Protein AF-A0A812XTQ1-F1 (afdb_monomer_lite)

Organism: Symbiodinium pilosum (NCBI:txid2952)

Structure (mmCIF, N/CA/C/O backbone):
data_AF-A0A812XTQ1-F1
#
_entry.id   AF-A0A812XTQ1-F1
#
loop_
_atom_site.group_PDB
_atom_site.id
_atom_site.type_symbol
_atom_site.label_atom_id
_atom_site.label_alt_id
_atom_site.label_comp_id
_atom_site.label_asym_id
_atom_site.label_entity_id
_atom_site.label_seq_id
_atom_site.pdbx_PDB_ins_code
_atom_site.Cartn_x
_atom_site.Cartn_y
_atom_site.Cartn_z
_atom_site.occupancy
_atom_site.B_iso_or_equiv
_atom_site.auth_seq_id
_atom_site.auth_comp_id
_atom_site.auth_asym_id
_atom_site.auth_atom_id
_atom_site.pdbx_PDB_model_num
ATOM 1 N N . MET A 1 1 ? -24.168 -18.636 -17.359 1.00 52.38 1 MET A N 1
ATOM 2 C CA . MET A 1 1 ? -24.050 -17.787 -18.567 1.00 52.38 1 MET A CA 1
ATOM 3 C C . MET A 1 1 ? -24.374 -16.329 -18.262 1.00 52.38 1 MET A C 1
ATOM 5 O O . MET A 1 1 ? -23.633 -15.482 -18.730 1.00 52.38 1 MET A O 1
ATOM 9 N N . GLU A 1 2 ? -25.395 -16.033 -17.448 1.00 65.44 2 GLU A N 1
ATOM 10 C CA . GLU A 1 2 ? -25.799 -14.664 -17.054 1.00 65.44 2 GLU A CA 1
ATOM 11 C C . GLU A 1 2 ? -24.621 -13.793 -16.578 1.00 65.44 2 GLU A C 1
ATOM 13 O O . GLU A 1 2 ? -24.299 -12.800 -17.217 1.00 65.44 2 GLU A O 1
ATOM 18 N N . PHE A 1 3 ? -23.842 -14.271 -15.604 1.00 67.94 3 PHE A N 1
ATOM 19 C CA . PHE A 1 3 ? -22.623 -13.609 -15.112 1.00 67.94 3 PHE A CA 1
ATOM 20 C C . PHE A 1 3 ? -21.600 -13.207 -16.194 1.00 67.94 3 PHE A C 1
ATOM 22 O O . PHE A 1 3 ? -20.999 -12.137 -16.136 1.00 67.94 3 PHE A O 1
ATOM 29 N N . VAL A 1 4 ? -21.387 -14.055 -17.206 1.00 69.56 4 VAL A N 1
ATOM 30 C CA . VAL A 1 4 ? -20.417 -13.770 -18.276 1.00 69.56 4 VAL A CA 1
ATOM 31 C C . VAL A 1 4 ? -20.922 -12.619 -19.139 1.00 69.56 4 VAL A C 1
ATOM 33 O O . VAL A 1 4 ? -20.162 -11.710 -19.464 1.00 69.56 4 VAL A O 1
ATOM 36 N N . HIS A 1 5 ? -22.206 -12.641 -19.492 1.00 72.44 5 HIS A N 1
ATOM 37 C CA . HIS A 1 5 ? -22.800 -11.645 -20.375 1.00 72.44 5 HIS A CA 1
ATOM 38 C C . HIS A 1 5 ? -23.083 -10.311 -19.677 1.00 72.44 5 HIS A C 1
ATOM 40 O O . HIS A 1 5 ? -22.917 -9.275 -20.319 1.00 72.44 5 HIS A O 1
ATOM 46 N N . GLU A 1 6 ? -23.468 -10.330 -18.401 1.00 75.50 6 GLU A N 1
ATOM 47 C CA . GLU A 1 6 ? -23.877 -9.129 -17.665 1.00 75.50 6 GLU A CA 1
ATOM 48 C C . GLU A 1 6 ? -22.716 -8.412 -16.967 1.00 75.50 6 GLU A C 1
ATOM 50 O O . GLU A 1 6 ? -22.685 -7.185 -16.977 1.00 75.50 6 GLU A O 1
ATOM 55 N N . ASP A 1 7 ? -21.726 -9.140 -16.436 1.00 72.81 7 ASP A N 1
ATOM 56 C CA . ASP A 1 7 ? -20.635 -8.524 -15.665 1.00 72.81 7 ASP A CA 1
ATOM 57 C C . ASP A 1 7 ? -19.314 -8.452 -16.444 1.00 72.81 7 ASP A C 1
ATOM 59 O O . ASP A 1 7 ? -18.672 -7.400 -16.500 1.00 72.81 7 ASP A O 1
ATOM 63 N N . LEU A 1 8 ? -18.867 -9.567 -17.031 1.00 75.12 8 LEU A N 1
ATOM 64 C CA . LEU A 1 8 ? -17.526 -9.658 -17.625 1.00 75.12 8 LEU A CA 1
ATOM 65 C C . LEU A 1 8 ? -17.446 -8.978 -19.001 1.00 75.12 8 LEU A C 1
ATOM 67 O O . LEU A 1 8 ? -16.520 -8.210 -19.270 1.00 75.12 8 LEU A O 1
ATOM 71 N N . MET A 1 9 ? -18.408 -9.256 -19.884 1.00 81.88 9 MET A N 1
ATOM 72 C CA . MET A 1 9 ? -18.382 -8.781 -21.272 1.00 81.88 9 MET A CA 1
ATOM 73 C C . MET A 1 9 ? -18.417 -7.251 -21.424 1.00 81.88 9 MET A C 1
ATOM 75 O O . MET A 1 9 ? -17.664 -6.747 -22.261 1.00 81.88 9 MET A O 1
ATOM 79 N N . PRO A 1 10 ? -19.221 -6.487 -20.657 1.00 82.06 10 PRO A N 1
ATOM 80 C CA . PRO A 1 10 ? -19.196 -5.026 -20.737 1.00 82.06 10 PRO A CA 1
ATOM 81 C C . PRO A 1 10 ? -17.816 -4.455 -20.396 1.00 82.06 10 PRO A C 1
ATOM 83 O O . PRO A 1 10 ? -17.256 -3.688 -21.174 1.00 82.06 10 PRO A O 1
ATOM 86 N N . ARG A 1 11 ? -17.196 -4.926 -19.307 1.00 75.75 11 ARG A N 1
ATOM 87 C CA . ARG A 1 11 ? -15.864 -4.457 -18.891 1.00 75.75 11 ARG A CA 1
ATOM 88 C C . ARG A 1 11 ? -14.764 -4.814 -19.875 1.00 75.75 11 ARG A C 1
ATOM 90 O O . ARG A 1 11 ? -13.836 -4.031 -20.085 1.00 75.75 11 ARG A O 1
ATOM 97 N N . LEU A 1 12 ? -14.867 -5.996 -20.479 1.00 76.81 12 LEU A N 1
ATOM 98 C CA . LEU A 1 12 ? -13.937 -6.418 -21.515 1.00 76.81 12 LEU A CA 1
ATOM 99 C C . LEU A 1 12 ? -14.039 -5.494 -22.739 1.00 76.81 12 LEU A C 1
ATOM 101 O O . LEU A 1 12 ? -13.012 -5.085 -23.270 1.00 76.81 12 LEU A O 1
ATOM 105 N N . ARG A 1 13 ? -15.253 -5.103 -23.150 1.00 83.31 13 ARG A N 1
ATOM 106 C CA . ARG A 1 13 ? -15.465 -4.150 -24.256 1.00 83.31 13 ARG A CA 1
ATOM 107 C C . ARG A 1 13 ? -14.919 -2.761 -23.942 1.00 83.31 13 ARG A C 1
ATOM 109 O O . ARG A 1 13 ? -14.325 -2.154 -24.828 1.00 83.31 13 ARG A O 1
ATOM 116 N N . ASP A 1 14 ? -15.084 -2.290 -22.709 1.00 80.25 14 ASP A N 1
ATOM 117 C CA . ASP A 1 14 ? -14.590 -0.974 -22.280 1.00 80.25 14 ASP A CA 1
ATOM 118 C C . ASP A 1 14 ? -13.059 -0.915 -22.216 1.00 80.25 14 ASP A C 1
ATOM 120 O O . ASP A 1 14 ? -12.455 0.123 -22.482 1.00 80.25 14 ASP A O 1
ATOM 124 N N . SER A 1 15 ? -12.422 -2.040 -21.885 1.00 74.19 15 SER A N 1
ATOM 125 C CA . SER A 1 15 ? -10.964 -2.134 -21.752 1.00 74.19 15 SER A CA 1
ATOM 126 C C . SER A 1 15 ? -10.241 -2.351 -23.083 1.00 74.19 15 SER A C 1
ATOM 128 O O . SER A 1 15 ? -9.033 -2.120 -23.171 1.00 74.19 15 SER A O 1
ATOM 130 N N . LEU A 1 16 ? -10.945 -2.836 -24.110 1.00 75.50 16 LEU A N 1
ATOM 131 C CA . LEU A 1 16 ? -10.359 -3.165 -25.406 1.00 75.50 16 LEU A CA 1
ATOM 132 C C . LEU A 1 16 ? -10.410 -1.985 -26.399 1.00 75.50 16 LEU A C 1
ATOM 134 O O . LEU A 1 16 ? -11.279 -1.117 -26.309 1.00 75.50 16 LEU A O 1
ATOM 138 N N . PRO A 1 17 ? -9.501 -1.947 -27.397 1.00 73.56 17 PRO A N 1
ATOM 139 C CA . PRO A 1 17 ? -9.523 -0.935 -28.454 1.00 73.56 17 PRO A CA 1
ATOM 140 C C . PRO A 1 17 ? -10.862 -0.865 -29.205 1.00 73.56 17 PRO A C 1
ATOM 142 O O . PRO A 1 17 ? -11.606 -1.840 -29.274 1.00 73.56 17 PRO A O 1
ATOM 145 N N . SER A 1 18 ? -11.141 0.269 -29.858 1.00 71.75 18 SER A N 1
ATOM 146 C CA . SER A 1 18 ? -12.428 0.554 -30.525 1.00 71.75 18 SER A CA 1
ATOM 147 C C . SER A 1 18 ? -12.890 -0.500 -31.541 1.00 71.75 18 SER A C 1
ATOM 149 O O . SER A 1 18 ? -14.093 -0.671 -31.736 1.00 71.75 18 SER A O 1
ATOM 151 N N . LEU A 1 19 ? -11.957 -1.236 -32.146 1.00 66.25 19 LEU A N 1
ATOM 152 C CA . LEU A 1 19 ? -12.230 -2.338 -33.074 1.00 66.25 19 LEU A CA 1
ATOM 153 C C . LEU A 1 19 ? -12.883 -3.562 -32.397 1.00 66.25 19 LEU A C 1
ATOM 155 O O . LEU A 1 19 ? -13.528 -4.349 -33.077 1.00 66.25 19 LEU A O 1
ATOM 159 N N . PHE A 1 20 ? -12.790 -3.688 -31.070 1.00 73.12 20 PHE A N 1
ATOM 160 C CA . PHE A 1 20 ? -13.344 -4.790 -30.269 1.00 73.12 20 PHE A CA 1
ATOM 161 C C . PHE A 1 20 ? -14.631 -4.415 -29.521 1.00 73.12 20 PHE A C 1
ATOM 163 O O . PHE A 1 20 ? -15.109 -5.175 -28.679 1.00 73.12 20 PHE A O 1
ATOM 170 N N . ARG A 1 21 ? -15.242 -3.263 -29.830 1.00 73.00 21 ARG A N 1
ATOM 171 C CA . ARG A 1 21 ? -16.487 -2.809 -29.175 1.00 73.00 21 ARG A CA 1
ATOM 172 C C . ARG A 1 21 ? -17.648 -3.797 -29.307 1.00 73.00 21 ARG A C 1
ATOM 174 O O . ARG A 1 21 ? -18.535 -3.812 -28.460 1.00 73.00 21 ARG A O 1
ATOM 181 N N . HIS A 1 22 ? -17.625 -4.634 -30.342 1.00 78.12 22 HIS A N 1
ATOM 182 C CA . HIS A 1 22 ? -18.647 -5.645 -30.606 1.00 78.12 22 HIS A CA 1
ATOM 183 C C . HIS A 1 22 ? -18.239 -7.050 -30.163 1.00 78.12 22 HIS A C 1
ATOM 185 O O . HIS A 1 22 ? -18.893 -7.999 -30.577 1.00 78.12 22 HIS A O 1
ATOM 191 N N . VAL A 1 23 ? -17.193 -7.212 -29.338 1.00 82.44 23 VAL A N 1
ATOM 192 C CA . VAL A 1 23 ? -16.751 -8.551 -28.933 1.00 82.44 23 VAL A CA 1
ATOM 193 C C . VAL A 1 23 ? -17.886 -9.310 -28.238 1.00 82.44 23 VAL A C 1
ATOM 195 O O . VAL A 1 23 ? -18.615 -8.753 -27.403 1.00 82.44 23 VAL A O 1
ATOM 198 N N . GLN A 1 24 ? -18.070 -10.574 -28.604 1.00 85.06 24 GLN A N 1
ATOM 199 C CA . GLN A 1 24 ? -19.081 -11.474 -28.053 1.00 85.06 24 GLN A CA 1
ATOM 200 C C . GLN A 1 24 ? -18.426 -12.767 -27.584 1.00 85.06 24 GLN A C 1
ATOM 202 O O . GLN A 1 24 ? -17.511 -13.275 -28.222 1.00 85.06 24 GLN A O 1
ATOM 207 N N . CYS A 1 25 ? -18.902 -13.303 -26.463 1.00 85.25 25 CYS A N 1
ATOM 208 C CA . CYS A 1 25 ? -18.522 -14.638 -26.023 1.00 85.25 25 CYS A CA 1
ATOM 209 C C . CYS A 1 25 ? -19.405 -15.657 -26.753 1.00 85.25 25 CYS A C 1
ATOM 211 O O . CYS A 1 25 ? -20.623 -15.648 -26.578 1.00 85.25 25 CYS A O 1
ATOM 213 N N . CYS A 1 26 ? -18.798 -16.505 -27.584 1.00 87.12 26 CYS A N 1
ATOM 214 C CA . CYS A 1 26 ? -19.504 -17.528 -28.363 1.00 87.12 26 CYS A CA 1
ATOM 215 C C . CYS A 1 26 ? -19.585 -18.862 -27.616 1.00 87.12 26 CYS A C 1
ATOM 217 O O . CYS A 1 26 ? -20.558 -19.601 -27.750 1.00 87.12 26 CYS A O 1
ATOM 219 N N . ARG A 1 27 ? -18.555 -19.172 -26.826 1.00 87.44 27 ARG A N 1
ATOM 220 C CA . ARG A 1 27 ? -18.457 -20.393 -26.032 1.00 87.44 27 ARG A CA 1
ATOM 221 C C . ARG A 1 27 ? -17.803 -20.064 -24.708 1.00 87.44 27 ARG A C 1
ATOM 223 O O . ARG A 1 27 ? -16.847 -19.293 -24.667 1.00 87.44 27 ARG A O 1
ATOM 230 N N . PHE A 1 28 ? -18.330 -20.657 -23.646 1.00 88.62 28 PHE A N 1
ATOM 231 C CA . PHE A 1 28 ? -17.803 -20.501 -22.304 1.00 88.62 28 PHE A CA 1
ATOM 232 C C . PHE A 1 28 ? -17.9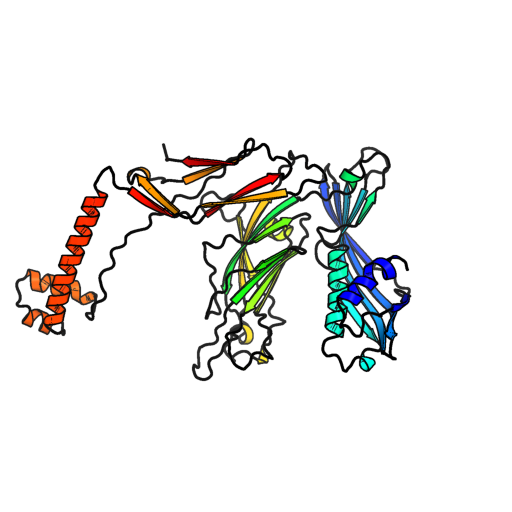09 -21.829 -21.558 1.00 88.62 28 PHE A C 1
ATOM 234 O O . PHE A 1 28 ? -19.002 -22.272 -21.207 1.00 88.62 28 PHE A O 1
ATOM 241 N N . THR A 1 29 ? -16.771 -22.463 -21.302 1.00 89.56 29 THR A N 1
ATOM 242 C CA . THR A 1 29 ? -16.648 -23.548 -20.329 1.00 89.56 29 THR A CA 1
ATOM 243 C C . THR A 1 29 ? -15.363 -23.379 -19.538 1.00 89.56 29 THR A C 1
ATOM 245 O O . THR A 1 29 ? -14.319 -23.041 -20.092 1.00 89.56 29 THR A O 1
ATOM 248 N N . LEU A 1 30 ? -15.445 -23.631 -18.234 1.00 89.12 30 LEU A N 1
ATOM 249 C CA . LEU A 1 30 ? -14.295 -23.633 -17.335 1.00 89.12 30 LEU A CA 1
ATOM 250 C C . LEU A 1 30 ? -13.566 -24.992 -17.347 1.00 89.12 30 LEU A C 1
ATOM 252 O O . LEU A 1 30 ? -12.547 -25.150 -16.686 1.00 89.12 30 LEU A O 1
ATOM 256 N N . GLY A 1 31 ? -14.032 -25.960 -18.135 1.00 89.69 31 GLY A N 1
ATOM 257 C CA . GLY A 1 31 ? -13.485 -27.314 -18.154 1.00 89.69 31 GLY A CA 1
ATOM 258 C C . GLY A 1 31 ? -14.079 -28.202 -17.059 1.00 89.69 31 GLY A C 1
ATOM 259 O O . GLY A 1 31 ? -15.040 -27.831 -16.389 1.00 89.69 31 GLY A O 1
ATOM 260 N N . GLU A 1 32 ? -13.526 -29.406 -16.917 1.00 89.88 32 GLU A N 1
ATOM 261 C CA . GLU A 1 32 ? -14.077 -30.466 -16.053 1.00 89.88 32 GLU A CA 1
ATOM 262 C C . GLU A 1 32 ? -13.432 -30.526 -14.660 1.00 89.88 32 GLU A C 1
ATOM 264 O O . GLU A 1 32 ? -13.924 -31.223 -13.774 1.00 89.88 32 GLU A O 1
ATOM 269 N N . LYS A 1 33 ? -12.315 -29.819 -14.455 1.00 92.69 33 LYS A N 1
ATOM 270 C CA . LYS A 1 33 ? -11.604 -29.815 -13.173 1.00 92.69 33 LYS A CA 1
ATOM 271 C C . LYS A 1 33 ? -12.274 -28.863 -12.188 1.00 92.69 33 LYS A C 1
ATOM 273 O O . LYS A 1 33 ? -12.645 -27.752 -12.549 1.00 92.69 33 LYS A O 1
ATOM 278 N N . SER A 1 34 ? -12.360 -29.279 -10.929 1.00 92.62 34 SER A N 1
ATOM 279 C CA . SER A 1 34 ? -12.818 -28.434 -9.821 1.00 92.62 34 SER A CA 1
ATOM 280 C C . SER A 1 34 ? -11.639 -27.723 -9.143 1.00 92.62 34 SER A C 1
ATOM 282 O O . SER A 1 34 ? -10.532 -28.265 -9.149 1.00 92.62 34 SER A O 1
ATOM 284 N N . PRO A 1 35 ? -11.847 -26.546 -8.521 1.00 93.31 35 PRO A N 1
ATOM 285 C CA . PRO A 1 35 ? -10.822 -25.904 -7.701 1.00 93.31 35 PRO A CA 1
ATOM 286 C C . PRO A 1 35 ? -10.406 -26.767 -6.508 1.00 93.31 35 PRO A C 1
ATOM 288 O O . PRO A 1 35 ? -11.247 -27.316 -5.796 1.00 93.31 35 PRO A O 1
ATOM 291 N N . GLU A 1 36 ? -9.105 -26.828 -6.260 1.00 95.44 36 GLU A N 1
ATOM 292 C CA . GLU A 1 36 ? -8.523 -27.373 -5.043 1.00 95.44 36 GLU A CA 1
ATOM 293 C C . GLU A 1 36 ? -8.635 -26.331 -3.926 1.00 95.44 36 GLU A C 1
ATOM 295 O O . GLU A 1 36 ? -8.179 -25.190 -4.054 1.00 95.44 36 GLU A O 1
ATOM 300 N N . LEU A 1 37 ? -9.270 -26.726 -2.822 1.00 94.62 37 LEU A N 1
ATOM 301 C CA . LEU A 1 37 ? -9.471 -25.886 -1.647 1.00 94.62 37 LEU A CA 1
ATOM 302 C C . LEU A 1 37 ? -8.622 -26.414 -0.493 1.00 94.62 37 LEU A C 1
ATOM 304 O O . LEU A 1 37 ? -8.727 -27.578 -0.113 1.00 94.62 37 LEU A O 1
ATOM 308 N N . GLY A 1 38 ? -7.821 -25.541 0.107 1.00 90.31 38 GLY A N 1
ATOM 309 C CA . GLY A 1 38 ? -7.048 -25.844 1.302 1.00 90.31 38 GLY A CA 1
ATOM 310 C C . GLY A 1 38 ? -5.594 -25.365 1.233 1.00 90.31 38 GLY A C 1
ATOM 311 O O . GLY A 1 38 ? -5.046 -25.162 0.151 1.00 90.31 38 GLY A O 1
ATOM 312 N N . PRO A 1 39 ? -4.938 -25.176 2.391 1.00 91.62 39 PRO A N 1
ATOM 313 C CA . PRO A 1 39 ? -5.456 -25.417 3.738 1.00 91.62 39 PRO A CA 1
ATOM 314 C C . PRO A 1 39 ? -6.506 -24.384 4.175 1.00 91.62 39 PRO A C 1
ATOM 316 O O . PRO A 1 39 ? -6.530 -23.255 3.684 1.00 91.62 39 PRO A O 1
ATOM 319 N N . VAL A 1 40 ? -7.361 -24.795 5.114 1.00 93.25 40 VAL A N 1
ATOM 320 C CA . VAL A 1 40 ? -8.341 -23.938 5.794 1.00 93.25 40 VAL A CA 1
ATOM 321 C C . VAL A 1 40 ? -7.731 -23.448 7.106 1.00 93.25 40 VAL A C 1
ATOM 323 O O . VAL A 1 40 ? -7.197 -24.246 7.876 1.00 93.25 40 VAL A O 1
ATOM 326 N N . GLN A 1 41 ? -7.787 -22.144 7.361 1.00 90.69 41 GLN A N 1
ATOM 327 C CA . GLN A 1 41 ? -7.216 -21.507 8.547 1.00 90.69 41 GLN A CA 1
ATOM 328 C C . GLN A 1 41 ? -8.245 -20.577 9.183 1.00 90.69 41 GLN A C 1
ATOM 330 O O . GLN A 1 41 ? -8.760 -19.685 8.519 1.00 90.69 41 GLN A O 1
ATOM 335 N N . VAL A 1 42 ? -8.525 -20.753 10.472 1.00 88.69 42 VAL A N 1
ATOM 336 C CA . VAL A 1 42 ? -9.350 -19.803 11.231 1.00 88.69 42 VAL A CA 1
ATOM 337 C C . VAL A 1 42 ? -8.456 -18.643 11.658 1.00 88.69 42 VAL A C 1
ATOM 339 O O . VAL A 1 42 ? -7.471 -18.854 12.365 1.00 88.69 42 VAL A O 1
ATOM 342 N N . LEU A 1 43 ? -8.768 -17.432 11.198 1.00 81.00 43 LEU A N 1
ATOM 343 C CA . LEU A 1 43 ? -8.011 -16.228 11.540 1.00 81.00 43 LEU A CA 1
ATOM 344 C C . LEU A 1 43 ? -8.513 -15.578 12.819 1.00 81.00 43 LEU A C 1
ATOM 346 O O . LEU A 1 43 ? -7.717 -15.151 13.654 1.00 81.00 43 LEU A O 1
ATOM 350 N N . GLU A 1 44 ? -9.832 -15.467 12.937 1.00 78.56 44 GLU A N 1
ATOM 351 C CA . GLU A 1 44 ? -10.486 -14.771 14.030 1.00 78.56 44 GLU A CA 1
ATOM 352 C C . GLU A 1 44 ? -11.749 -15.520 14.436 1.00 78.56 44 GLU A C 1
ATOM 354 O O . GLU A 1 44 ? -12.503 -16.014 13.599 1.00 78.56 44 GLU A O 1
ATOM 359 N N . HIS A 1 45 ? -11.947 -15.617 15.745 1.00 81.19 45 HIS A N 1
ATOM 360 C CA . HIS A 1 45 ? -13.133 -16.188 16.358 1.00 81.19 45 HIS A CA 1
ATOM 361 C C . HIS A 1 45 ? -13.512 -15.283 17.526 1.00 81.19 45 HIS A C 1
ATOM 363 O O . HIS A 1 45 ? -12.859 -15.295 18.575 1.00 81.19 45 HIS A O 1
ATOM 369 N N . SER A 1 46 ? -14.531 -14.457 17.318 1.00 79.19 46 SER A N 1
ATOM 370 C CA . SER A 1 46 ? -15.038 -13.510 18.306 1.00 79.19 46 SER A CA 1
ATOM 371 C C . SER A 1 46 ? -16.546 -13.684 18.480 1.00 79.19 46 SER A C 1
ATOM 373 O O . SER A 1 46 ? -17.176 -14.521 17.835 1.00 79.19 46 SER A O 1
ATOM 375 N N . LYS A 1 47 ? -17.142 -12.894 19.378 1.00 74.31 47 LYS A N 1
ATOM 376 C CA . LYS A 1 47 ? -18.605 -12.845 19.516 1.00 74.31 47 LYS A CA 1
ATOM 377 C C . LYS A 1 47 ? -19.280 -12.251 18.275 1.00 74.31 47 LYS A C 1
ATOM 379 O O . LYS A 1 47 ? -20.433 -12.570 18.014 1.00 74.31 47 LYS A O 1
ATOM 384 N N . ASP A 1 48 ? -18.548 -11.433 17.523 1.00 72.25 48 ASP A N 1
ATOM 385 C CA . ASP A 1 48 ? -19.065 -10.675 16.384 1.00 72.25 48 ASP A CA 1
ATOM 386 C C . ASP A 1 48 ? -18.955 -11.453 15.065 1.00 72.25 48 ASP A C 1
ATOM 388 O O . ASP A 1 48 ? -19.591 -11.086 14.077 1.00 72.25 48 ASP A O 1
ATOM 392 N N . GLY A 1 49 ? -18.144 -12.517 15.015 1.00 85.00 49 GLY A N 1
ATOM 393 C CA . GLY A 1 49 ? -17.947 -13.290 13.795 1.00 85.00 49 GLY A CA 1
ATOM 394 C C . GLY A 1 49 ? -16.848 -14.340 13.839 1.00 85.00 49 GLY A C 1
ATOM 395 O O . GLY A 1 49 ? -16.006 -14.369 14.740 1.00 85.00 49 GLY A O 1
ATOM 396 N N . VAL A 1 50 ? -16.832 -15.168 12.794 1.00 90.12 50 VAL A N 1
ATOM 397 C CA . VAL A 1 50 ? -15.725 -16.085 12.493 1.00 90.12 50 VAL A CA 1
ATOM 398 C C . VAL A 1 50 ? -15.165 -15.766 11.113 1.00 90.12 50 VAL A C 1
ATOM 400 O O . VAL A 1 50 ? -15.910 -15.800 10.136 1.00 90.12 50 VAL A O 1
ATOM 403 N N . ASP A 1 51 ? -13.861 -15.504 11.032 1.00 90.00 51 ASP A N 1
ATOM 404 C CA . ASP A 1 51 ? -13.145 -15.318 9.767 1.00 90.00 51 ASP A CA 1
ATOM 405 C C . ASP A 1 51 ? -12.284 -16.543 9.462 1.00 90.00 51 ASP A C 1
ATOM 407 O O . ASP A 1 51 ? -11.421 -16.948 10.250 1.00 90.00 51 ASP A O 1
ATOM 411 N N . VAL A 1 52 ? -12.492 -17.113 8.280 1.00 92.88 52 VAL A N 1
ATOM 412 C CA . VAL A 1 52 ? -11.775 -18.281 7.775 1.00 92.88 52 VAL A CA 1
ATOM 413 C C . VAL A 1 52 ? -11.063 -17.913 6.482 1.00 92.88 52 VAL A C 1
ATOM 415 O O . VAL A 1 52 ? -11.642 -17.300 5.595 1.00 92.88 52 VAL A O 1
ATOM 418 N N . VAL A 1 53 ? -9.809 -18.324 6.339 1.00 92.81 53 VAL A N 1
ATOM 419 C CA . VAL A 1 53 ? -9.067 -18.250 5.081 1.00 92.81 53 VAL A CA 1
ATOM 420 C C . VAL A 1 53 ? -8.940 -19.631 4.476 1.00 92.81 53 VAL A C 1
ATOM 422 O O . VAL A 1 53 ? -8.545 -20.586 5.140 1.00 92.81 53 VAL A O 1
ATOM 425 N N . ILE A 1 54 ? -9.241 -19.712 3.188 1.00 94.50 54 ILE A N 1
ATOM 426 C CA . ILE A 1 54 ? -9.154 -20.911 2.371 1.00 94.50 54 ILE A CA 1
ATOM 427 C C . ILE A 1 54 ? -8.242 -20.577 1.195 1.00 94.50 54 ILE A C 1
ATOM 429 O O . ILE A 1 54 ? -8.527 -19.673 0.407 1.00 94.50 54 ILE A O 1
ATOM 433 N N . SER A 1 55 ? -7.125 -21.288 1.072 1.00 93.88 55 SER A N 1
ATOM 434 C CA . SER A 1 55 ? -6.329 -21.217 -0.155 1.00 93.88 55 SER A CA 1
ATOM 435 C C . SER A 1 55 ? -7.099 -21.892 -1.289 1.00 93.88 55 SER A C 1
ATOM 437 O O . SER A 1 55 ? -7.598 -23.001 -1.120 1.00 93.88 55 SER A O 1
ATOM 439 N N . VAL A 1 56 ? -7.201 -21.217 -2.429 1.00 94.25 56 VAL A N 1
ATOM 440 C CA . VAL A 1 56 ? -7.880 -21.704 -3.631 1.00 94.25 56 VAL A CA 1
ATOM 441 C C . VAL A 1 56 ? -6.841 -21.845 -4.726 1.00 94.25 56 VAL A C 1
ATOM 443 O O . VAL A 1 56 ? -6.107 -20.893 -4.993 1.00 94.25 56 VAL A O 1
ATOM 446 N N . GLN A 1 57 ? -6.790 -23.010 -5.361 1.00 95.00 57 GLN A N 1
ATOM 447 C CA . GLN A 1 57 ? -5.999 -23.247 -6.561 1.00 95.00 57 GLN A CA 1
ATOM 448 C C . GLN A 1 57 ? -6.884 -23.862 -7.633 1.00 95.00 57 GLN A C 1
ATOM 450 O O . GLN A 1 57 ? -7.620 -24.812 -7.398 1.00 95.00 57 GLN A O 1
ATOM 455 N N . TYR A 1 58 ? -6.822 -23.307 -8.828 1.00 94.81 58 TYR A N 1
ATOM 456 C CA . TYR A 1 58 ? -7.587 -23.761 -9.966 1.00 94.81 58 TYR A CA 1
ATOM 457 C C . TYR A 1 58 ? -6.669 -23.809 -11.171 1.00 94.81 58 TYR A C 1
ATOM 459 O O . TYR A 1 58 ? -6.077 -22.799 -11.536 1.00 94.81 58 TYR A O 1
ATOM 467 N N . LEU A 1 59 ? -6.548 -24.982 -11.778 1.00 95.06 59 LEU A N 1
ATOM 468 C CA . LEU A 1 59 ? -5.783 -25.184 -12.998 1.00 95.06 59 LEU A CA 1
ATOM 469 C C . LEU A 1 59 ? -6.602 -26.079 -13.916 1.00 95.06 59 LEU A C 1
ATOM 471 O O . LEU A 1 59 ? -6.696 -27.289 -13.695 1.00 95.06 59 LEU A O 1
ATOM 475 N N . SER A 1 60 ? -7.186 -25.482 -14.947 1.00 94.75 60 SER A N 1
ATOM 476 C CA . SER A 1 60 ? -8.062 -26.195 -15.870 1.00 94.75 60 SER A CA 1
ATOM 477 C C . SER A 1 60 ? -7.779 -25.815 -17.315 1.00 94.75 60 SER A C 1
ATOM 479 O O . SER A 1 60 ? -7.445 -24.666 -17.620 1.00 94.75 60 SER A O 1
ATOM 481 N N . ASP A 1 61 ? -7.917 -26.802 -18.199 1.00 93.88 61 ASP A N 1
ATOM 482 C CA . ASP A 1 61 ? -8.051 -26.561 -19.629 1.00 93.88 61 ASP A CA 1
ATOM 483 C C . ASP A 1 61 ? -9.492 -26.085 -19.865 1.00 93.88 61 ASP A C 1
ATOM 485 O O . ASP A 1 61 ? -10.458 -26.795 -19.577 1.00 93.88 61 ASP A O 1
ATOM 489 N N . VAL A 1 62 ? -9.624 -24.843 -20.316 1.00 92.19 62 VAL A N 1
ATOM 490 C CA . VAL A 1 62 ? -10.896 -24.143 -20.511 1.00 92.19 62 VAL A CA 1
ATOM 491 C C . VAL A 1 62 ? -11.153 -23.963 -22.005 1.00 92.19 62 VAL A C 1
ATOM 493 O O . VAL A 1 62 ? -10.234 -24.048 -22.817 1.00 92.19 62 VAL A O 1
ATOM 496 N N . ASP A 1 63 ? -12.401 -23.700 -22.379 1.00 89.75 63 ASP A N 1
ATOM 497 C CA . ASP A 1 63 ? -12.750 -23.332 -23.753 1.00 89.75 63 ASP A CA 1
ATOM 498 C C . ASP A 1 63 ? -13.677 -22.118 -23.699 1.00 89.75 63 ASP A C 1
ATOM 500 O O . ASP A 1 63 ? -14.899 -22.212 -23.530 1.00 89.75 63 ASP A O 1
ATOM 504 N N . ILE A 1 64 ? -13.030 -20.954 -23.739 1.00 89.81 64 ILE A N 1
ATOM 505 C CA . ILE A 1 64 ? -13.683 -19.652 -23.783 1.00 89.81 64 ILE A CA 1
ATOM 506 C C . ILE A 1 64 ? -13.315 -19.014 -25.115 1.00 89.81 64 ILE A C 1
ATOM 508 O O . ILE A 1 64 ? -12.149 -18.698 -25.338 1.00 89.81 64 ILE A O 1
ATOM 512 N N . SER A 1 65 ? -14.290 -18.810 -25.995 1.00 89.19 65 SER A N 1
ATOM 513 C CA . SER A 1 65 ? -14.061 -18.254 -27.330 1.00 89.19 65 SER A CA 1
ATOM 514 C C . SER A 1 65 ? -14.779 -16.921 -27.502 1.00 89.19 65 SER A C 1
ATOM 516 O O . SER A 1 65 ? -15.975 -16.813 -27.210 1.00 89.19 65 SER A O 1
ATOM 518 N N . PHE A 1 66 ? -14.063 -15.943 -28.040 1.00 87.69 66 PHE A N 1
ATOM 519 C CA . PHE A 1 66 ? -14.542 -14.605 -28.334 1.00 87.69 66 PHE A CA 1
ATOM 520 C C . PHE A 1 66 ? -14.501 -14.332 -29.837 1.00 87.69 66 PHE A C 1
ATOM 522 O O . PHE A 1 66 ? -13.495 -14.598 -30.499 1.00 87.69 66 PHE A O 1
ATOM 529 N N . ASP A 1 67 ? -15.577 -13.749 -30.352 1.00 86.81 67 ASP A N 1
ATOM 530 C CA . ASP A 1 67 ? -15.664 -13.231 -31.715 1.00 86.81 67 ASP A CA 1
ATOM 531 C C . ASP A 1 67 ? -15.769 -11.705 -31.662 1.00 86.81 67 ASP A C 1
ATOM 533 O O . ASP A 1 67 ? -16.657 -11.155 -31.007 1.00 86.81 67 ASP A O 1
ATOM 537 N N . ALA A 1 68 ? -14.824 -11.020 -32.305 1.00 80.38 68 ALA A N 1
ATOM 538 C CA . ALA A 1 68 ? -14.778 -9.564 -32.406 1.00 80.38 68 ALA A CA 1
ATOM 539 C C . ALA A 1 68 ? -15.386 -9.032 -33.717 1.00 80.38 68 ALA A C 1
ATOM 541 O O . ALA A 1 68 ? -15.435 -7.817 -33.916 1.00 80.38 68 ALA A O 1
ATOM 542 N N . GLY A 1 69 ? -15.849 -9.916 -34.605 1.00 76.62 69 GLY A N 1
ATOM 543 C CA . GLY A 1 69 ? -16.262 -9.584 -35.963 1.00 76.62 69 GLY A CA 1
ATOM 544 C C . GLY A 1 69 ? -15.081 -9.452 -36.932 1.00 76.62 69 GLY A C 1
ATOM 545 O O . GLY A 1 69 ? -13.912 -9.536 -36.557 1.00 76.62 69 GLY A O 1
ATOM 546 N N . SER A 1 70 ? -15.380 -9.262 -38.222 1.00 75.06 70 SER A N 1
ATOM 547 C CA . SER A 1 70 ? -14.378 -9.052 -39.290 1.00 75.06 70 SER A CA 1
ATOM 548 C C . SER A 1 70 ? -13.326 -10.169 -39.427 1.00 75.06 70 SER A C 1
ATOM 550 O O . SER A 1 70 ? -12.205 -9.917 -39.864 1.00 75.06 70 SER A O 1
ATOM 552 N N . GLY A 1 71 ? -13.680 -11.407 -39.058 1.00 75.44 71 GLY A N 1
ATOM 553 C CA . GLY A 1 71 ? -12.782 -12.568 -39.106 1.00 75.44 71 GLY A CA 1
ATOM 554 C C . GLY A 1 71 ? -11.782 -12.645 -37.947 1.00 75.44 71 GLY A C 1
ATOM 555 O O . GLY A 1 71 ? -10.855 -13.451 -37.996 1.00 75.44 71 GLY A O 1
ATOM 556 N N . ILE A 1 72 ? -11.955 -11.815 -36.916 1.00 80.69 72 ILE A N 1
ATOM 557 C CA . ILE A 1 72 ? -11.090 -11.770 -35.742 1.00 80.69 72 ILE A CA 1
ATOM 558 C C . ILE A 1 72 ? -11.729 -12.574 -34.609 1.00 80.69 72 ILE A C 1
ATOM 560 O O . ILE A 1 72 ? -12.706 -12.148 -33.996 1.00 80.69 72 ILE A O 1
ATOM 564 N N . SER A 1 73 ? -11.125 -13.716 -34.290 1.00 85.69 73 SER A N 1
ATOM 565 C CA . SER A 1 73 ? -11.533 -14.568 -33.174 1.00 85.69 73 SER A CA 1
ATOM 566 C C . SER A 1 73 ? -10.332 -14.954 -32.324 1.00 85.69 73 SER A C 1
ATOM 568 O O . SER A 1 73 ? -9.281 -15.326 -32.850 1.00 85.69 73 SER A O 1
ATOM 570 N N . PHE A 1 74 ? -10.506 -14.934 -31.011 1.00 87.94 74 PHE A N 1
ATOM 571 C CA . PHE A 1 74 ? -9.502 -15.390 -30.057 1.00 87.94 74 PHE A CA 1
ATOM 572 C C . PHE A 1 74 ? -10.178 -16.157 -28.924 1.00 87.94 74 PHE A C 1
ATOM 574 O O . PHE A 1 74 ? -11.396 -16.133 -28.777 1.00 87.94 74 PHE A O 1
ATOM 581 N N . GLY A 1 75 ? -9.401 -16.863 -28.118 1.00 89.44 75 GLY A N 1
ATOM 582 C CA . GLY A 1 75 ? -9.941 -17.630 -27.009 1.00 89.44 75 GLY A CA 1
ATOM 583 C C . GLY A 1 75 ? -8.943 -17.850 -25.891 1.00 89.44 75 GLY A C 1
ATOM 584 O O . GLY A 1 75 ? -7.804 -17.390 -25.954 1.00 89.44 75 GLY A O 1
ATOM 585 N N . VAL A 1 76 ? -9.397 -18.561 -24.871 1.00 90.31 76 VAL A N 1
ATOM 586 C CA . VAL A 1 76 ? -8.613 -19.006 -23.724 1.00 90.31 76 VAL A CA 1
ATOM 587 C C . VAL A 1 76 ? -8.639 -20.526 -23.705 1.00 90.31 76 VAL A C 1
ATOM 589 O O . VAL A 1 76 ? -9.717 -21.116 -23.736 1.00 90.31 76 VAL A O 1
ATOM 592 N N . ARG A 1 77 ? -7.452 -21.135 -23.642 1.00 92.25 77 ARG A N 1
ATOM 593 C CA . ARG A 1 77 ? -7.245 -22.590 -23.579 1.00 92.25 77 ARG A CA 1
ATOM 594 C C . ARG A 1 77 ? -6.985 -23.090 -22.174 1.00 92.25 77 ARG A C 1
ATOM 596 O O . ARG A 1 77 ? -7.322 -24.220 -21.849 1.00 92.25 77 ARG A O 1
ATOM 603 N N . ARG A 1 78 ? -6.337 -22.275 -21.347 1.00 92.75 78 ARG A N 1
ATOM 604 C CA . ARG A 1 78 ? -5.988 -22.644 -19.976 1.00 92.75 78 ARG A CA 1
ATOM 605 C C . ARG A 1 78 ? -6.189 -21.455 -19.065 1.00 92.75 78 ARG A C 1
ATOM 607 O O . ARG A 1 78 ? -5.791 -20.340 -19.403 1.00 92.75 78 ARG A O 1
ATOM 614 N N . LEU A 1 79 ? -6.785 -21.724 -17.914 1.00 91.56 79 LEU A N 1
ATOM 615 C CA . LEU A 1 79 ? -6.933 -20.764 -16.836 1.00 91.56 79 LEU A CA 1
ATOM 616 C C . LEU A 1 79 ? -6.274 -21.338 -15.587 1.00 91.56 79 LEU A C 1
ATOM 618 O O . LEU A 1 79 ? -6.634 -22.424 -15.124 1.00 91.56 79 LEU A O 1
ATOM 622 N N . THR A 1 80 ? -5.338 -20.575 -15.043 1.00 93.31 80 THR A N 1
ATOM 623 C CA . THR A 1 80 ? -4.763 -20.794 -13.724 1.00 93.31 80 THR A CA 1
ATOM 624 C C . THR A 1 80 ? -5.232 -19.667 -12.818 1.00 93.31 80 THR A C 1
ATOM 626 O O . THR A 1 80 ? -5.060 -18.492 -13.135 1.00 93.31 80 THR A O 1
ATOM 629 N N . PHE A 1 81 ? -5.816 -20.008 -11.682 1.00 92.00 81 PHE A N 1
ATOM 630 C CA . PHE A 1 81 ? -6.249 -19.054 -10.672 1.00 92.00 81 PHE A CA 1
ATOM 631 C C . PHE A 1 81 ? -5.752 -19.529 -9.312 1.00 92.00 81 PHE A C 1
ATOM 633 O O . PHE A 1 81 ? -5.939 -20.686 -8.942 1.00 92.00 81 PHE A O 1
ATOM 640 N N . SER A 1 82 ? -5.101 -18.646 -8.564 1.00 93.62 82 SER A N 1
ATOM 641 C CA . SER A 1 82 ? -4.604 -18.956 -7.228 1.00 93.62 82 SER A CA 1
ATOM 642 C C . SER A 1 82 ? -4.760 -17.759 -6.310 1.00 93.62 82 SER A C 1
ATOM 644 O O . SER A 1 82 ? -4.463 -16.627 -6.685 1.00 93.62 82 SER A O 1
ATOM 646 N N . GLY A 1 83 ? -5.217 -17.991 -5.087 1.00 91.75 83 GLY A N 1
ATOM 647 C CA . GLY A 1 83 ? -5.355 -16.921 -4.112 1.00 91.75 83 GLY A CA 1
ATOM 648 C C . GLY A 1 83 ? -5.864 -17.402 -2.766 1.00 91.75 83 GLY A C 1
ATOM 649 O O . GLY A 1 83 ? -6.167 -18.577 -2.566 1.00 91.75 83 GLY A O 1
ATOM 650 N N . LYS A 1 84 ? -5.957 -16.469 -1.822 1.00 91.50 84 LYS A N 1
ATOM 651 C CA . LYS A 1 84 ? -6.506 -16.716 -0.487 1.00 91.50 84 LYS A CA 1
ATOM 652 C C . LYS A 1 84 ? -7.894 -16.108 -0.388 1.00 91.50 84 LYS A C 1
ATOM 654 O O . LYS A 1 84 ? -8.033 -14.891 -0.273 1.00 91.50 84 LYS A O 1
ATOM 659 N N . MET A 1 85 ? -8.899 -16.969 -0.425 1.00 93.38 85 MET A N 1
ATOM 660 C CA . MET A 1 85 ? -10.288 -16.587 -0.236 1.00 93.38 85 MET A CA 1
ATOM 661 C C . MET A 1 85 ? -10.580 -16.479 1.258 1.00 93.38 85 MET A C 1
ATOM 663 O O . MET A 1 85 ? -10.279 -17.390 2.024 1.00 93.38 85 MET A O 1
ATOM 667 N N . CYS A 1 86 ? -11.156 -15.363 1.673 1.00 92.94 86 CYS A N 1
ATOM 668 C CA . CYS A 1 86 ? -11.647 -15.135 3.021 1.00 92.94 86 CYS A CA 1
ATOM 669 C C . CYS A 1 86 ? -13.157 -15.391 3.044 1.00 92.94 86 CYS A C 1
ATOM 671 O O . CYS A 1 86 ? -13.890 -14.914 2.176 1.00 92.94 86 CYS A O 1
ATOM 673 N N . VAL A 1 87 ? -13.602 -16.145 4.042 1.00 93.31 87 VAL A N 1
ATOM 674 C CA . VAL A 1 87 ? -15.000 -16.448 4.328 1.00 93.31 87 VAL A CA 1
ATOM 675 C C . VAL A 1 87 ? -15.303 -15.932 5.728 1.00 93.31 87 VAL A C 1
ATOM 677 O O . VAL A 1 87 ? -14.742 -16.436 6.700 1.00 93.31 87 VAL A O 1
ATOM 680 N N . ALA A 1 88 ? -16.168 -14.927 5.829 1.00 91.31 88 ALA A N 1
ATOM 681 C CA . ALA A 1 88 ? -16.593 -14.352 7.098 1.00 91.31 88 ALA A CA 1
ATOM 682 C C . ALA A 1 88 ? -18.038 -14.747 7.412 1.00 91.31 88 ALA A C 1
ATOM 684 O O . ALA A 1 88 ? -18.936 -14.550 6.594 1.00 91.31 88 ALA A O 1
ATOM 685 N N . LEU A 1 89 ? -18.258 -15.285 8.608 1.00 91.50 89 LEU A N 1
ATOM 686 C CA . LEU A 1 89 ? -19.566 -15.683 9.124 1.00 91.50 89 LEU A CA 1
ATOM 687 C C . LEU A 1 89 ? -20.044 -14.629 10.120 1.00 91.50 89 LEU A C 1
ATOM 689 O O . LEU A 1 89 ? -19.524 -14.571 11.238 1.00 91.50 89 LEU A O 1
ATOM 693 N N . ARG A 1 90 ? -20.982 -13.772 9.701 1.00 87.25 90 ARG A N 1
ATOM 694 C CA . ARG A 1 90 ? -21.471 -12.622 10.481 1.00 87.25 90 ARG A CA 1
ATOM 695 C C . ARG A 1 90 ? -22.918 -12.266 10.102 1.00 87.25 90 ARG A C 1
ATOM 697 O O . ARG A 1 90 ? -23.271 -12.446 8.943 1.00 87.25 90 ARG A O 1
ATOM 704 N N . PRO A 1 91 ? -23.744 -11.750 11.031 1.00 87.94 91 PRO A N 1
ATOM 705 C CA . PRO A 1 91 ? -23.566 -11.843 12.484 1.00 87.94 91 PRO A CA 1
ATOM 706 C C . PRO A 1 91 ? -23.689 -13.301 12.965 1.00 87.94 91 PRO A C 1
ATOM 708 O O . PRO A 1 91 ? -24.238 -14.148 12.261 1.00 87.94 91 PRO A O 1
ATOM 711 N N . LEU A 1 92 ? -23.180 -13.613 14.159 1.00 88.75 92 LEU A N 1
ATOM 712 C CA . LEU A 1 92 ? -23.396 -14.924 14.783 1.00 88.75 92 LEU A CA 1
ATOM 713 C C . LEU A 1 92 ? -24.715 -14.939 15.566 1.00 88.75 92 LEU A C 1
ATOM 715 O O . LEU A 1 92 ? -24.989 -14.050 16.369 1.00 88.75 92 LEU A O 1
ATOM 719 N N . LEU A 1 93 ? -25.515 -15.979 15.352 1.00 89.06 93 LEU A N 1
ATOM 720 C CA . LEU A 1 93 ? -26.820 -16.203 15.963 1.00 89.06 93 LEU A CA 1
ATOM 721 C C . LEU A 1 93 ? -26.732 -17.311 17.023 1.00 89.06 93 LEU A C 1
ATOM 723 O O . LEU A 1 93 ? -25.990 -18.281 16.883 1.00 89.06 93 LEU A O 1
ATOM 727 N N . GLN A 1 94 ? -27.549 -17.211 18.074 1.00 89.12 94 GLN A N 1
ATOM 728 C CA . GLN A 1 94 ? -27.657 -18.232 19.136 1.00 89.12 94 GLN A CA 1
ATOM 729 C C . GLN A 1 94 ? -28.620 -19.384 18.773 1.00 89.12 94 GLN A C 1
ATOM 731 O O . GLN A 1 94 ? -29.056 -20.143 19.636 1.00 89.12 94 GLN A O 1
ATOM 736 N N . ARG A 1 95 ? -28.990 -19.500 17.495 1.00 90.56 95 ARG A N 1
ATOM 737 C CA . ARG A 1 95 ? -29.903 -20.511 16.942 1.00 90.56 95 ARG A CA 1
ATOM 738 C C . ARG A 1 95 ? -29.374 -20.994 15.593 1.00 90.56 95 ARG A C 1
ATOM 740 O O . ARG A 1 95 ? -28.464 -20.388 15.049 1.00 90.56 95 ARG A O 1
ATOM 747 N N . PHE A 1 96 ? -29.944 -22.063 15.039 1.00 89.00 96 PHE A N 1
ATOM 748 C CA . PHE A 1 96 ? -29.622 -22.492 13.674 1.00 89.00 96 PHE A CA 1
ATOM 749 C C . PHE A 1 96 ? -30.435 -21.687 12.633 1.00 89.00 96 PHE A C 1
ATOM 751 O O . PHE A 1 96 ? -31.634 -21.491 12.867 1.00 89.00 96 PHE A O 1
ATOM 758 N N . PRO A 1 97 ? -29.836 -21.255 11.499 1.00 90.69 97 PRO A N 1
ATOM 759 C CA . PRO A 1 97 ? -28.400 -21.307 11.190 1.00 90.69 97 PRO A CA 1
ATOM 760 C C . PRO A 1 97 ? -27.587 -20.366 12.092 1.00 90.69 97 PRO A C 1
ATOM 762 O O . PRO A 1 97 ? -28.032 -19.272 12.410 1.00 90.69 97 PRO A O 1
ATOM 765 N N . ILE A 1 98 ? -26.390 -20.806 12.504 1.00 89.81 98 ILE A N 1
ATOM 766 C CA . ILE A 1 98 ? -25.538 -20.086 13.479 1.00 89.81 98 ILE A CA 1
ATOM 767 C C . ILE A 1 98 ? -24.968 -18.786 12.891 1.00 89.81 98 ILE A C 1
ATOM 769 O O . ILE A 1 98 ? -24.554 -17.904 13.631 1.00 89.81 98 ILE A O 1
ATOM 773 N N . ALA A 1 99 ? -24.943 -18.644 11.569 1.00 91.81 99 ALA A N 1
ATOM 774 C CA . ALA A 1 99 ? -24.516 -17.424 10.898 1.00 91.81 99 ALA A CA 1
ATOM 775 C C . ALA A 1 99 ? -25.717 -16.761 10.220 1.00 91.81 99 ALA A C 1
ATOM 777 O O . ALA A 1 99 ? -26.489 -17.439 9.544 1.00 91.81 99 ALA A O 1
ATOM 778 N N . GLY A 1 100 ? -25.842 -15.445 10.390 1.00 90.56 100 GLY A N 1
ATOM 779 C CA . GLY A 1 100 ? -26.828 -14.612 9.709 1.00 90.56 100 GLY A CA 1
ATOM 780 C C . GLY A 1 100 ? -26.526 -14.452 8.222 1.00 90.56 100 GLY A C 1
ATOM 781 O O . GLY A 1 100 ? -27.429 -14.572 7.399 1.00 90.56 100 GLY A O 1
ATOM 782 N N . ALA A 1 101 ? -25.253 -14.265 7.871 1.00 91.56 101 ALA A N 1
ATOM 783 C CA . ALA A 1 101 ? -24.767 -14.233 6.501 1.00 91.56 101 ALA A CA 1
ATOM 784 C C . ALA A 1 101 ? -23.355 -14.829 6.367 1.00 91.56 101 ALA A C 1
ATOM 786 O O . ALA A 1 101 ? -22.600 -14.981 7.335 1.00 91.56 101 ALA A O 1
ATOM 787 N N . VAL A 1 102 ? -23.009 -15.172 5.126 1.00 93.12 102 VAL A N 1
ATOM 788 C CA . VAL A 1 102 ? -21.670 -15.594 4.706 1.00 93.12 102 VAL A CA 1
ATOM 789 C C . VAL A 1 102 ? -21.134 -14.572 3.724 1.00 93.12 102 VAL A C 1
ATOM 791 O O . VAL A 1 102 ? -21.683 -14.436 2.634 1.00 93.12 102 VAL A O 1
ATOM 794 N N . HIS A 1 103 ? -20.039 -13.902 4.073 1.00 91.44 103 HIS A N 1
ATOM 795 C CA . HIS A 1 103 ? -19.305 -13.039 3.154 1.00 91.44 103 HIS A CA 1
ATOM 796 C C . HIS A 1 103 ? -18.114 -13.787 2.573 1.00 91.44 103 HIS A C 1
ATOM 798 O O . HIS A 1 103 ? -17.342 -14.402 3.303 1.00 91.44 103 HIS A O 1
ATOM 804 N N . ILE A 1 104 ? -17.928 -13.675 1.267 1.00 92.81 104 ILE A N 1
ATOM 805 C CA . ILE A 1 104 ? -16.837 -14.264 0.505 1.00 92.81 104 ILE A CA 1
ATOM 806 C C . ILE A 1 104 ? -16.108 -13.129 -0.206 1.00 92.81 104 ILE A C 1
ATOM 808 O O . ILE A 1 104 ? -16.715 -12.350 -0.946 1.00 92.81 104 ILE A O 1
ATOM 812 N N . PHE A 1 105 ? -14.806 -13.013 0.032 1.00 91.94 105 PHE A N 1
ATOM 813 C CA . PHE A 1 105 ? -13.965 -11.979 -0.567 1.00 91.94 105 PHE A CA 1
ATOM 814 C C . PHE A 1 105 ? -12.500 -12.409 -0.616 1.00 91.94 105 PHE A C 1
ATOM 816 O O . PHE A 1 105 ? -12.086 -13.373 0.019 1.00 91.94 105 PHE A O 1
ATOM 823 N N . PHE A 1 106 ? -11.694 -11.664 -1.355 1.00 91.19 106 PHE A N 1
ATOM 824 C CA . PHE A 1 106 ? -10.247 -11.792 -1.406 1.00 91.19 106 PHE A CA 1
ATOM 825 C C . PHE A 1 106 ? -9.622 -10.564 -0.746 1.00 91.19 106 PHE A C 1
ATOM 827 O O . PHE A 1 106 ? -9.983 -9.426 -1.041 1.00 91.19 106 PHE A O 1
ATOM 834 N N . ALA A 1 107 ? -8.687 -10.784 0.179 1.00 86.38 107 ALA A N 1
ATOM 835 C CA . ALA A 1 107 ? -8.011 -9.682 0.863 1.00 86.38 107 ALA A CA 1
ATOM 836 C C . ALA A 1 107 ? -6.918 -9.021 -0.001 1.00 86.38 107 ALA A C 1
ATOM 838 O O . ALA A 1 107 ? -6.568 -7.864 0.218 1.00 86.38 107 ALA A O 1
ATOM 839 N N . ALA A 1 108 ? -6.411 -9.754 -0.990 1.00 85.00 108 ALA A N 1
ATOM 840 C CA . ALA A 1 108 ? -5.489 -9.297 -2.021 1.00 85.00 108 ALA A CA 1
ATOM 841 C C . ALA A 1 108 ? -5.933 -9.884 -3.364 1.00 85.00 108 ALA A C 1
ATOM 843 O O . ALA A 1 108 ? -6.547 -10.955 -3.386 1.00 85.00 108 ALA A O 1
ATOM 844 N N . ALA A 1 109 ? -5.635 -9.196 -4.467 1.00 85.50 109 ALA A N 1
ATOM 845 C CA . ALA A 1 109 ? -6.006 -9.670 -5.795 1.00 85.50 109 ALA A CA 1
ATOM 846 C C . ALA A 1 109 ? -5.438 -11.082 -6.047 1.00 85.50 109 ALA A C 1
ATOM 848 O O . ALA A 1 109 ? -4.248 -11.309 -5.815 1.00 85.50 109 ALA A O 1
ATOM 849 N N . PRO A 1 110 ? -6.267 -12.049 -6.478 1.00 89.44 110 PRO A N 1
ATOM 850 C CA . PRO A 1 110 ? -5.787 -13.386 -6.792 1.00 89.44 110 PRO A CA 1
ATOM 851 C C . PRO A 1 110 ? -4.881 -13.358 -8.027 1.00 89.44 110 PRO A C 1
ATOM 853 O O . PRO A 1 110 ? -5.075 -12.568 -8.952 1.00 89.44 110 PRO A O 1
ATOM 856 N N . THR A 1 111 ? -3.912 -14.266 -8.067 1.00 89.69 111 THR A N 1
ATOM 857 C CA . THR A 1 111 ? -3.051 -14.461 -9.230 1.00 89.69 111 THR A CA 1
ATOM 858 C C . THR A 1 111 ? -3.835 -15.184 -10.312 1.00 89.69 111 THR A C 1
ATOM 860 O O . THR A 1 111 ? -4.331 -16.292 -10.088 1.00 89.69 111 THR A O 1
ATOM 863 N N . VAL A 1 112 ? -3.907 -14.576 -11.494 1.00 89.75 112 VAL A N 1
ATOM 864 C CA . VAL A 1 112 ? -4.568 -15.157 -12.664 1.00 89.75 112 VAL A CA 1
ATOM 865 C C . VAL A 1 112 ? -3.583 -15.277 -13.810 1.00 89.75 112 VAL A C 1
ATOM 867 O O . VAL A 1 112 ? -2.988 -14.289 -14.251 1.00 89.75 112 VAL A O 1
ATOM 870 N N . ASP A 1 113 ? -3.430 -16.503 -14.298 1.00 90.50 113 ASP A N 1
ATOM 871 C CA . ASP A 1 113 ? -2.662 -16.811 -15.489 1.00 90.50 113 ASP A CA 1
ATOM 872 C C . ASP A 1 113 ? -3.526 -17.441 -16.579 1.00 90.50 113 ASP A C 1
ATOM 874 O O . ASP A 1 113 ? -4.386 -18.277 -16.311 1.00 90.50 113 ASP A O 1
ATOM 878 N N . ILE A 1 114 ? -3.348 -16.958 -17.807 1.00 89.19 114 ILE A N 1
ATOM 879 C CA . ILE A 1 114 ? -4.253 -17.206 -18.926 1.00 89.19 114 ILE A CA 1
ATOM 880 C C . ILE A 1 114 ? -3.421 -17.581 -20.145 1.00 89.19 114 ILE A C 1
ATOM 882 O O . ILE A 1 114 ? -2.623 -16.779 -20.628 1.00 89.19 114 ILE A O 1
ATOM 886 N N . GLU A 1 115 ? -3.642 -18.787 -20.661 1.00 90.19 115 GLU A N 1
ATOM 887 C CA . GLU A 1 115 ? -3.076 -19.234 -21.932 1.00 90.19 115 GLU A CA 1
ATOM 888 C C . GLU A 1 115 ? -4.106 -18.980 -23.031 1.00 90.19 115 GLU A C 1
ATOM 890 O O . GLU A 1 115 ? -5.179 -19.593 -23.054 1.00 90.19 115 GLU A O 1
ATOM 895 N N . PHE A 1 116 ? -3.793 -18.064 -23.941 1.00 89.00 116 PHE A N 1
ATOM 896 C CA . PHE A 1 116 ? -4.696 -17.690 -25.020 1.00 89.00 116 PHE A CA 1
ATOM 897 C C . PHE A 1 116 ? -4.496 -18.544 -26.280 1.00 89.00 116 PHE A C 1
ATOM 899 O O . PHE A 1 116 ? -3.414 -19.054 -26.560 1.00 89.00 116 PHE A O 1
ATOM 906 N N . THR A 1 117 ? -5.542 -18.635 -27.097 1.00 88.81 117 THR A N 1
ATOM 907 C CA . THR A 1 117 ? -5.538 -19.233 -28.440 1.00 88.81 117 THR A CA 1
ATOM 908 C C . THR A 1 117 ? -6.039 -18.233 -29.469 1.00 88.81 117 THR A C 1
ATOM 910 O O . THR A 1 117 ? -6.838 -17.355 -29.161 1.00 88.81 117 THR A O 1
ATOM 913 N N . GLY A 1 118 ? -5.590 -18.355 -30.718 1.00 82.69 118 GLY A N 1
ATOM 914 C CA . GLY A 1 118 ? -6.060 -17.484 -31.801 1.00 82.69 118 GLY A CA 1
ATOM 915 C C . GLY A 1 118 ? -5.534 -16.043 -31.749 1.00 82.69 118 GLY A C 1
ATOM 916 O O . GLY A 1 118 ? -5.835 -15.277 -32.660 1.00 82.69 118 GLY A O 1
ATOM 917 N N . LEU A 1 119 ? -4.677 -15.679 -30.779 1.00 77.06 119 LEU A N 1
ATOM 918 C CA . LEU A 1 119 ? -4.031 -14.354 -30.726 1.00 77.06 119 LEU A CA 1
ATOM 919 C C . LEU A 1 119 ? -3.125 -14.067 -31.931 1.00 77.06 119 LEU A C 1
ATOM 921 O O . LEU A 1 119 ? -2.842 -12.907 -32.203 1.00 77.06 119 LEU A O 1
ATOM 925 N N . ALA A 1 120 ? -2.700 -15.082 -32.691 1.00 74.81 120 ALA A N 1
ATOM 926 C CA . ALA A 1 120 ? -1.958 -14.872 -33.937 1.00 74.81 120 ALA A CA 1
ATOM 927 C C . ALA A 1 120 ? -2.748 -14.014 -34.944 1.00 74.81 120 ALA A C 1
ATOM 929 O O . ALA A 1 120 ? -2.163 -13.183 -35.635 1.00 74.81 120 ALA A O 1
ATOM 930 N N . SER A 1 121 ? -4.083 -14.143 -34.968 1.00 70.56 121 SER A N 1
ATOM 931 C CA . SER A 1 121 ? -4.960 -13.275 -35.773 1.00 70.56 121 SER A CA 1
ATOM 932 C C . SER A 1 121 ? -4.917 -11.805 -35.323 1.00 70.56 121 SER A C 1
ATOM 934 O O . SER A 1 121 ? -5.175 -10.898 -36.111 1.00 70.56 121 SER A O 1
ATOM 936 N N . LEU A 1 122 ? -4.508 -11.570 -34.073 1.00 71.50 122 LEU A N 1
ATOM 937 C CA . LEU A 1 122 ? -4.356 -10.271 -33.424 1.00 71.50 122 LEU A CA 1
ATOM 938 C C . LEU A 1 122 ? -2.911 -9.761 -33.408 1.00 71.50 122 LEU A C 1
ATOM 940 O O . LEU A 1 122 ? -2.650 -8.730 -32.794 1.00 71.50 122 LEU A O 1
ATOM 944 N N . GLY A 1 123 ? -1.977 -10.430 -34.094 1.00 67.25 123 GLY A N 1
ATOM 945 C CA . GLY A 1 123 ? -0.542 -10.108 -34.058 1.00 67.25 123 GLY A CA 1
ATOM 946 C C . GLY A 1 123 ? -0.174 -8.683 -34.497 1.00 67.25 123 GLY A C 1
ATOM 947 O O . GLY A 1 123 ? 0.919 -8.214 -34.199 1.00 67.25 123 GLY A O 1
ATOM 948 N N . HIS A 1 124 ? -1.092 -7.966 -35.148 1.00 70.31 124 HIS A N 1
ATOM 949 C CA . HIS A 1 124 ? -0.940 -6.554 -35.515 1.00 70.31 124 HIS A CA 1
ATOM 950 C C . HIS A 1 124 ? -1.171 -5.581 -34.339 1.00 70.31 124 HIS A C 1
ATOM 952 O O . HIS A 1 124 ? -0.918 -4.386 -34.485 1.00 70.31 124 HIS A O 1
ATOM 958 N N . PHE A 1 125 ? -1.649 -6.063 -33.184 1.00 72.06 125 PHE A N 1
ATOM 959 C CA . PHE A 1 125 ? -1.942 -5.260 -31.995 1.00 72.06 125 PHE A CA 1
ATOM 960 C C . PHE A 1 125 ? -0.926 -5.547 -30.880 1.00 72.06 125 PHE A C 1
ATOM 962 O O . PHE A 1 125 ? -1.131 -6.461 -30.071 1.00 72.06 125 PHE A O 1
ATOM 969 N N . PRO A 1 126 ? 0.178 -4.782 -30.803 1.00 74.25 126 PRO A N 1
ATOM 970 C CA . PRO A 1 126 ? 1.154 -4.965 -29.738 1.00 74.25 126 PRO A CA 1
ATOM 971 C C . PRO A 1 126 ? 0.491 -4.728 -28.372 1.00 74.25 126 PRO A C 1
ATOM 973 O O . PRO A 1 126 ? -0.199 -3.731 -28.170 1.00 74.25 126 PRO A O 1
ATOM 976 N N . GLY A 1 127 ? 0.686 -5.652 -27.427 1.00 76.88 127 GLY A N 1
ATOM 977 C CA . GLY A 1 127 ? 0.159 -5.517 -26.061 1.00 76.88 127 GLY A CA 1
ATOM 978 C C . GLY A 1 127 ? -1.329 -5.853 -25.882 1.00 76.88 127 GLY A C 1
ATOM 979 O O . GLY A 1 127 ? -1.910 -5.540 -24.842 1.00 76.88 127 GLY A O 1
ATOM 980 N N . ILE A 1 128 ? -1.983 -6.493 -26.856 1.00 78.69 128 ILE A N 1
ATOM 981 C CA . ILE A 1 128 ? -3.383 -6.912 -26.678 1.00 78.69 128 ILE A CA 1
ATOM 982 C C . ILE A 1 128 ? -3.547 -7.975 -25.585 1.00 78.69 128 ILE A C 1
ATOM 984 O O . ILE A 1 128 ? -4.475 -7.898 -24.785 1.00 78.69 128 ILE A O 1
ATOM 988 N N . GLU A 1 129 ? -2.605 -8.916 -25.488 1.00 81.81 129 GLU A N 1
ATOM 989 C CA . GLU A 1 129 ? -2.604 -9.954 -24.454 1.00 81.81 129 GLU A CA 1
ATOM 990 C C . GLU A 1 129 ? -2.533 -9.344 -23.049 1.00 81.81 129 GLU A C 1
ATOM 992 O O . GLU A 1 129 ? -3.336 -9.673 -22.173 1.00 81.81 129 GLU A O 1
ATOM 997 N N . THR A 1 130 ? -1.612 -8.396 -22.845 1.00 83.12 130 THR A N 1
ATOM 998 C CA . THR A 1 130 ? -1.458 -7.693 -21.566 1.00 83.12 130 THR A CA 1
ATOM 999 C C . THR A 1 130 ? -2.700 -6.875 -21.224 1.00 83.12 130 THR A C 1
ATOM 1001 O O . THR A 1 130 ? -3.107 -6.839 -20.064 1.00 83.12 130 THR A O 1
ATOM 1004 N N . THR A 1 131 ? -3.348 -6.279 -22.228 1.00 82.12 131 THR A N 1
ATOM 1005 C CA . THR A 1 131 ? -4.597 -5.524 -22.058 1.00 82.12 131 THR A CA 1
ATOM 1006 C C . THR A 1 131 ? -5.751 -6.428 -21.625 1.00 82.12 131 THR A C 1
ATOM 1008 O O . THR A 1 131 ? -6.448 -6.092 -20.669 1.00 82.12 131 THR A O 1
ATOM 1011 N N . ILE A 1 132 ? -5.928 -7.589 -22.267 1.00 79.81 132 ILE A N 1
ATOM 1012 C CA . ILE A 1 132 ? -6.978 -8.555 -21.901 1.00 79.81 132 ILE A CA 1
ATOM 1013 C C . ILE A 1 132 ? -6.743 -9.089 -20.489 1.00 79.81 132 ILE A C 1
ATOM 1015 O O . ILE A 1 132 ? -7.662 -9.116 -19.672 1.00 79.81 132 ILE A O 1
ATOM 1019 N N . ARG A 1 133 ? -5.505 -9.487 -20.181 1.00 85.19 133 ARG A N 1
ATOM 1020 C CA . ARG A 1 133 ? -5.145 -9.985 -18.853 1.00 85.19 133 ARG A CA 1
ATOM 1021 C C . ARG A 1 133 ? -5.430 -8.942 -17.774 1.00 85.19 133 ARG A C 1
ATOM 1023 O O . ARG A 1 133 ? -6.048 -9.275 -16.768 1.00 85.19 133 ARG A O 1
ATOM 1030 N N . ARG A 1 134 ? -5.046 -7.683 -18.009 1.00 83.88 134 ARG A N 1
ATOM 1031 C CA . ARG A 1 134 ? -5.347 -6.568 -17.103 1.00 83.88 134 ARG A CA 1
ATOM 1032 C C . ARG A 1 134 ? -6.852 -6.389 -16.918 1.00 83.88 134 ARG A C 1
ATOM 1034 O O . ARG A 1 134 ? -7.298 -6.340 -15.783 1.00 83.88 134 ARG A O 1
ATOM 1041 N N . ALA A 1 135 ? -7.633 -6.385 -17.998 1.00 82.31 135 ALA A N 1
ATOM 1042 C CA . ALA A 1 135 ? -9.088 -6.235 -17.923 1.00 82.31 135 ALA A CA 1
ATOM 1043 C C . ALA A 1 135 ? -9.751 -7.310 -17.040 1.00 82.31 135 ALA A C 1
ATOM 1045 O O . ALA A 1 135 ? -10.645 -7.007 -16.251 1.00 82.31 135 ALA A O 1
ATOM 1046 N N . ILE A 1 136 ? -9.291 -8.563 -17.139 1.00 81.81 136 ILE A N 1
ATOM 1047 C CA . ILE A 1 136 ? -9.790 -9.673 -16.313 1.00 81.81 136 ILE A CA 1
ATOM 1048 C C . ILE A 1 136 ? -9.390 -9.488 -14.844 1.00 81.81 136 ILE A C 1
ATOM 1050 O O . ILE A 1 136 ? -10.230 -9.648 -13.958 1.00 81.81 136 ILE A O 1
ATOM 1054 N N . THR A 1 137 ? -8.135 -9.120 -14.575 1.00 83.06 137 THR A N 1
ATOM 1055 C CA . THR A 1 137 ? -7.657 -8.840 -13.213 1.00 83.06 137 THR A CA 1
ATOM 1056 C C . THR A 1 137 ? -8.402 -7.662 -12.579 1.00 83.06 137 THR A C 1
ATOM 1058 O O . THR A 1 137 ? -8.820 -7.756 -11.425 1.00 83.06 137 THR A O 1
ATOM 1061 N N . ASP A 1 138 ? -8.628 -6.582 -13.326 1.00 82.81 138 ASP A N 1
ATOM 1062 C CA . ASP A 1 138 ? -9.349 -5.391 -12.862 1.00 82.81 138 ASP A CA 1
ATOM 1063 C C . ASP A 1 138 ? -10.813 -5.726 -12.553 1.00 82.81 138 ASP A C 1
ATOM 1065 O O . ASP A 1 138 ? -11.358 -5.311 -11.527 1.00 82.81 138 ASP A O 1
ATOM 1069 N N . TRP A 1 139 ? -11.450 -6.535 -13.405 1.00 83.69 139 TRP A N 1
ATOM 1070 C CA . TRP A 1 139 ? -12.801 -7.026 -13.161 1.00 83.69 139 TRP A CA 1
ATOM 1071 C C . TRP A 1 139 ? -12.872 -7.888 -11.894 1.00 83.69 139 TRP A C 1
ATOM 1073 O O . TRP A 1 139 ? -13.692 -7.587 -11.025 1.00 83.69 139 TRP A O 1
ATOM 1083 N N . LEU A 1 140 ? -11.990 -8.882 -11.724 1.00 81.50 140 LEU A N 1
ATOM 1084 C CA . LEU A 1 140 ? -11.935 -9.697 -10.500 1.00 81.50 140 LEU A CA 1
ATOM 1085 C C . LEU A 1 140 ? -11.734 -8.824 -9.263 1.00 81.50 140 LEU A C 1
ATOM 1087 O O . LEU A 1 140 ? -12.454 -8.966 -8.274 1.00 81.50 140 LEU A O 1
ATOM 1091 N N . THR A 1 141 ? -10.803 -7.875 -9.342 1.00 83.19 141 THR A N 1
ATOM 1092 C CA . THR A 1 141 ? -10.526 -6.935 -8.254 1.00 83.19 141 THR A CA 1
ATOM 1093 C C . THR A 1 141 ? -11.784 -6.158 -7.879 1.00 83.19 141 THR A C 1
ATOM 1095 O O . THR A 1 141 ? -12.190 -6.136 -6.722 1.00 83.19 141 THR A O 1
ATOM 1098 N N . SER A 1 142 ? -12.494 -5.625 -8.869 1.00 81.62 142 SER A N 1
ATOM 1099 C CA . SER A 1 142 ? -13.726 -4.873 -8.634 1.00 81.62 142 SER A CA 1
ATOM 1100 C C . SER A 1 142 ? -14.922 -5.710 -8.158 1.00 81.62 142 SER A C 1
ATOM 1102 O O . SER A 1 142 ? -15.901 -5.150 -7.664 1.00 81.62 142 SER A O 1
ATOM 1104 N N . TYR A 1 143 ? -14.890 -7.031 -8.353 1.00 82.56 143 TYR A N 1
ATOM 1105 C CA . TYR A 1 143 ? -16.030 -7.907 -8.091 1.00 82.56 143 TYR A CA 1
ATOM 1106 C C . TYR A 1 143 ? -15.954 -8.585 -6.720 1.00 82.56 143 TYR A C 1
ATOM 1108 O O . TYR A 1 143 ? -16.988 -8.775 -6.076 1.00 82.56 143 TYR A O 1
ATOM 1116 N N . MET A 1 144 ? -14.749 -8.963 -6.281 1.00 85.56 144 MET A N 1
ATOM 1117 C CA . MET A 1 144 ? -14.556 -9.840 -5.118 1.00 85.56 144 MET A CA 1
ATOM 1118 C C . MET A 1 144 ? -13.309 -9.539 -4.279 1.00 85.56 144 MET A C 1
ATOM 1120 O O . MET A 1 144 ? -13.028 -10.304 -3.358 1.00 85.56 144 MET A O 1
ATOM 1124 N N . VAL A 1 145 ? -12.557 -8.473 -4.569 1.00 88.19 145 VAL A N 1
ATOM 1125 C CA . VAL A 1 145 ? -11.450 -8.017 -3.713 1.00 88.19 145 VAL A CA 1
ATOM 1126 C C . VAL A 1 145 ? -11.932 -6.863 -2.840 1.00 88.19 145 VAL A C 1
ATOM 1128 O O . VAL A 1 145 ? -12.697 -6.010 -3.287 1.00 88.19 145 VAL A O 1
ATOM 1131 N N . LEU A 1 146 ? -11.493 -6.840 -1.580 1.00 86.81 146 LEU A N 1
ATOM 1132 C CA . LEU A 1 146 ? -11.897 -5.810 -0.621 1.00 86.81 146 LEU A CA 1
ATOM 1133 C C . LEU A 1 146 ? -11.689 -4.381 -1.164 1.00 86.81 146 LEU A C 1
ATOM 1135 O O . LEU A 1 146 ? -10.670 -4.128 -1.808 1.00 86.81 146 LEU A O 1
ATOM 1139 N N . PRO A 1 147 ? -12.618 -3.449 -0.870 1.00 75.06 147 PRO A N 1
ATOM 1140 C CA . PRO A 1 147 ? -13.758 -3.580 0.054 1.00 75.06 147 PRO A CA 1
ATOM 1141 C C . PRO A 1 147 ? -15.000 -4.256 -0.557 1.00 75.06 147 PRO A C 1
ATOM 1143 O O . PRO A 1 147 ? -16.073 -4.249 0.037 1.00 75.06 147 PRO A O 1
ATOM 1146 N N . ARG A 1 148 ? -14.907 -4.823 -1.765 1.00 83.81 148 ARG A N 1
ATOM 1147 C CA . ARG A 1 148 ? -16.020 -5.554 -2.377 1.00 83.81 148 ARG A CA 1
ATOM 1148 C C . ARG A 1 148 ? -16.048 -6.988 -1.854 1.00 83.81 148 ARG A C 1
ATOM 1150 O O . ARG A 1 148 ? -15.036 -7.686 -1.835 1.00 83.81 148 ARG A O 1
ATOM 1157 N N . SER A 1 149 ? -17.234 -7.443 -1.461 1.00 85.69 149 SER A N 1
ATOM 1158 C CA . SER A 1 149 ? -17.480 -8.824 -1.045 1.00 85.69 149 SER A CA 1
ATOM 1159 C C . SER A 1 149 ? -18.800 -9.339 -1.592 1.00 85.69 149 SER A C 1
ATOM 1161 O O . SER A 1 149 ? -19.682 -8.563 -1.967 1.00 85.69 149 SER A O 1
ATOM 1163 N N . LYS A 1 150 ? -18.930 -10.663 -1.648 1.00 87.94 150 LYS A N 1
ATOM 1164 C CA . LYS A 1 150 ? -20.184 -11.344 -1.961 1.00 87.94 150 LYS A CA 1
ATOM 1165 C C . LYS A 1 150 ? -20.769 -11.906 -0.693 1.00 87.94 150 LYS A C 1
ATOM 1167 O O . LYS A 1 150 ? -20.133 -12.730 -0.049 1.00 87.94 150 LYS A O 1
ATOM 1172 N N . ALA A 1 151 ? -21.961 -11.456 -0.348 1.00 88.12 151 ALA A N 1
ATOM 1173 C CA . ALA A 1 151 ? -22.643 -11.879 0.854 1.00 88.12 151 ALA A CA 1
ATOM 1174 C C . ALA A 1 151 ? -23.904 -12.665 0.494 1.00 88.12 151 ALA A C 1
ATOM 1176 O O . ALA A 1 151 ? -24.653 -12.278 -0.403 1.00 88.12 151 ALA A O 1
ATOM 1177 N N . VAL A 1 152 ? -24.108 -13.781 1.185 1.00 90.75 152 VAL A N 1
ATOM 1178 C CA . VAL A 1 152 ? -25.322 -14.594 1.105 1.00 90.75 152 VAL A CA 1
ATOM 1179 C C . VAL A 1 152 ? -25.955 -14.597 2.485 1.00 90.75 152 VAL A C 1
ATOM 1181 O O . VAL A 1 152 ? -25.337 -15.061 3.443 1.00 90.75 152 VAL A O 1
ATOM 1184 N N . ILE A 1 153 ? -27.174 -14.073 2.582 1.00 91.38 153 ILE A N 1
ATOM 1185 C CA . ILE A 1 153 ? -27.966 -14.106 3.812 1.00 91.38 153 ILE A CA 1
ATOM 1186 C C . ILE A 1 153 ? -28.471 -15.538 4.008 1.00 91.38 153 ILE A C 1
ATOM 1188 O O . ILE A 1 153 ? -28.999 -16.151 3.081 1.00 91.38 153 ILE A O 1
ATOM 1192 N N . LEU A 1 154 ? -28.260 -16.081 5.204 1.00 90.94 154 LEU A N 1
ATOM 1193 C CA . LEU A 1 154 ? -28.653 -17.438 5.582 1.00 90.94 154 LEU A CA 1
ATOM 1194 C C . LEU A 1 154 ? -29.890 -17.476 6.487 1.00 90.94 154 LEU A C 1
ATOM 1196 O O . LEU A 1 154 ? -30.564 -18.503 6.527 1.00 90.94 154 LEU A O 1
ATOM 1200 N N . ALA A 1 155 ? -30.161 -16.409 7.243 1.00 88.12 155 ALA A N 1
ATOM 1201 C CA . ALA A 1 155 ? -31.292 -16.325 8.166 1.00 88.12 155 ALA A CA 1
ATOM 1202 C C . ALA A 1 155 ? -32.236 -15.170 7.807 1.00 88.12 155 ALA A C 1
ATOM 1204 O O . ALA A 1 155 ? -31.794 -14.052 7.566 1.00 88.12 155 ALA A O 1
ATOM 1205 N N . ASP A 1 156 ? -33.540 -15.455 7.829 1.00 83.94 156 ASP A N 1
ATOM 1206 C CA . ASP A 1 156 ? -34.597 -14.545 7.361 1.00 83.94 156 ASP A CA 1
ATOM 1207 C C . ASP A 1 156 ? -34.932 -13.392 8.328 1.00 83.94 156 ASP A C 1
ATOM 1209 O O . ASP A 1 156 ? -35.611 -12.444 7.946 1.00 83.94 156 ASP A O 1
ATOM 1213 N N . ASP A 1 157 ? -34.506 -13.475 9.592 1.00 81.25 157 ASP A N 1
ATOM 1214 C CA . ASP A 1 157 ? -34.800 -12.498 10.656 1.00 81.25 157 ASP A CA 1
ATOM 1215 C C . ASP A 1 157 ? -33.648 -11.519 10.925 1.00 81.25 157 ASP A C 1
ATOM 1217 O O . ASP A 1 157 ? -33.701 -10.759 11.894 1.00 81.25 157 ASP A O 1
ATOM 1221 N N . VAL A 1 158 ? -32.604 -11.543 10.096 1.00 83.06 158 VAL A N 1
ATOM 1222 C CA . VAL A 1 158 ? -31.503 -10.581 10.167 1.00 83.06 158 VAL A CA 1
ATOM 1223 C C . VAL A 1 158 ? -31.814 -9.429 9.226 1.00 83.06 158 VAL A C 1
ATOM 1225 O O . VAL A 1 158 ? -32.235 -9.656 8.093 1.00 83.06 158 VAL A O 1
ATOM 1228 N N . ASP A 1 159 ? -31.587 -8.196 9.681 1.00 83.12 159 ASP A N 1
ATOM 1229 C CA . ASP A 1 159 ? -31.668 -7.031 8.805 1.00 83.12 159 ASP A CA 1
ATOM 1230 C C . ASP A 1 159 ? -30.702 -7.220 7.620 1.00 83.12 159 ASP A C 1
ATOM 1232 O O . ASP A 1 159 ? -29.488 -7.317 7.839 1.00 83.12 159 ASP A O 1
ATOM 1236 N N . PRO A 1 160 ? -31.200 -7.279 6.368 1.00 81.88 160 PRO A N 1
ATOM 1237 C CA . PRO A 1 160 ? -30.351 -7.434 5.198 1.00 81.88 160 PRO A CA 1
ATOM 1238 C C . PRO A 1 160 ? -29.280 -6.354 5.112 1.00 81.88 160 PRO A C 1
ATOM 1240 O O . PRO A 1 160 ? -28.173 -6.631 4.665 1.00 81.88 160 PRO A O 1
ATOM 1243 N N . MET A 1 161 ? -29.575 -5.132 5.555 1.00 77.19 161 MET A N 1
ATOM 1244 C CA . MET A 1 161 ? -28.609 -4.045 5.476 1.00 77.19 161 MET A CA 1
ATOM 1245 C C . MET A 1 161 ? -27.423 -4.288 6.417 1.00 77.19 161 MET A C 1
ATOM 1247 O O . MET A 1 161 ? -26.266 -4.206 6.004 1.00 77.19 161 MET A O 1
ATOM 1251 N N . GLU A 1 162 ? -27.701 -4.672 7.664 1.00 75.38 162 GLU A N 1
ATOM 1252 C CA . GLU A 1 162 ? -26.670 -5.038 8.636 1.00 75.38 162 GLU A CA 1
ATOM 1253 C C . GLU A 1 162 ? -25.904 -6.302 8.214 1.00 75.38 162 GLU A C 1
ATOM 1255 O O . GLU A 1 162 ? -24.679 -6.349 8.326 1.00 75.38 162 GLU A O 1
ATOM 1260 N N . ALA A 1 163 ? -26.609 -7.307 7.686 1.00 77.50 163 ALA A N 1
ATOM 1261 C CA . ALA A 1 163 ? -26.025 -8.568 7.237 1.00 77.50 163 ALA A CA 1
ATOM 1262 C C . ALA A 1 163 ? -25.097 -8.415 6.025 1.00 77.50 163 ALA A C 1
ATOM 1264 O O . ALA A 1 163 ? -24.215 -9.243 5.824 1.00 77.50 163 ALA A O 1
ATOM 1265 N 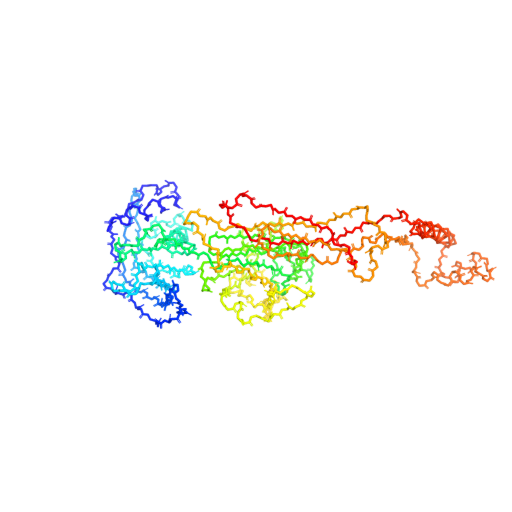N . LEU A 1 164 ? -25.301 -7.394 5.190 1.00 76.81 164 LEU A N 1
ATOM 1266 C CA . LEU A 1 164 ? -24.487 -7.142 3.999 1.00 76.81 164 LEU A CA 1
ATOM 1267 C C . LEU A 1 164 ? -23.337 -6.157 4.266 1.00 76.81 164 LEU A C 1
ATOM 1269 O O . LEU A 1 164 ? -22.376 -6.120 3.491 1.00 76.81 164 LEU A O 1
ATOM 1273 N N . ALA A 1 165 ? -23.397 -5.389 5.357 1.00 72.69 165 ALA A N 1
ATOM 1274 C CA . ALA A 1 165 ? -22.413 -4.365 5.682 1.00 72.69 165 ALA A CA 1
ATOM 1275 C C . ALA A 1 165 ? -21.040 -4.961 6.043 1.00 72.69 165 ALA A C 1
ATOM 1277 O O . ALA A 1 165 ? -20.897 -5.782 6.952 1.00 72.69 165 ALA A O 1
ATOM 1278 N N . GLN A 1 166 ? -19.984 -4.490 5.373 1.00 72.25 166 GLN A N 1
ATOM 1279 C CA . GLN A 1 166 ? -18.609 -4.777 5.778 1.00 72.25 166 GLN A CA 1
ATOM 1280 C C . GLN A 1 166 ? -18.098 -3.687 6.712 1.00 72.25 166 GLN A C 1
ATOM 1282 O O . GLN A 1 166 ? -17.746 -2.593 6.276 1.00 72.25 166 GLN A O 1
ATOM 1287 N N . LYS A 1 167 ? -18.025 -4.002 8.007 1.00 75.19 167 LYS A N 1
ATOM 1288 C CA . LYS A 1 167 ? -17.515 -3.060 9.005 1.00 75.19 167 LYS A CA 1
ATOM 1289 C C . LYS A 1 167 ? -15.994 -2.898 8.851 1.00 75.19 167 LYS A C 1
ATOM 1291 O O . LYS A 1 167 ? -15.274 -3.901 8.850 1.00 75.19 167 LYS A O 1
ATOM 1296 N N . PRO A 1 168 ? -15.484 -1.665 8.727 1.00 80.44 168 PRO A N 1
ATOM 1297 C CA . PRO A 1 168 ? -14.051 -1.417 8.696 1.00 80.44 168 PRO A CA 1
ATOM 1298 C C . PRO A 1 168 ? -13.442 -1.707 10.079 1.00 80.44 168 PRO A C 1
ATOM 1300 O O . PRO A 1 168 ? -14.029 -1.402 11.112 1.00 80.44 168 PRO A O 1
ATOM 1303 N N . LEU A 1 169 ? -12.245 -2.295 10.112 1.00 81.75 169 LEU A N 1
ATOM 1304 C CA . LEU A 1 169 ? -11.516 -2.613 11.349 1.00 81.75 169 LEU A CA 1
ATOM 1305 C C . LEU A 1 169 ? -10.758 -1.405 11.909 1.00 81.75 169 LEU A C 1
ATOM 1307 O O . LEU A 1 169 ? -10.537 -1.295 13.115 1.00 81.75 169 LEU A O 1
ATOM 1311 N N . GLY A 1 170 ? -10.295 -0.528 11.025 1.00 83.12 170 GLY A N 1
ATOM 1312 C CA . GLY A 1 170 ? -9.473 0.617 11.385 1.00 83.12 170 GLY A CA 1
ATOM 1313 C C . GLY A 1 170 ? -8.912 1.317 10.161 1.00 83.12 170 GLY A C 1
ATOM 1314 O O . GLY A 1 170 ? -9.185 0.938 9.022 1.00 83.12 170 GLY A O 1
ATOM 1315 N N . VAL A 1 171 ? -8.080 2.319 10.405 1.00 86.12 171 VAL A N 1
ATOM 1316 C CA . VAL A 1 171 ? -7.275 2.972 9.373 1.00 86.12 171 VAL A CA 1
ATOM 1317 C C . VAL A 1 171 ? -5.815 2.707 9.669 1.00 86.12 171 VAL A C 1
ATOM 1319 O O . VAL A 1 171 ? -5.365 2.775 10.815 1.00 86.12 171 VAL A O 1
ATOM 1322 N N . VAL A 1 172 ? -5.062 2.442 8.613 1.00 89.25 172 VAL A N 1
ATOM 1323 C CA . VAL A 1 172 ? -3.612 2.368 8.668 1.00 89.25 172 VAL A CA 1
ATOM 1324 C C . VAL A 1 172 ? -3.023 3.593 7.979 1.00 89.25 172 VAL A C 1
ATOM 1326 O O . VAL A 1 172 ? -3.369 3.905 6.841 1.00 89.25 172 VAL A O 1
ATOM 1329 N N . ARG A 1 173 ? -2.137 4.301 8.679 1.00 90.94 173 ARG A N 1
ATOM 1330 C CA . ARG A 1 173 ? -1.271 5.322 8.089 1.00 90.94 173 ARG A CA 1
ATOM 1331 C C . ARG A 1 173 ? 0.050 4.675 7.714 1.00 90.94 173 ARG A C 1
ATOM 1333 O O . ARG A 1 173 ? 0.652 3.997 8.541 1.00 90.94 173 ARG A O 1
ATOM 1340 N N . VAL A 1 174 ? 0.497 4.910 6.492 1.00 93.31 174 VAL A N 1
ATOM 1341 C CA . VAL A 1 174 ? 1.702 4.339 5.897 1.00 93.31 174 VAL A CA 1
ATOM 1342 C C . VAL A 1 174 ? 2.581 5.486 5.440 1.00 93.31 174 VAL A C 1
ATOM 1344 O O . VAL A 1 174 ? 2.134 6.352 4.694 1.00 93.31 174 VAL A O 1
ATOM 1347 N N . LYS A 1 175 ? 3.836 5.508 5.870 1.00 93.88 175 LYS A N 1
ATOM 1348 C CA . LYS A 1 175 ? 4.794 6.526 5.454 1.00 93.88 175 LYS A CA 1
ATOM 1349 C C . LYS A 1 175 ? 6.099 5.873 5.027 1.00 93.88 175 LYS A C 1
ATOM 1351 O O . LYS A 1 175 ? 6.696 5.119 5.790 1.00 93.88 175 LYS A O 1
ATOM 1356 N N . VAL A 1 176 ? 6.553 6.194 3.821 1.00 96.56 176 VAL A N 1
ATOM 1357 C CA . VAL A 1 176 ? 7.901 5.852 3.361 1.00 96.56 176 VAL A CA 1
ATOM 1358 C C . VAL A 1 176 ? 8.864 6.915 3.885 1.00 96.56 176 VAL A C 1
ATOM 1360 O O . VAL A 1 176 ? 8.594 8.108 3.770 1.00 96.56 176 VAL A O 1
ATOM 1363 N N . LEU A 1 177 ? 9.953 6.485 4.519 1.00 95.81 177 LEU A N 1
ATOM 1364 C CA . LEU A 1 177 ? 10.925 7.385 5.146 1.00 95.81 177 LEU A CA 1
ATOM 1365 C C . LEU A 1 177 ? 12.140 7.592 4.250 1.00 95.81 177 LEU A C 1
ATOM 1367 O O . LEU A 1 177 ? 12.523 8.720 3.955 1.00 95.81 177 LEU A O 1
ATOM 1371 N N . GLN A 1 178 ? 12.743 6.493 3.816 1.00 97.19 178 GLN A N 1
ATOM 1372 C CA . GLN A 1 178 ? 13.916 6.493 2.954 1.00 97.19 178 GLN A CA 1
ATOM 1373 C C . GLN A 1 178 ? 14.007 5.173 2.199 1.00 97.19 178 GLN A C 1
ATOM 1375 O O . GLN A 1 178 ? 13.386 4.182 2.582 1.00 97.19 178 GLN A O 1
ATOM 1380 N N . ALA A 1 179 ? 14.794 5.154 1.136 1.00 97.31 179 ALA A N 1
ATOM 1381 C CA . ALA A 1 179 ? 15.201 3.930 0.470 1.00 97.31 179 ALA A CA 1
ATOM 1382 C C . ALA A 1 179 ? 16.706 3.971 0.241 1.00 97.31 179 ALA A C 1
ATOM 1384 O O . ALA A 1 179 ? 17.294 5.047 0.170 1.00 97.31 179 ALA A O 1
ATOM 1385 N N . CYS A 1 180 ? 17.321 2.800 0.124 1.00 95.62 180 CYS A N 1
ATOM 1386 C CA . CYS A 1 180 ? 18.753 2.681 -0.102 1.00 95.62 180 CYS A CA 1
ATOM 1387 C C . CYS A 1 180 ? 19.034 1.732 -1.260 1.00 95.62 180 CYS A C 1
ATOM 1389 O O . CYS A 1 180 ? 18.303 0.757 -1.470 1.00 95.62 180 CYS A O 1
ATOM 1391 N N . ASN A 1 181 ? 20.149 1.982 -1.947 1.00 93.38 181 ASN A N 1
ATOM 1392 C CA . ASN A 1 181 ? 20.678 1.132 -3.011 1.00 93.38 181 ASN A CA 1
ATOM 1393 C C . ASN A 1 181 ? 19.674 0.900 -4.153 1.00 93.38 181 ASN A C 1
ATOM 1395 O O . ASN A 1 181 ? 19.572 -0.214 -4.669 1.00 93.38 181 ASN A O 1
ATOM 1399 N N . LEU A 1 182 ? 18.889 1.917 -4.517 1.00 92.69 182 LEU A N 1
ATOM 1400 C CA . LEU A 1 182 ? 18.010 1.843 -5.684 1.00 92.69 182 LEU A CA 1
ATOM 1401 C C . LEU A 1 182 ? 18.836 1.820 -6.976 1.00 92.69 182 LEU A C 1
ATOM 1403 O O . LEU A 1 182 ? 19.934 2.373 -7.022 1.00 92.69 182 LEU A O 1
ATOM 1407 N N . ALA A 1 183 ? 18.287 1.217 -8.029 1.00 89.12 183 ALA A N 1
ATOM 1408 C CA . ALA A 1 183 ? 18.907 1.252 -9.349 1.00 89.12 183 ALA A CA 1
ATOM 1409 C C . ALA A 1 183 ? 19.005 2.699 -9.867 1.00 89.12 183 ALA A C 1
ATOM 1411 O O . ALA A 1 183 ? 18.043 3.468 -9.755 1.00 89.12 183 ALA A O 1
ATOM 1412 N N . GLY A 1 184 ? 20.160 3.067 -10.420 1.00 85.06 184 GLY A N 1
ATOM 1413 C CA . GLY A 1 184 ? 20.425 4.358 -11.049 1.00 85.06 184 GLY A CA 1
ATOM 1414 C C . GLY A 1 184 ? 20.052 4.325 -12.526 1.00 85.06 184 GLY A C 1
ATOM 1415 O O . GLY A 1 184 ? 20.744 3.713 -13.336 1.00 85.06 184 GLY A O 1
ATOM 1416 N N . VAL A 1 185 ? 18.944 4.974 -12.875 1.00 72.06 185 VAL A N 1
ATOM 1417 C CA . VAL A 1 185 ? 18.337 4.897 -14.217 1.00 72.06 185 VAL A CA 1
ATOM 1418 C C . VAL A 1 185 ? 18.689 6.092 -15.099 1.00 72.06 185 VAL A C 1
ATOM 1420 O O . VAL A 1 185 ? 18.482 6.057 -16.310 1.00 72.06 185 VAL A O 1
ATOM 1423 N N . ASN A 1 186 ? 19.266 7.134 -14.501 1.00 66.56 186 ASN A N 1
ATOM 1424 C CA . ASN A 1 186 ? 19.845 8.278 -15.183 1.00 66.56 186 ASN A CA 1
ATOM 1425 C C . ASN A 1 186 ? 21.371 8.146 -15.145 1.00 66.56 186 ASN A C 1
ATOM 1427 O O . ASN A 1 186 ? 21.993 8.256 -14.087 1.00 66.56 186 ASN A O 1
ATOM 1431 N N . CYS A 1 187 ? 21.981 7.925 -16.309 1.00 58.34 187 CYS A N 1
ATOM 1432 C CA . CYS A 1 187 ? 23.426 7.985 -16.488 1.00 58.34 187 CYS A CA 1
ATOM 1433 C C . CYS A 1 187 ? 23.778 9.153 -17.418 1.00 58.34 187 CYS A C 1
ATOM 1435 O O . CYS A 1 187 ? 23.203 9.326 -18.495 1.00 58.34 187 CYS A O 1
ATOM 1437 N N . HIS A 1 188 ? 24.726 9.989 -17.000 1.00 55.47 188 HIS A N 1
ATOM 1438 C CA . HIS A 1 188 ? 25.281 11.017 -17.874 1.00 55.47 188 HIS A CA 1
ATOM 1439 C C . HIS A 1 188 ? 26.505 10.439 -18.581 1.00 55.47 188 HIS A C 1
ATOM 1441 O O . HIS A 1 188 ? 27.478 10.087 -17.923 1.00 55.47 188 HIS A O 1
ATOM 1447 N N . ALA A 1 189 ? 26.482 10.402 -19.918 1.00 50.59 189 ALA A N 1
ATOM 1448 C CA . ALA A 1 189 ? 27.510 9.795 -20.778 1.00 50.59 189 ALA A CA 1
ATOM 1449 C C . ALA A 1 189 ? 28.956 10.325 -20.595 1.00 50.59 189 ALA A C 1
ATOM 1451 O O . ALA A 1 189 ? 29.868 9.832 -21.246 1.00 50.59 189 ALA A O 1
ATOM 1452 N N . PHE A 1 190 ? 29.173 11.318 -19.725 1.00 49.88 190 PHE A N 1
ATOM 1453 C CA . PHE A 1 190 ? 30.463 11.970 -19.479 1.00 49.88 190 PHE A CA 1
ATOM 1454 C C . PHE A 1 190 ? 30.860 12.041 -17.990 1.00 49.88 190 PHE A C 1
ATOM 1456 O O . PHE A 1 190 ? 31.791 12.766 -17.648 1.00 49.88 190 PHE A O 1
ATOM 1463 N N . LYS A 1 191 ? 30.165 11.330 -17.089 1.00 54.94 191 LYS A N 1
ATOM 1464 C CA . LYS A 1 191 ? 30.557 11.199 -15.674 1.00 54.94 191 LYS A CA 1
ATOM 1465 C C . LYS A 1 191 ? 30.636 9.722 -15.304 1.00 54.94 191 LYS A C 1
ATOM 1467 O O . LYS A 1 191 ? 29.606 9.063 -15.227 1.00 54.94 191 LYS A O 1
ATOM 1472 N N . GLU A 1 192 ? 31.849 9.242 -15.050 1.00 52.19 192 GLU A N 1
ATOM 1473 C CA . GLU A 1 192 ? 32.150 7.826 -14.777 1.00 52.19 192 GLU A CA 1
ATOM 1474 C C . GLU A 1 192 ? 31.539 7.303 -13.456 1.00 52.19 192 GLU A C 1
ATOM 1476 O O . GLU A 1 192 ? 31.417 6.097 -13.293 1.00 52.19 192 GLU A O 1
ATOM 1481 N N . ASP A 1 193 ? 31.025 8.183 -12.580 1.00 54.75 193 ASP A N 1
ATOM 1482 C CA . ASP A 1 193 ? 30.516 7.822 -11.242 1.00 54.75 193 ASP A CA 1
ATOM 1483 C C . ASP A 1 193 ? 29.100 8.353 -10.920 1.00 54.75 193 ASP A C 1
ATOM 1485 O O . ASP A 1 193 ? 28.743 8.548 -9.758 1.00 54.75 193 ASP A O 1
ATOM 1489 N N . CYS A 1 194 ? 28.265 8.660 -11.919 1.00 59.44 194 CYS A N 1
ATOM 1490 C CA . CYS A 1 194 ? 26.919 9.206 -11.675 1.00 59.44 194 CYS A CA 1
ATOM 1491 C C . CYS A 1 194 ? 25.826 8.338 -12.306 1.00 59.44 194 CYS A C 1
ATOM 1493 O O . CYS A 1 194 ? 25.385 8.601 -13.425 1.00 59.44 194 CYS A O 1
ATOM 1495 N N . PHE A 1 195 ? 25.372 7.331 -11.556 1.00 74.44 195 PHE A N 1
ATOM 1496 C CA . PHE A 1 195 ? 24.109 6.628 -11.788 1.00 74.44 195 PHE A CA 1
ATOM 1497 C C . PHE A 1 195 ? 23.092 7.115 -10.743 1.00 74.44 195 PHE A C 1
ATOM 1499 O O . PHE A 1 195 ? 23.088 6.683 -9.592 1.00 74.44 195 PHE A O 1
ATOM 1506 N N . THR A 1 196 ? 22.268 8.093 -11.114 1.00 80.44 196 THR A N 1
ATOM 1507 C CA . THR A 1 196 ? 21.246 8.673 -10.228 1.00 80.44 196 THR A CA 1
ATOM 1508 C C . THR A 1 196 ? 19.847 8.292 -10.695 1.00 80.44 196 THR A C 1
ATOM 1510 O O . THR A 1 196 ? 19.658 7.749 -11.781 1.00 80.44 196 THR A O 1
ATOM 1513 N N . SER A 1 197 ? 18.847 8.550 -9.858 1.00 85.88 197 SER A N 1
ATOM 1514 C CA . SER A 1 197 ? 17.434 8.356 -10.180 1.00 85.88 197 SER A CA 1
ATOM 1515 C C . SER A 1 197 ? 16.623 9.509 -9.598 1.00 85.88 197 SER A C 1
ATOM 1517 O O . SER A 1 197 ? 17.107 10.247 -8.738 1.00 85.88 197 SER A O 1
ATOM 1519 N N . HIS A 1 198 ? 15.378 9.648 -10.046 1.00 90.31 198 HIS A N 1
ATOM 1520 C CA . HIS A 1 198 ? 14.394 10.536 -9.423 1.00 90.31 198 HIS A CA 1
ATOM 1521 C C . HIS A 1 198 ? 13.297 9.697 -8.744 1.00 90.31 198 HIS A C 1
ATOM 1523 O O . HIS A 1 198 ? 12.194 9.581 -9.284 1.00 90.31 198 HIS A O 1
ATOM 1529 N N . PRO A 1 199 ? 13.603 8.984 -7.644 1.00 93.25 199 PRO A N 1
ATOM 1530 C CA . PRO A 1 199 ? 12.674 8.043 -7.034 1.00 93.25 199 PRO A CA 1
ATOM 1531 C C . PRO A 1 199 ? 11.441 8.703 -6.401 1.00 93.25 199 PRO A C 1
ATOM 1533 O O . PRO A 1 199 ? 11.521 9.718 -5.709 1.00 93.25 199 PRO A O 1
ATOM 1536 N N . TYR A 1 200 ? 10.306 8.034 -6.565 1.00 94.69 200 TYR A N 1
ATOM 1537 C CA . TYR A 1 200 ? 9.058 8.235 -5.837 1.00 94.69 200 TYR A CA 1
ATOM 1538 C C . TYR A 1 200 ? 8.425 6.872 -5.532 1.00 94.69 200 TYR A C 1
ATOM 1540 O O . TYR A 1 200 ? 8.754 5.858 -6.156 1.00 94.69 200 TYR A O 1
ATOM 1548 N N . CYS A 1 201 ? 7.497 6.833 -4.582 1.00 96.25 201 CYS A N 1
ATOM 1549 C CA . CYS A 1 201 ? 6.777 5.623 -4.214 1.00 96.25 201 CYS A CA 1
ATOM 1550 C C . CYS A 1 201 ? 5.288 5.729 -4.541 1.00 96.25 201 CYS A C 1
ATOM 1552 O O . CYS A 1 201 ? 4.683 6.790 -4.407 1.00 96.25 201 CYS A O 1
ATOM 1554 N N . ILE A 1 202 ? 4.692 4.603 -4.924 1.00 95.69 202 ILE A N 1
ATOM 1555 C CA . ILE A 1 202 ? 3.245 4.396 -4.978 1.00 95.69 202 ILE A CA 1
ATOM 1556 C C . ILE A 1 202 ? 2.910 3.391 -3.879 1.00 95.69 202 ILE A C 1
ATOM 1558 O O . ILE A 1 202 ? 3.319 2.231 -3.948 1.00 95.69 202 ILE A O 1
ATOM 1562 N N . MET A 1 203 ? 2.202 3.851 -2.852 1.00 95.50 203 MET A N 1
ATOM 1563 C CA . MET A 1 203 ? 1.664 3.014 -1.781 1.00 95.50 203 MET A CA 1
ATOM 1564 C C . MET A 1 203 ? 0.225 2.652 -2.131 1.00 95.50 203 MET A C 1
ATOM 1566 O O . MET A 1 203 ? -0.532 3.531 -2.539 1.00 95.50 203 MET A O 1
ATOM 1570 N N . SER A 1 204 ? -0.178 1.401 -1.944 1.00 92.06 204 SER A N 1
ATOM 1571 C CA . SER A 1 204 ? -1.545 0.964 -2.231 1.00 92.06 204 SER A CA 1
ATOM 1572 C C . SER A 1 204 ? -2.062 -0.074 -1.244 1.00 92.06 204 SER A C 1
ATOM 1574 O O . SER A 1 204 ? -1.305 -0.890 -0.716 1.00 92.06 204 SER A O 1
ATOM 1576 N N . LEU A 1 205 ? -3.376 -0.039 -1.025 1.00 89.06 205 LEU A N 1
ATOM 1577 C CA . LEU A 1 205 ? -4.140 -1.027 -0.271 1.00 89.06 205 LEU A CA 1
ATOM 1578 C C . LEU A 1 205 ? -5.508 -1.184 -0.948 1.00 89.06 205 LEU A C 1
ATOM 1580 O O . LEU A 1 205 ? -6.308 -0.250 -0.936 1.00 89.06 205 LEU A O 1
ATOM 1584 N N . GLY A 1 206 ? -5.782 -2.356 -1.522 1.00 81.06 206 GLY A N 1
ATOM 1585 C CA . GLY A 1 206 ? -6.993 -2.559 -2.323 1.00 81.06 206 GLY A CA 1
ATOM 1586 C C . GLY A 1 206 ? -6.975 -1.709 -3.598 1.00 81.06 206 GLY A C 1
ATOM 1587 O O . GLY A 1 206 ? -6.014 -1.766 -4.363 1.00 81.06 206 GLY A O 1
ATOM 1588 N N . ASP A 1 207 ? -8.029 -0.927 -3.815 1.00 72.75 207 ASP A N 1
ATOM 1589 C CA . ASP A 1 207 ? -8.208 0.000 -4.940 1.00 72.75 207 ASP A CA 1
ATOM 1590 C C . ASP A 1 207 ? -7.662 1.416 -4.676 1.00 72.75 207 ASP A C 1
ATOM 1592 O O . ASP A 1 207 ? -7.533 2.225 -5.596 1.00 72.75 207 ASP A O 1
ATOM 1596 N N . CYS A 1 208 ? -7.291 1.717 -3.432 1.00 83.06 208 CYS A N 1
ATOM 1597 C CA . CYS A 1 208 ? -6.714 2.997 -3.052 1.00 83.06 208 CYS A CA 1
ATOM 1598 C C . CYS A 1 208 ? -5.199 3.003 -3.279 1.00 83.06 208 CYS A C 1
ATOM 1600 O O . CYS A 1 208 ? -4.482 2.107 -2.825 1.00 83.06 208 CYS A O 1
ATOM 1602 N N . SER A 1 209 ? -4.689 4.066 -3.907 1.00 90.00 209 SER A N 1
ATOM 1603 C CA . SER A 1 209 ? -3.250 4.301 -4.050 1.00 90.00 209 SER A CA 1
ATOM 1604 C C . SER A 1 209 ? -2.892 5.766 -3.826 1.00 90.00 209 SER A C 1
ATOM 1606 O O . SER A 1 209 ? -3.665 6.658 -4.170 1.00 90.00 209 SER A O 1
ATOM 1608 N N . VAL A 1 210 ? -1.719 6.009 -3.248 1.00 92.81 210 VAL A N 1
ATOM 1609 C CA . VAL A 1 210 ? -1.186 7.344 -2.969 1.00 92.81 210 VAL A CA 1
ATOM 1610 C C . VAL A 1 210 ? 0.272 7.389 -3.403 1.00 92.81 210 VAL A C 1
ATOM 1612 O O . VAL A 1 210 ? 1.047 6.471 -3.122 1.00 92.81 210 VAL A O 1
ATOM 1615 N N . ARG A 1 211 ? 0.645 8.468 -4.089 1.00 94.12 211 ARG A N 1
ATOM 1616 C CA . ARG A 1 211 ? 2.004 8.712 -4.573 1.00 94.12 211 ARG A CA 1
ATOM 1617 C C . ARG A 1 211 ? 2.737 9.673 -3.635 1.00 94.12 211 ARG A C 1
ATOM 1619 O O . ARG A 1 211 ? 2.154 10.676 -3.234 1.00 94.12 211 ARG A O 1
ATOM 1626 N N . THR A 1 212 ? 4.002 9.390 -3.329 1.00 95.62 212 THR A N 1
ATOM 1627 C CA . THR A 1 212 ? 4.872 10.312 -2.582 1.00 95.62 212 THR A CA 1
ATOM 1628 C C . THR A 1 212 ? 5.404 11.446 -3.455 1.00 95.62 212 THR A C 1
ATOM 1630 O O . THR A 1 212 ? 5.329 11.401 -4.688 1.00 95.62 212 THR A O 1
ATOM 1633 N N . SER A 1 213 ? 6.054 12.425 -2.823 1.00 93.88 213 SER A N 1
ATOM 1634 C CA . SER A 1 213 ? 6.928 13.357 -3.542 1.00 93.88 213 SER A CA 1
ATOM 1635 C C . SER A 1 213 ? 8.089 12.631 -4.253 1.00 93.88 213 SER A C 1
ATOM 1637 O O . SER A 1 213 ? 8.487 11.521 -3.872 1.00 93.88 213 SER A O 1
ATOM 1639 N N . THR A 1 214 ? 8.609 13.249 -5.317 1.00 93.69 214 THR A N 1
ATOM 1640 C CA . THR A 1 214 ? 9.804 12.782 -6.035 1.00 93.69 214 THR A CA 1
ATOM 1641 C C . THR A 1 214 ? 11.047 13.381 -5.381 1.00 93.69 214 THR A C 1
ATOM 1643 O O . THR A 1 214 ? 11.135 14.599 -5.217 1.00 93.69 214 THR A O 1
ATOM 1646 N N . VAL A 1 215 ? 12.020 12.539 -5.032 1.00 93.75 215 VAL A N 1
ATOM 1647 C CA . VAL A 1 215 ? 13.348 12.979 -4.579 1.00 93.75 215 VAL A CA 1
ATOM 1648 C C . VAL A 1 215 ? 14.297 12.901 -5.769 1.00 93.75 215 VAL A C 1
ATOM 1650 O O . VAL A 1 215 ? 14.352 11.877 -6.438 1.00 93.75 215 VAL A O 1
ATOM 1653 N N . TYR A 1 216 ? 15.024 13.975 -6.068 1.00 90.19 216 TYR A N 1
ATOM 1654 C CA . TYR A 1 216 ? 15.818 14.070 -7.295 1.00 90.19 216 TYR A CA 1
ATOM 1655 C C . TYR A 1 216 ? 17.277 13.637 -7.098 1.00 90.19 216 TYR A C 1
ATOM 1657 O O . TYR A 1 216 ? 17.837 13.788 -6.015 1.00 90.19 216 TYR A O 1
ATOM 1665 N N . ASP A 1 217 ? 17.887 13.128 -8.174 1.00 87.12 217 ASP A N 1
ATOM 1666 C CA . ASP A 1 217 ? 19.321 12.873 -8.320 1.00 87.12 217 ASP A CA 1
ATOM 1667 C C . ASP A 1 217 ? 19.941 11.983 -7.241 1.00 87.12 217 ASP A C 1
ATOM 1669 O O . ASP A 1 217 ? 21.073 12.186 -6.807 1.00 87.12 217 ASP A O 1
ATOM 1673 N N . THR A 1 218 ? 19.216 10.943 -6.827 1.00 89.69 218 THR A N 1
ATOM 1674 C CA . THR A 1 218 ? 19.688 10.028 -5.786 1.00 89.69 218 THR A CA 1
ATOM 1675 C C . THR A 1 218 ? 19.184 8.600 -5.968 1.00 89.69 218 THR A C 1
ATOM 1677 O O . THR A 1 218 ? 18.070 8.351 -6.426 1.00 89.69 218 THR A O 1
ATOM 1680 N N . THR A 1 219 ? 20.017 7.642 -5.571 1.00 90.81 219 THR A N 1
ATOM 1681 C CA . THR A 1 219 ? 19.667 6.222 -5.393 1.00 90.81 219 THR A CA 1
ATOM 1682 C C . THR A 1 219 ? 19.389 5.870 -3.929 1.00 90.81 219 THR A C 1
ATOM 1684 O O . THR A 1 219 ? 19.021 4.737 -3.617 1.00 90.81 219 THR A O 1
ATOM 1687 N N . ASN A 1 220 ? 19.541 6.846 -3.031 1.00 95.12 220 ASN A N 1
ATOM 1688 C CA . ASN A 1 220 ? 19.289 6.727 -1.600 1.00 95.12 220 ASN A CA 1
ATOM 1689 C C . ASN A 1 220 ? 18.367 7.873 -1.142 1.00 95.12 220 ASN A C 1
ATOM 1691 O O . ASN A 1 220 ? 18.823 8.797 -0.461 1.00 95.12 220 ASN A O 1
ATOM 1695 N N . PRO A 1 221 ? 17.107 7.915 -1.609 1.00 95.62 221 PRO A N 1
ATOM 1696 C CA . PRO A 1 221 ? 16.201 9.005 -1.282 1.00 95.62 221 PRO A CA 1
ATOM 1697 C C . PRO A 1 221 ? 15.828 9.006 0.195 1.00 95.62 221 PRO A C 1
ATOM 1699 O O . PRO A 1 221 ? 15.564 7.958 0.780 1.00 95.62 221 PRO A O 1
ATOM 1702 N N . VAL A 1 222 ? 15.727 10.206 0.760 1.00 97.19 222 VAL A N 1
ATOM 1703 C CA . VAL A 1 222 ? 15.117 10.462 2.066 1.00 97.19 222 VAL A CA 1
ATOM 1704 C C . VAL A 1 222 ? 13.936 11.389 1.822 1.00 97.19 222 VAL A C 1
ATOM 1706 O O . VAL A 1 222 ? 14.120 12.522 1.376 1.00 97.19 222 VAL A O 1
ATOM 1709 N N . TRP A 1 223 ? 12.723 10.901 2.070 1.00 95.25 223 TRP A N 1
ATOM 1710 C CA . TRP A 1 223 ? 11.511 11.689 1.865 1.00 95.25 223 TRP A CA 1
ATOM 1711 C C . TRP A 1 223 ? 11.331 12.723 2.986 1.00 95.25 223 TRP A C 1
ATOM 1713 O O . TRP A 1 223 ? 11.715 12.463 4.134 1.00 95.25 223 TRP A O 1
ATOM 1723 N N . PRO A 1 224 ? 10.748 13.902 2.691 1.00 88.56 224 PRO A N 1
ATOM 1724 C CA . PRO A 1 224 ? 10.575 14.959 3.679 1.00 88.56 224 PRO A CA 1
ATOM 1725 C C . PRO A 1 224 ? 9.810 14.494 4.922 1.00 88.56 224 PRO A C 1
ATOM 1727 O O . PRO A 1 224 ? 8.759 13.851 4.855 1.00 88.56 224 PRO A O 1
ATOM 1730 N N . SER A 1 225 ? 10.294 14.886 6.100 1.00 81.69 225 SER A N 1
ATOM 1731 C CA . SER A 1 225 ? 9.614 14.584 7.365 1.00 81.69 225 SER A CA 1
ATOM 1732 C C . SER A 1 225 ? 8.234 15.247 7.467 1.00 81.69 225 SER A C 1
ATOM 1734 O O . SER A 1 225 ? 7.374 14.712 8.166 1.00 81.69 225 SER A O 1
ATOM 1736 N N . THR A 1 226 ? 8.013 16.335 6.725 1.00 75.81 226 THR A N 1
ATOM 1737 C CA . THR A 1 226 ? 6.740 17.057 6.594 1.00 75.81 226 THR A CA 1
ATOM 1738 C C . THR A 1 226 ? 5.680 16.281 5.811 1.00 75.81 226 THR A C 1
ATOM 1740 O O . THR A 1 226 ? 4.495 16.554 5.975 1.00 75.81 226 THR A O 1
ATOM 1743 N N . GLU A 1 227 ? 6.068 15.292 4.999 1.00 83.00 227 GLU A N 1
ATOM 1744 C CA . GLU A 1 227 ? 5.121 14.480 4.235 1.00 83.00 227 GLU A CA 1
ATOM 1745 C C . GLU A 1 227 ? 4.285 13.610 5.187 1.00 83.00 227 GLU A C 1
ATOM 1747 O O . GLU A 1 22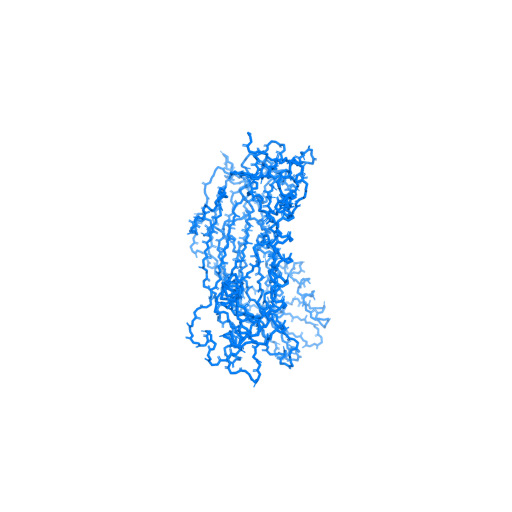7 ? 4.809 12.895 6.050 1.00 83.00 227 GLU A O 1
ATOM 1752 N N . THR A 1 228 ? 2.963 13.694 5.080 1.00 76.44 228 THR A N 1
ATOM 1753 C CA . THR A 1 228 ? 2.035 13.157 6.085 1.00 76.44 228 THR A CA 1
ATOM 1754 C C . THR A 1 228 ? 1.927 11.632 6.020 1.00 76.44 228 THR A C 1
ATOM 1756 O O . THR A 1 228 ? 1.772 10.990 7.062 1.00 76.44 228 THR A O 1
ATOM 1759 N N . GLY A 1 229 ? 2.144 11.037 4.846 1.00 85.88 229 GLY A N 1
ATOM 1760 C CA . GLY A 1 229 ? 1.939 9.614 4.568 1.00 85.88 229 GLY A CA 1
ATOM 1761 C C . GLY A 1 229 ? 0.530 9.326 4.042 1.00 85.88 229 GLY A C 1
ATOM 1762 O O . GLY A 1 229 ? -0.338 10.192 4.025 1.00 85.88 229 GLY A O 1
ATOM 1763 N N . ALA A 1 230 ? 0.299 8.096 3.599 1.00 90.25 230 ALA A N 1
ATOM 1764 C CA . ALA A 1 230 ? -0.970 7.647 3.046 1.00 90.25 230 ALA A CA 1
ATOM 1765 C C . ALA A 1 230 ? -1.865 7.013 4.113 1.00 90.25 230 ALA A C 1
ATOM 1767 O O . ALA A 1 230 ? -1.379 6.284 4.974 1.00 90.25 230 ALA A O 1
ATOM 1768 N N . PHE A 1 231 ? -3.172 7.252 4.032 1.00 88.44 231 PHE A N 1
ATOM 1769 C CA . PHE A 1 231 ? -4.167 6.687 4.941 1.00 88.44 231 PHE A CA 1
ATOM 1770 C C . PHE A 1 231 ? -5.070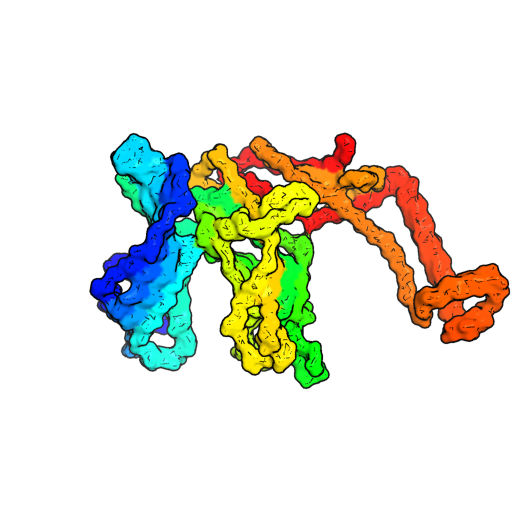 5.724 4.182 1.00 88.44 231 PHE A C 1
ATOM 1772 O O . PHE A 1 231 ? -5.644 6.089 3.159 1.00 88.44 231 PHE A O 1
ATOM 1779 N N . PHE A 1 232 ? -5.216 4.509 4.702 1.00 87.88 232 PHE A N 1
ATOM 1780 C CA . PHE A 1 232 ? -6.025 3.472 4.076 1.00 87.88 232 PHE A CA 1
ATOM 1781 C C . PHE A 1 232 ? -6.995 2.848 5.073 1.00 87.88 232 PHE A C 1
ATOM 1783 O O . PHE A 1 232 ? -6.604 2.480 6.183 1.00 87.88 232 PHE A O 1
ATOM 1790 N N . VAL A 1 233 ? -8.255 2.696 4.665 1.00 85.94 233 VAL A N 1
ATOM 1791 C CA . VAL A 1 233 ? -9.269 1.984 5.449 1.00 85.94 233 VAL A CA 1
ATOM 1792 C C . VAL A 1 233 ? -9.035 0.482 5.317 1.00 85.94 233 VAL A C 1
ATOM 1794 O O . VAL A 1 233 ? -8.988 -0.067 4.216 1.00 85.94 233 VAL A O 1
ATOM 1797 N N . VAL A 1 234 ? -8.899 -0.190 6.454 1.00 87.88 234 VAL A N 1
ATOM 1798 C CA . VAL A 1 234 ? -8.664 -1.630 6.533 1.00 87.88 234 VAL A CA 1
ATOM 1799 C C . VAL A 1 234 ? -9.953 -2.317 6.952 1.00 87.88 234 VAL A C 1
ATOM 1801 O O . VAL A 1 234 ? -10.463 -2.079 8.039 1.00 87.88 234 VAL A O 1
ATOM 1804 N N . HIS A 1 235 ? -10.447 -3.213 6.110 1.00 84.88 235 HIS A N 1
ATOM 1805 C CA . HIS A 1 235 ? -11.615 -4.062 6.354 1.00 84.88 235 HIS A CA 1
ATOM 1806 C C . HIS A 1 235 ? -11.213 -5.462 6.825 1.00 84.88 235 HIS A C 1
ATOM 1808 O O . HIS A 1 235 ? -12.008 -6.164 7.439 1.00 84.88 235 HIS A O 1
ATOM 1814 N N . HIS A 1 236 ? -9.974 -5.886 6.557 1.00 86.44 236 HIS A N 1
ATOM 1815 C CA . HIS A 1 236 ? -9.496 -7.198 6.975 1.00 86.44 236 HIS A CA 1
ATOM 1816 C C . HIS A 1 236 ? -7.980 -7.222 7.197 1.00 86.44 236 HIS A C 1
ATOM 1818 O O . HIS A 1 236 ? -7.210 -6.641 6.435 1.00 86.44 236 HIS A O 1
ATOM 1824 N N . ARG A 1 237 ? -7.517 -7.949 8.222 1.00 85.69 237 ARG A N 1
ATOM 1825 C CA . ARG A 1 237 ? -6.089 -7.998 8.597 1.00 85.69 237 ARG A CA 1
ATOM 1826 C C . ARG A 1 237 ? -5.197 -8.696 7.567 1.00 85.69 237 ARG A C 1
ATOM 1828 O O . ARG A 1 237 ? -3.997 -8.438 7.551 1.00 85.69 237 ARG A O 1
ATOM 1835 N N . GLU A 1 238 ? -5.750 -9.554 6.714 1.00 88.06 238 GLU A N 1
ATOM 1836 C CA . GLU A 1 238 ? -4.990 -10.149 5.602 1.00 88.06 238 GLU A CA 1
ATOM 1837 C C . GLU A 1 238 ? -4.901 -9.243 4.371 1.00 88.06 238 GLU A C 1
ATOM 1839 O O . GLU A 1 238 ? -4.285 -9.660 3.392 1.00 88.06 238 GLU A O 1
ATOM 1844 N N . GLN A 1 239 ? -5.477 -8.029 4.392 1.00 90.12 239 GLN A N 1
ATOM 1845 C CA . GLN A 1 239 ? -5.247 -7.092 3.296 1.00 90.12 239 GLN A CA 1
ATOM 1846 C C . GLN A 1 239 ? -3.755 -6.827 3.142 1.00 90.12 239 GLN A C 1
ATOM 1848 O O . GLN A 1 239 ? -3.010 -6.721 4.124 1.00 90.12 239 GLN A O 1
ATOM 1853 N N . GLU A 1 240 ? -3.329 -6.762 1.891 1.00 90.62 240 GLU A N 1
ATOM 1854 C CA . GLU A 1 240 ? -1.934 -6.605 1.529 1.00 90.62 240 GLU A CA 1
ATOM 1855 C C . GLU A 1 240 ? -1.677 -5.167 1.106 1.00 90.62 240 GLU A C 1
ATOM 1857 O O . GLU A 1 240 ? -2.244 -4.670 0.134 1.00 90.62 240 GLU A O 1
ATOM 1862 N N . MET A 1 241 ? -0.828 -4.499 1.878 1.00 93.25 241 MET A N 1
ATOM 1863 C CA . MET A 1 241 ? -0.273 -3.213 1.508 1.00 93.25 241 MET A CA 1
ATOM 1864 C C . MET A 1 241 ? 0.896 -3.459 0.564 1.00 93.25 241 MET A C 1
ATOM 1866 O O . MET A 1 241 ? 1.762 -4.280 0.870 1.00 93.25 241 MET A O 1
ATOM 1870 N N . SER A 1 242 ? 0.964 -2.721 -0.538 1.00 93.94 242 SER A N 1
ATOM 1871 C CA . SER A 1 242 ? 2.134 -2.728 -1.414 1.00 93.94 242 SER A CA 1
ATOM 1872 C C . SER A 1 242 ? 2.750 -1.348 -1.549 1.00 93.94 242 SER A C 1
ATOM 1874 O O . SER A 1 242 ? 2.045 -0.343 -1.602 1.00 93.94 242 SER A O 1
ATOM 1876 N N . VAL A 1 243 ? 4.075 -1.312 -1.638 1.00 96.56 243 VAL A N 1
ATOM 1877 C CA . VAL A 1 243 ? 4.855 -0.116 -1.943 1.00 96.56 243 VAL A CA 1
ATOM 1878 C C . VAL A 1 243 ? 5.707 -0.417 -3.162 1.00 96.56 243 VAL A C 1
ATOM 1880 O O . VAL A 1 243 ? 6.541 -1.320 -3.143 1.00 96.56 243 VAL A O 1
ATOM 1883 N N . GLN A 1 244 ? 5.479 0.329 -4.236 1.00 95.62 244 GLN A N 1
ATOM 1884 C CA . GLN A 1 244 ? 6.268 0.252 -5.459 1.00 95.62 244 GLN A CA 1
ATOM 1885 C C . GLN A 1 244 ? 7.130 1.499 -5.576 1.00 95.62 244 GLN A C 1
ATOM 1887 O O . GLN A 1 244 ? 6.629 2.611 -5.423 1.00 95.62 244 GLN A O 1
ATOM 1892 N N . VAL A 1 245 ? 8.412 1.320 -5.862 1.00 95.44 245 VAL A N 1
ATOM 1893 C CA . VAL A 1 245 ? 9.362 2.406 -6.082 1.00 95.44 245 VAL A CA 1
ATOM 1894 C C . VAL A 1 245 ? 9.570 2.562 -7.579 1.00 95.44 245 VAL A C 1
ATOM 1896 O O . VAL A 1 245 ? 9.851 1.590 -8.282 1.00 95.44 245 VAL A O 1
ATOM 1899 N N . HIS A 1 246 ? 9.443 3.789 -8.061 1.00 92.56 246 HIS A N 1
ATOM 1900 C CA . HIS A 1 246 ? 9.608 4.141 -9.463 1.00 92.56 246 HIS A CA 1
ATOM 1901 C C . HIS A 1 246 ? 10.538 5.348 -9.587 1.00 92.56 246 HIS A C 1
ATOM 1903 O O . HIS A 1 246 ? 10.575 6.194 -8.703 1.00 92.56 246 HIS A O 1
ATOM 1909 N N . GLY A 1 247 ? 11.288 5.435 -10.676 1.00 88.75 247 GLY A N 1
ATOM 1910 C CA . GLY A 1 247 ? 12.087 6.576 -11.081 1.00 88.75 247 GLY A CA 1
ATOM 1911 C C . GLY A 1 247 ? 11.305 7.417 -12.077 1.00 88.75 247 GLY A C 1
ATOM 1912 O O . GLY A 1 247 ? 10.801 6.912 -13.081 1.00 88.75 247 GLY A O 1
ATOM 1913 N N . GLU A 1 248 ? 11.189 8.706 -11.791 1.00 83.50 248 GLU A N 1
ATOM 1914 C CA . GLU A 1 248 ? 10.687 9.680 -12.745 1.00 83.50 248 GLU A CA 1
ATOM 1915 C C . GLU A 1 248 ? 11.741 9.904 -13.833 1.00 83.50 248 GLU A C 1
ATOM 1917 O O . GLU A 1 248 ? 12.932 10.048 -13.550 1.00 83.50 248 GLU A O 1
ATOM 1922 N N . ALA A 1 249 ? 11.318 9.865 -15.095 1.00 67.81 249 ALA A N 1
ATOM 1923 C CA . ALA A 1 249 ? 12.234 10.074 -16.202 1.00 67.81 249 ALA A CA 1
ATOM 1924 C C . ALA A 1 249 ? 12.632 11.554 -16.248 1.00 67.81 249 ALA A C 1
ATOM 1926 O O . ALA A 1 249 ? 11.769 12.425 -16.369 1.00 67.81 249 ALA A O 1
ATOM 1927 N N . SER A 1 250 ? 13.935 11.840 -16.214 1.00 53.69 250 SER A N 1
ATOM 1928 C CA . SER A 1 250 ? 14.422 13.124 -16.720 1.00 53.69 250 SER A CA 1
ATOM 1929 C C . SER A 1 250 ? 14.148 13.172 -18.230 1.00 53.69 250 SER A C 1
ATOM 1931 O O . SER A 1 250 ? 14.034 12.125 -18.867 1.00 53.69 250 SER A O 1
ATOM 1933 N N . ALA A 1 251 ? 14.001 14.354 -18.824 1.00 49.91 251 ALA A N 1
ATOM 1934 C CA . ALA A 1 251 ? 13.657 14.547 -20.240 1.00 49.91 251 ALA A CA 1
ATOM 1935 C C . ALA A 1 251 ? 14.796 14.152 -21.217 1.00 49.91 251 ALA A C 1
ATOM 1937 O O . ALA A 1 251 ? 15.161 14.907 -22.116 1.00 49.91 251 ALA A O 1
ATOM 1938 N N . SER A 1 252 ? 15.406 12.983 -21.025 1.00 47.94 252 SER A N 1
ATOM 1939 C CA . SER A 1 252 ? 16.506 12.439 -21.809 1.00 47.94 252 SER A CA 1
ATOM 1940 C C . SER A 1 252 ? 15.994 11.538 -22.942 1.00 47.94 252 SER A C 1
ATOM 1942 O O . SER A 1 252 ? 15.014 10.806 -22.821 1.00 47.94 252 SER A O 1
ATOM 1944 N N . LEU A 1 253 ? 16.693 11.597 -24.078 1.00 44.00 253 LEU A N 1
ATOM 1945 C CA . LEU A 1 253 ? 16.317 11.043 -25.391 1.00 44.00 253 LEU A CA 1
ATOM 1946 C C . LEU A 1 253 ? 16.157 9.502 -25.461 1.00 44.00 253 LEU A C 1
ATOM 1948 O O . LEU A 1 253 ? 15.834 8.976 -26.521 1.00 44.00 253 LEU A O 1
ATOM 1952 N N . PHE A 1 254 ? 16.353 8.768 -24.360 1.00 47.62 254 PHE A N 1
ATOM 1953 C CA . PHE A 1 254 ? 16.287 7.297 -24.294 1.00 47.62 254 PHE A CA 1
ATOM 1954 C C . PHE A 1 254 ? 14.957 6.756 -23.717 1.00 47.62 254 PHE A C 1
ATOM 1956 O O . PHE A 1 254 ? 14.851 5.582 -23.360 1.00 47.62 254 PHE A O 1
ATOM 1963 N N . GLN A 1 255 ? 13.924 7.606 -23.662 1.00 51.03 255 GLN A N 1
ATOM 1964 C CA . GLN A 1 255 ? 12.632 7.388 -22.990 1.00 51.03 255 GLN A CA 1
ATOM 1965 C C . GLN A 1 255 ? 11.850 6.120 -23.369 1.00 51.03 255 GLN A C 1
ATOM 1967 O O . GLN A 1 255 ? 11.037 5.655 -22.575 1.00 51.03 255 GLN A O 1
ATOM 1972 N N . HIS A 1 256 ? 12.049 5.534 -24.549 1.00 44.88 256 HIS A N 1
ATOM 1973 C CA . HIS A 1 256 ? 11.140 4.485 -25.026 1.00 44.88 256 HIS A CA 1
ATOM 1974 C C . HIS A 1 256 ? 11.361 3.098 -24.399 1.00 44.88 256 HIS A C 1
ATOM 1976 O O . HIS A 1 256 ? 10.488 2.243 -24.525 1.00 44.88 256 HIS A O 1
ATOM 1982 N N . ASN A 1 257 ? 12.478 2.873 -23.692 1.00 41.66 257 ASN A N 1
ATOM 1983 C CA . ASN A 1 257 ? 12.877 1.526 -23.262 1.00 41.66 257 ASN A CA 1
ATOM 1984 C C . ASN A 1 257 ? 13.069 1.344 -21.750 1.00 41.66 257 ASN A C 1
ATOM 1986 O O . ASN A 1 257 ? 13.370 0.227 -21.325 1.00 41.66 257 ASN A O 1
ATOM 1990 N N . PHE A 1 258 ? 12.887 2.380 -20.928 1.00 49.53 258 PHE A N 1
ATOM 1991 C CA . PHE A 1 258 ? 13.056 2.253 -19.482 1.00 49.53 258 PHE A CA 1
ATOM 1992 C C . PHE A 1 258 ? 11.699 2.306 -18.775 1.00 49.53 258 PHE A C 1
ATOM 1994 O O . PHE A 1 258 ? 11.091 3.361 -18.620 1.00 49.53 258 PHE A O 1
ATOM 2001 N N . THR A 1 259 ? 11.205 1.149 -18.331 1.00 57.31 259 THR A N 1
ATOM 2002 C CA . THR A 1 259 ? 10.165 1.121 -17.302 1.00 57.31 259 THR A CA 1
ATOM 2003 C C . THR A 1 259 ? 10.808 1.656 -16.033 1.00 57.31 259 THR A C 1
ATOM 2005 O O . THR A 1 259 ? 11.702 0.998 -15.510 1.00 57.31 259 THR A O 1
ATOM 2008 N N . GLY A 1 260 ? 10.380 2.820 -15.538 1.00 78.19 260 GLY A N 1
ATOM 2009 C CA . GLY A 1 260 ? 10.929 3.455 -14.332 1.00 78.19 260 GLY A CA 1
ATOM 2010 C C . GLY A 1 260 ? 10.852 2.610 -13.053 1.00 78.19 260 GLY A C 1
ATOM 2011 O O . GLY A 1 260 ? 11.189 3.107 -11.998 1.00 78.19 260 GLY A O 1
ATOM 2012 N N . PHE A 1 261 ? 10.424 1.354 -13.095 1.00 88.94 261 PHE A N 1
ATOM 2013 C CA . PHE A 1 261 ? 10.332 0.476 -11.937 1.00 88.94 261 PHE A CA 1
ATOM 2014 C C . PHE A 1 261 ? 11.705 0.227 -11.286 1.00 88.94 261 PHE A C 1
ATOM 2016 O O . PHE A 1 261 ? 12.628 -0.264 -11.935 1.00 88.94 261 PHE A O 1
ATOM 2023 N N . LEU A 1 262 ? 11.818 0.533 -9.991 1.00 91.25 262 LEU A N 1
ATOM 2024 C CA . LEU A 1 262 ? 13.034 0.371 -9.180 1.00 91.25 262 LEU A CA 1
ATOM 2025 C C . LEU A 1 262 ? 12.912 -0.752 -8.140 1.00 91.25 262 LEU A C 1
ATOM 2027 O O . LEU A 1 262 ? 13.916 -1.172 -7.570 1.00 91.25 262 LEU A O 1
ATOM 2031 N N . GLY A 1 263 ? 11.699 -1.244 -7.890 1.00 93.56 263 GLY A N 1
ATOM 2032 C CA . GLY A 1 263 ? 11.436 -2.373 -7.003 1.00 93.56 263 GLY A CA 1
ATOM 2033 C C . GLY A 1 263 ? 10.062 -2.295 -6.345 1.00 93.56 263 GLY A C 1
ATOM 2034 O O . GLY A 1 263 ? 9.402 -1.256 -6.372 1.00 93.56 263 GLY A O 1
ATOM 2035 N N . CYS A 1 264 ? 9.622 -3.385 -5.727 1.00 95.69 264 CYS A N 1
ATOM 2036 C CA . CYS A 1 264 ? 8.384 -3.404 -4.951 1.00 95.69 264 CYS A CA 1
ATOM 2037 C C . CYS A 1 264 ? 8.522 -4.201 -3.656 1.00 95.69 264 CYS A C 1
ATOM 2039 O O . CYS A 1 264 ? 9.395 -5.049 -3.509 1.00 95.69 264 CYS A O 1
ATOM 2041 N N . VAL A 1 265 ? 7.637 -3.938 -2.705 1.00 95.88 265 VAL A N 1
ATOM 2042 C CA . VAL A 1 265 ? 7.432 -4.799 -1.546 1.00 95.88 265 VAL A CA 1
ATOM 2043 C C . VAL A 1 265 ? 5.951 -4.875 -1.226 1.00 95.88 265 VAL A C 1
ATOM 2045 O O . VAL A 1 265 ? 5.222 -3.899 -1.396 1.00 95.88 265 VAL A O 1
ATOM 2048 N N . SER A 1 266 ? 5.514 -6.032 -0.745 1.00 93.12 266 SER A N 1
ATOM 2049 C CA . SER A 1 266 ? 4.174 -6.229 -0.224 1.00 93.12 266 SER A CA 1
ATOM 2050 C C . SER A 1 266 ? 4.223 -6.836 1.176 1.00 93.12 266 SER A C 1
ATOM 2052 O O . SER A 1 266 ? 5.097 -7.640 1.512 1.00 93.12 266 SER A O 1
ATOM 2054 N N . CYS A 1 267 ? 3.305 -6.411 2.036 1.00 92.00 267 CYS A N 1
ATOM 2055 C CA . CYS A 1 267 ? 3.187 -6.928 3.387 1.00 92.00 267 CYS A CA 1
ATOM 2056 C C . CYS A 1 267 ? 1.734 -6.887 3.861 1.00 92.00 267 CYS A C 1
ATOM 2058 O O . CYS A 1 267 ? 0.973 -5.957 3.596 1.00 92.00 267 CYS A O 1
ATOM 2060 N N . ARG A 1 268 ? 1.330 -7.927 4.594 1.00 92.06 268 ARG A N 1
ATOM 2061 C CA . ARG A 1 268 ? -0.024 -7.993 5.154 1.00 92.06 268 ARG A CA 1
ATOM 2062 C C . ARG A 1 268 ? -0.142 -7.068 6.348 1.00 92.06 268 ARG A C 1
ATOM 2064 O O . ARG A 1 268 ? 0.723 -7.103 7.227 1.00 92.06 268 ARG A O 1
ATOM 2071 N N . ILE A 1 269 ? -1.254 -6.346 6.446 1.00 91.88 269 ILE A N 1
ATOM 2072 C CA . ILE A 1 269 ? -1.511 -5.427 7.559 1.00 91.88 269 ILE A CA 1
ATOM 2073 C C . ILE A 1 269 ? -1.354 -6.142 8.905 1.00 91.88 269 ILE A C 1
ATOM 2075 O O . ILE A 1 269 ? -0.597 -5.700 9.765 1.00 91.88 269 ILE A O 1
ATOM 2079 N N . GLY A 1 270 ? -1.959 -7.318 9.072 1.00 88.62 270 GLY A N 1
ATOM 2080 C CA . GLY A 1 270 ? -1.838 -8.108 10.295 1.00 88.62 270 GLY A CA 1
ATOM 2081 C C . GLY A 1 270 ? -0.397 -8.508 10.633 1.00 88.62 270 GLY A C 1
ATOM 2082 O O . GLY A 1 270 ? -0.066 -8.652 11.809 1.00 88.62 270 GLY A O 1
ATOM 2083 N N . HIS A 1 271 ? 0.480 -8.672 9.638 1.00 89.62 271 HIS A N 1
ATOM 2084 C CA . HIS A 1 271 ? 1.904 -8.905 9.877 1.00 89.62 271 HIS A CA 1
ATOM 2085 C C . HIS A 1 271 ? 2.594 -7.629 10.367 1.00 89.62 271 HIS A C 1
ATOM 2087 O O . HIS A 1 271 ? 3.258 -7.680 11.402 1.00 89.62 271 HIS A O 1
ATOM 2093 N N . CYS A 1 272 ? 2.393 -6.495 9.687 1.00 90.12 272 CYS A N 1
ATOM 2094 C CA . CYS A 1 272 ? 2.944 -5.198 10.091 1.00 90.12 272 CYS A CA 1
ATOM 2095 C C . CYS A 1 272 ? 2.577 -4.867 11.542 1.00 90.12 272 CYS A C 1
ATOM 2097 O O . CYS A 1 272 ? 3.449 -4.598 12.363 1.00 90.12 272 CYS A O 1
ATOM 2099 N N . LEU A 1 273 ? 1.296 -5.003 11.891 1.00 87.06 273 LEU A N 1
ATOM 2100 C CA . LEU A 1 273 ? 0.785 -4.665 13.220 1.00 87.06 273 LEU A CA 1
ATOM 2101 C C . LEU A 1 273 ? 1.263 -5.596 14.339 1.00 87.06 273 LEU A C 1
ATOM 2103 O O . LEU A 1 273 ? 1.228 -5.208 15.499 1.00 87.06 273 LEU A O 1
ATOM 2107 N N . ARG A 1 274 ? 1.684 -6.829 14.029 1.00 86.19 274 ARG A N 1
ATOM 2108 C CA . ARG A 1 274 ? 2.129 -7.799 15.047 1.00 86.19 274 ARG A CA 1
ATOM 2109 C C . ARG A 1 274 ? 3.642 -7.921 15.152 1.00 86.19 274 ARG A C 1
ATOM 2111 O O . ARG A 1 274 ? 4.147 -8.230 16.226 1.00 86.19 274 ARG A O 1
ATOM 2118 N N . ARG A 1 275 ? 4.356 -7.787 14.034 1.00 88.00 275 ARG A N 1
ATOM 2119 C CA . ARG A 1 275 ? 5.769 -8.182 13.923 1.00 88.00 275 ARG A CA 1
ATOM 2120 C C . ARG A 1 275 ? 6.726 -7.011 13.822 1.00 88.00 275 ARG A C 1
ATOM 2122 O O . ARG A 1 275 ? 7.883 -7.182 14.192 1.00 88.00 275 ARG A O 1
ATOM 2129 N N . TRP A 1 276 ? 6.284 -5.861 13.322 1.00 88.25 276 TRP A N 1
ATOM 2130 C CA . TRP A 1 276 ? 7.177 -4.714 13.217 1.00 88.25 276 TRP A CA 1
ATOM 2131 C C . TRP A 1 276 ? 7.436 -4.126 14.605 1.00 88.25 276 TRP A C 1
ATOM 2133 O O . TRP A 1 276 ? 6.484 -4.024 15.384 1.00 88.25 276 TRP A O 1
ATOM 2143 N N . PRO A 1 277 ? 8.687 -3.768 14.938 1.00 83.50 277 PRO A N 1
ATOM 2144 C CA . PRO A 1 277 ? 9.012 -3.187 16.232 1.00 83.50 277 PRO A CA 1
ATOM 2145 C C . PRO A 1 277 ? 8.223 -1.895 16.447 1.00 83.50 277 PRO A C 1
ATOM 2147 O O . PRO A 1 277 ? 8.120 -1.059 15.546 1.00 83.50 277 PRO A O 1
ATOM 2150 N N . GLU A 1 278 ? 7.643 -1.758 17.640 1.00 81.38 278 GLU A N 1
ATOM 2151 C CA . GLU A 1 278 ? 7.052 -0.493 18.067 1.00 81.38 278 GLU A CA 1
ATOM 2152 C C . GLU A 1 278 ? 8.172 0.491 18.372 1.00 81.38 278 GLU A C 1
ATOM 2154 O O . GLU A 1 278 ? 9.076 0.202 19.159 1.00 81.38 278 GLU A O 1
ATOM 2159 N N . GLU A 1 279 ? 8.098 1.661 17.752 1.00 68.56 279 GLU A N 1
ATOM 2160 C CA . GLU A 1 279 ? 8.895 2.800 18.165 1.00 68.56 279 GLU A CA 1
ATOM 2161 C C . GLU A 1 279 ? 8.003 3.681 19.041 1.00 68.56 279 GLU A C 1
ATOM 2163 O O . GLU A 1 279 ? 6.894 4.047 18.651 1.00 68.56 279 GLU A O 1
ATOM 2168 N N . CYS A 1 280 ? 8.506 4.074 20.212 1.00 55.16 280 CYS A N 1
ATOM 2169 C CA . CYS A 1 280 ? 7.868 5.072 21.072 1.00 55.16 280 CYS A CA 1
ATOM 2170 C C . CYS A 1 280 ? 8.615 6.417 20.994 1.00 55.16 280 CYS A C 1
ATOM 2172 O O . CYS A 1 280 ? 9.146 6.873 22.013 1.00 55.16 280 CYS A O 1
ATOM 2174 N N . PRO A 1 281 ? 8.705 7.092 19.830 1.00 50.72 281 PRO A N 1
ATOM 2175 C CA . PRO A 1 281 ? 9.251 8.432 19.797 1.00 50.72 281 PRO A CA 1
ATOM 2176 C C . PRO A 1 281 ? 8.218 9.359 20.448 1.00 50.72 281 PRO A C 1
ATOM 2178 O O . PRO A 1 281 ? 7.108 9.544 19.947 1.00 50.72 281 PRO A O 1
ATOM 2181 N N . SER A 1 282 ? 8.576 9.911 21.609 1.00 47.66 282 SER A N 1
ATOM 2182 C CA . SER A 1 282 ? 7.911 11.076 22.210 1.00 47.66 282 SER A CA 1
ATOM 2183 C C . SER A 1 282 ? 6.378 10.993 22.367 1.00 47.66 282 SER A C 1
ATOM 2185 O O . SER A 1 282 ? 5.676 11.978 22.149 1.00 47.66 282 SER A O 1
ATOM 2187 N N . GLY A 1 283 ? 5.850 9.843 22.802 1.00 46.72 283 GLY A N 1
ATOM 2188 C CA . GLY A 1 283 ? 4.445 9.709 23.223 1.00 46.72 283 GLY A CA 1
ATOM 2189 C C . GLY A 1 283 ? 3.436 9.392 22.113 1.00 46.72 283 GLY A C 1
ATOM 2190 O O . GLY A 1 283 ? 2.235 9.389 22.378 1.00 46.72 283 GLY A O 1
ATOM 2191 N N . LYS A 1 284 ? 3.885 9.089 20.887 1.00 53.75 284 LYS A N 1
ATOM 2192 C CA . LYS A 1 284 ? 3.019 8.521 19.842 1.00 53.75 284 LYS A CA 1
ATOM 2193 C C . LYS A 1 284 ? 2.840 7.017 20.084 1.00 53.75 284 LYS A C 1
ATOM 2195 O O . LYS A 1 284 ? 3.726 6.234 19.763 1.00 53.75 284 LYS A O 1
ATOM 2200 N N . SER A 1 285 ? 1.712 6.616 20.669 1.00 59.12 285 SER A N 1
ATOM 2201 C CA . SER A 1 285 ? 1.359 5.196 20.810 1.00 59.12 285 SER A CA 1
ATOM 2202 C C . SER A 1 285 ? 1.050 4.575 19.437 1.00 59.12 285 SER A C 1
ATOM 2204 O O . SER A 1 285 ? 0.418 5.218 18.596 1.00 59.12 285 SER A O 1
ATOM 2206 N N . GLY A 1 286 ? 1.487 3.333 19.207 1.00 71.94 286 GLY A N 1
ATOM 2207 C CA . GLY A 1 286 ? 1.076 2.523 18.053 1.00 71.94 286 GLY A CA 1
ATOM 2208 C C . GLY A 1 286 ? 1.817 2.768 16.731 1.00 71.94 286 GLY A C 1
ATOM 2209 O O . GLY A 1 286 ? 1.336 2.314 15.691 1.00 71.94 286 GLY A O 1
ATOM 2210 N N . VAL A 1 287 ? 2.963 3.462 16.744 1.00 85.12 287 VAL A N 1
ATOM 2211 C CA . VAL A 1 287 ? 3.836 3.609 15.565 1.00 85.12 287 VAL A CA 1
ATOM 2212 C C . VAL A 1 287 ? 4.806 2.432 15.485 1.00 85.12 287 VAL A C 1
ATOM 2214 O O . VAL A 1 287 ? 5.467 2.078 16.460 1.00 85.12 287 VAL A O 1
ATOM 2217 N N . ARG A 1 288 ? 4.900 1.815 14.309 1.00 90.94 288 ARG A N 1
ATOM 2218 C CA . ARG A 1 288 ? 5.772 0.671 14.036 1.00 90.94 288 ARG A CA 1
ATOM 2219 C C . ARG A 1 288 ? 6.622 0.942 12.809 1.00 90.94 288 ARG A C 1
ATOM 2221 O O . ARG A 1 288 ? 6.093 1.364 11.785 1.00 90.94 288 ARG A O 1
ATOM 2228 N N . ARG A 1 289 ? 7.920 0.656 12.884 1.00 92.62 289 ARG A N 1
ATOM 2229 C CA . ARG A 1 289 ? 8.862 0.896 11.782 1.00 92.62 289 ARG A CA 1
ATOM 2230 C C . ARG A 1 289 ? 9.502 -0.401 11.321 1.00 92.62 289 ARG A C 1
ATOM 2232 O O . ARG A 1 289 ? 9.791 -1.278 12.128 1.00 92.62 289 ARG A O 1
ATOM 2239 N N . SER A 1 290 ? 9.747 -0.539 10.024 1.00 94.31 290 SER A N 1
ATOM 2240 C CA . SER A 1 290 ? 10.533 -1.656 9.512 1.00 94.31 290 SER A CA 1
ATOM 2241 C C . SER A 1 290 ? 11.237 -1.326 8.202 1.00 94.31 290 SER A C 1
ATOM 2243 O O . SER A 1 290 ? 10.664 -0.687 7.320 1.00 94.31 290 SER A O 1
ATOM 2245 N N . THR A 1 291 ? 12.469 -1.816 8.074 1.00 96.56 291 THR A N 1
ATOM 2246 C CA . THR A 1 291 ? 13.217 -1.854 6.815 1.00 96.56 291 THR A CA 1
ATOM 2247 C C . THR A 1 291 ? 12.829 -3.110 6.052 1.00 96.56 291 THR A C 1
ATOM 2249 O O . THR A 1 291 ? 12.947 -4.225 6.565 1.00 96.56 291 THR A O 1
ATOM 2252 N N . GLN A 1 292 ? 12.367 -2.937 4.824 1.00 96.00 292 GLN A N 1
ATOM 2253 C CA . GLN A 1 292 ? 11.928 -4.019 3.962 1.00 96.00 292 GLN A CA 1
ATOM 2254 C C . GLN A 1 292 ? 12.830 -4.138 2.738 1.00 96.00 292 GLN A C 1
ATOM 2256 O O . GLN A 1 292 ? 13.226 -3.138 2.142 1.00 96.00 292 GLN A O 1
ATOM 2261 N N . LYS A 1 293 ? 13.144 -5.373 2.341 1.00 96.69 293 LYS A N 1
ATOM 2262 C CA . LYS A 1 293 ? 13.876 -5.640 1.102 1.00 96.69 293 LYS A CA 1
ATOM 2263 C C . LYS A 1 293 ? 12.931 -5.499 -0.088 1.00 96.69 293 LYS A C 1
ATOM 2265 O O . LYS A 1 293 ? 11.866 -6.111 -0.089 1.00 96.69 293 LYS A O 1
ATOM 2270 N N . LEU A 1 294 ? 13.345 -4.733 -1.090 1.00 96.31 294 LEU A N 1
ATOM 2271 C CA . LEU A 1 294 ? 12.610 -4.597 -2.341 1.00 96.31 294 LEU A CA 1
ATOM 2272 C C . LEU A 1 294 ? 12.870 -5.814 -3.238 1.00 96.31 294 LEU A C 1
ATOM 2274 O O . LEU A 1 294 ? 14.012 -6.257 -3.398 1.00 96.31 294 LEU A O 1
ATOM 2278 N N . ASP A 1 295 ? 11.811 -6.341 -3.840 1.00 94.62 295 ASP A N 1
ATOM 2279 C CA . ASP A 1 295 ? 11.899 -7.232 -4.987 1.00 94.62 295 ASP A CA 1
ATOM 2280 C C . ASP A 1 295 ? 12.264 -6.411 -6.228 1.00 94.62 295 ASP A C 1
ATOM 2282 O O . ASP A 1 295 ? 11.510 -5.547 -6.679 1.00 94.62 295 ASP A O 1
ATOM 2286 N N . THR A 1 296 ? 13.452 -6.681 -6.764 1.00 92.56 296 THR A N 1
ATOM 2287 C CA . THR A 1 296 ? 14.014 -6.036 -7.955 1.00 92.56 296 THR A CA 1
ATOM 2288 C C . THR A 1 296 ? 14.037 -6.972 -9.167 1.00 92.56 296 THR A C 1
ATOM 2290 O O . THR A 1 296 ? 14.735 -6.704 -10.142 1.00 92.56 296 THR A O 1
ATOM 2293 N N . SER A 1 297 ? 13.285 -8.079 -9.136 1.00 89.19 297 SER A N 1
ATOM 2294 C CA . SER A 1 297 ? 13.232 -9.076 -10.218 1.00 89.19 297 SER A CA 1
ATOM 2295 C C . SER A 1 297 ? 12.800 -8.499 -11.571 1.00 89.19 297 SER A C 1
ATOM 2297 O O . SER A 1 297 ? 13.263 -8.967 -12.608 1.00 89.19 297 SER A O 1
ATOM 2299 N N . GLN A 1 298 ? 11.966 -7.456 -11.564 1.00 86.06 298 GLN A N 1
ATOM 2300 C CA . GLN A 1 298 ? 11.490 -6.775 -12.774 1.00 86.06 298 GLN A CA 1
ATOM 2301 C C . GLN A 1 298 ? 12.365 -5.579 -13.195 1.00 86.06 298 GLN A C 1
ATOM 2303 O O . GLN A 1 298 ? 12.062 -4.910 -14.183 1.00 86.06 298 GLN A O 1
ATOM 2308 N N . VAL A 1 299 ? 13.450 -5.288 -12.469 1.00 86.25 299 VAL A N 1
ATOM 2309 C CA . VAL A 1 299 ? 14.388 -4.219 -12.837 1.00 86.25 299 VAL A CA 1
ATOM 2310 C C . VAL A 1 299 ? 15.246 -4.687 -14.015 1.00 86.25 299 VAL A C 1
ATOM 2312 O O . VAL A 1 299 ? 15.880 -5.741 -13.960 1.00 86.25 299 VAL A O 1
ATOM 2315 N N . ARG A 1 300 ? 15.293 -3.890 -15.089 1.00 82.88 300 ARG A N 1
ATOM 2316 C CA . ARG A 1 300 ? 16.055 -4.189 -16.314 1.00 82.88 300 ARG A CA 1
ATOM 2317 C C . ARG A 1 300 ? 17.560 -3.998 -16.096 1.00 82.88 300 ARG A C 1
ATOM 2319 O O . ARG A 1 300 ? 18.122 -2.972 -16.462 1.00 82.88 300 ARG A O 1
ATOM 2326 N N . ARG A 1 301 ? 18.211 -5.007 -15.514 1.00 84.38 301 ARG A N 1
ATOM 2327 C CA . ARG A 1 301 ? 19.641 -4.994 -15.143 1.00 84.38 301 ARG A CA 1
ATOM 2328 C C . ARG A 1 301 ? 20.600 -4.700 -16.298 1.00 84.38 301 ARG A C 1
ATOM 2330 O O . ARG A 1 301 ? 21.622 -4.060 -16.090 1.00 84.38 301 ARG A O 1
ATOM 2337 N N . GLU A 1 302 ? 20.244 -5.121 -17.511 1.00 79.25 302 GLU A N 1
ATOM 2338 C CA . GLU A 1 302 ? 21.027 -4.897 -18.739 1.00 79.25 302 GLU A CA 1
ATOM 2339 C C . GLU A 1 302 ? 21.213 -3.413 -19.080 1.00 79.25 302 GLU A C 1
ATOM 2341 O O . GLU A 1 302 ? 22.148 -3.054 -19.789 1.00 79.25 302 GLU A O 1
ATOM 2346 N N . LEU A 1 303 ? 20.321 -2.553 -18.581 1.00 75.50 303 LEU A N 1
ATOM 2347 C CA . LEU A 1 303 ? 20.349 -1.110 -18.811 1.00 75.50 303 LEU A CA 1
ATOM 2348 C C . LEU A 1 303 ? 21.054 -0.345 -17.682 1.00 75.50 303 LEU A C 1
ATOM 2350 O O . LEU A 1 303 ? 21.155 0.878 -17.750 1.00 75.50 303 LEU A O 1
ATOM 2354 N N . LEU A 1 304 ? 21.507 -1.042 -16.636 1.00 78.94 304 LEU A N 1
ATOM 2355 C CA . LEU A 1 304 ? 22.159 -0.435 -15.481 1.00 78.94 304 LEU A CA 1
ATOM 2356 C C . LEU A 1 304 ? 23.675 -0.382 -15.671 1.00 78.94 304 LEU A C 1
ATOM 2358 O O . LEU A 1 304 ? 24.272 -1.232 -16.334 1.00 78.94 304 LEU A O 1
ATOM 2362 N N . HIS A 1 305 ? 24.310 0.598 -15.029 1.00 80.94 305 HIS A N 1
ATOM 2363 C CA . HIS A 1 305 ? 25.766 0.686 -14.972 1.00 80.94 305 HIS A CA 1
ATOM 2364 C C . HIS A 1 305 ? 26.373 -0.585 -14.345 1.00 80.94 305 HIS A C 1
ATOM 2366 O O . HIS A 1 305 ? 25.758 -1.220 -13.485 1.00 80.94 305 HIS A O 1
ATOM 2372 N N . VAL A 1 306 ? 27.596 -0.966 -14.737 1.00 80.94 306 VAL A N 1
ATOM 2373 C CA . VAL A 1 306 ? 28.264 -2.174 -14.204 1.00 80.94 306 VAL A CA 1
ATOM 2374 C C . VAL A 1 306 ? 28.439 -2.112 -12.682 1.00 80.94 306 VAL A C 1
ATOM 2376 O O . VAL A 1 306 ? 28.335 -3.124 -11.991 1.00 80.94 306 VAL A O 1
ATOM 2379 N N . ASP A 1 307 ? 28.619 -0.899 -12.162 1.00 82.31 307 ASP A N 1
ATOM 2380 C CA . ASP A 1 307 ? 28.809 -0.633 -10.738 1.00 82.31 307 ASP A CA 1
ATOM 2381 C C . ASP A 1 307 ? 27.522 -0.311 -9.974 1.00 82.31 307 ASP A C 1
ATOM 2383 O O . ASP A 1 307 ? 27.582 -0.005 -8.781 1.00 82.31 307 ASP A O 1
ATOM 2387 N N . ASP A 1 308 ? 26.365 -0.405 -10.633 1.00 85.88 308 ASP A N 1
ATOM 2388 C CA . ASP A 1 308 ? 25.071 -0.213 -9.988 1.00 85.88 308 ASP A CA 1
ATOM 2389 C C . ASP A 1 308 ? 24.893 -1.207 -8.819 1.00 85.88 308 ASP A C 1
ATOM 2391 O O . ASP A 1 308 ? 25.249 -2.389 -8.952 1.00 85.88 308 ASP A O 1
ATOM 2395 N N . PRO A 1 309 ? 24.344 -0.777 -7.665 1.00 84.44 309 PRO A N 1
ATOM 2396 C CA . PRO A 1 309 ? 24.145 -1.640 -6.505 1.00 84.44 309 PRO A CA 1
ATOM 2397 C C . PRO A 1 309 ? 23.374 -2.920 -6.838 1.00 84.44 309 PRO A C 1
ATOM 2399 O O . PRO A 1 309 ? 23.731 -3.987 -6.336 1.00 84.44 309 PRO A O 1
ATOM 2402 N N . VAL A 1 310 ? 22.371 -2.850 -7.717 1.00 86.56 310 VAL A N 1
ATOM 2403 C CA . VAL A 1 310 ? 21.567 -4.010 -8.118 1.00 86.56 310 VAL A CA 1
ATOM 2404 C C . VAL A 1 310 ? 22.406 -5.003 -8.927 1.00 86.56 310 VAL A C 1
ATOM 2406 O O . VAL A 1 310 ? 22.297 -6.212 -8.705 1.00 86.56 310 VAL A O 1
ATOM 2409 N N . ASN A 1 311 ? 23.289 -4.519 -9.809 1.00 86.94 311 ASN A N 1
ATOM 2410 C CA . ASN A 1 311 ? 24.217 -5.360 -10.577 1.00 86.94 311 ASN A CA 1
ATOM 2411 C C . ASN A 1 311 ? 25.302 -5.984 -9.693 1.00 86.94 311 ASN A C 1
ATOM 2413 O O . ASN A 1 311 ? 25.642 -7.155 -9.864 1.00 86.94 311 ASN A O 1
ATOM 2417 N N . ARG A 1 312 ? 25.778 -5.249 -8.684 1.00 87.38 312 ARG A N 1
ATOM 2418 C CA . ARG A 1 312 ? 26.725 -5.748 -7.674 1.00 87.38 312 ARG A CA 1
ATOM 2419 C C . ARG A 1 312 ? 26.087 -6.674 -6.627 1.00 87.38 312 ARG A C 1
ATOM 2421 O O . ARG A 1 312 ? 26.781 -7.154 -5.734 1.00 87.38 312 ARG A O 1
ATOM 2428 N N . GLY A 1 313 ? 24.783 -6.941 -6.720 1.00 86.88 313 GLY A N 1
ATOM 2429 C CA . GLY A 1 313 ? 24.061 -7.824 -5.801 1.00 86.88 313 GLY A CA 1
ATOM 2430 C C . GLY A 1 313 ? 23.776 -7.213 -4.425 1.00 86.88 313 GLY A C 1
ATOM 2431 O O . GLY A 1 313 ? 23.388 -7.933 -3.503 1.00 86.88 313 GLY A O 1
ATOM 2432 N N . VAL A 1 314 ? 23.942 -5.898 -4.274 1.00 91.75 314 VAL A N 1
ATOM 2433 C CA . VAL A 1 314 ? 23.569 -5.166 -3.063 1.00 91.75 314 VAL A CA 1
ATOM 2434 C C . VAL A 1 314 ? 22.039 -5.057 -3.015 1.00 91.75 314 VAL A C 1
ATOM 2436 O O . VAL A 1 314 ? 21.424 -4.609 -3.983 1.00 91.75 314 VAL A O 1
ATOM 2439 N N . PRO A 1 315 ? 21.383 -5.471 -1.917 1.00 93.50 315 PRO A N 1
ATOM 2440 C CA . PRO A 1 315 ? 19.932 -5.419 -1.833 1.00 93.50 315 PRO A CA 1
ATOM 2441 C C . PRO A 1 315 ? 19.436 -3.974 -1.720 1.00 93.50 315 PRO A C 1
ATOM 2443 O O . PRO A 1 315 ? 19.854 -3.227 -0.831 1.00 93.50 315 PRO A O 1
ATOM 2446 N N . SER A 1 316 ? 18.485 -3.619 -2.582 1.00 95.75 316 SER A N 1
ATOM 2447 C CA . SER A 1 316 ? 17.679 -2.410 -2.434 1.00 95.75 316 SER A CA 1
ATOM 2448 C C . SER A 1 316 ? 16.693 -2.585 -1.279 1.00 95.75 316 SER A C 1
ATOM 2450 O O . SER A 1 316 ? 16.050 -3.634 -1.146 1.00 95.75 316 SER A O 1
ATOM 2452 N N . VAL A 1 317 ? 16.579 -1.571 -0.427 1.00 97.56 317 VAL A N 1
ATOM 2453 C CA . VAL A 1 317 ? 15.712 -1.602 0.760 1.00 97.56 317 VAL A CA 1
ATOM 2454 C C . VAL A 1 317 ? 14.903 -0.319 0.882 1.00 97.56 317 VAL A C 1
ATOM 2456 O O . VAL A 1 317 ? 15.324 0.729 0.399 1.00 97.56 317 VAL A O 1
ATOM 2459 N N . VAL A 1 318 ? 13.754 -0.405 1.546 1.00 97.38 318 VAL A N 1
ATOM 2460 C CA . VAL A 1 318 ? 12.885 0.730 1.865 1.00 97.38 318 VAL A CA 1
ATOM 2461 C C . VAL A 1 318 ? 12.531 0.721 3.349 1.00 97.38 318 VAL A C 1
ATOM 2463 O O . VAL A 1 318 ? 12.129 -0.303 3.901 1.00 97.38 318 VAL A O 1
ATOM 2466 N N . ASP A 1 319 ? 12.676 1.868 3.998 1.00 96.44 319 ASP A N 1
ATOM 2467 C CA . ASP A 1 319 ? 12.261 2.093 5.376 1.00 96.44 319 ASP A CA 1
ATOM 2468 C C . ASP A 1 319 ? 10.841 2.639 5.406 1.00 96.44 319 ASP A C 1
ATOM 2470 O O . ASP A 1 319 ? 10.543 3.669 4.794 1.00 96.44 319 ASP A O 1
ATOM 2474 N N . MET A 1 320 ? 9.975 1.975 6.167 1.00 95.00 320 MET A N 1
ATOM 2475 C CA . MET A 1 320 ? 8.566 2.335 6.260 1.00 95.00 320 MET A CA 1
ATOM 2476 C C . MET A 1 320 ? 8.114 2.452 7.710 1.00 95.00 320 MET A C 1
ATOM 2478 O O . MET A 1 320 ? 8.519 1.673 8.574 1.00 95.00 320 MET A O 1
ATOM 2482 N N . GLU A 1 321 ? 7.233 3.411 7.950 1.00 93.00 321 GLU A N 1
ATOM 2483 C CA . GLU A 1 321 ? 6.499 3.626 9.190 1.00 93.00 321 GLU A CA 1
ATOM 2484 C C . GLU A 1 321 ? 5.024 3.283 8.955 1.00 93.00 321 GLU A C 1
ATOM 2486 O O . GLU A 1 321 ? 4.424 3.699 7.963 1.00 93.00 321 GLU A O 1
ATOM 2491 N N . VAL A 1 322 ? 4.437 2.531 9.880 1.00 91.94 322 VAL A N 1
ATOM 2492 C CA . VAL A 1 322 ? 3.017 2.196 9.905 1.00 91.94 322 VAL A CA 1
ATOM 2493 C C . VAL A 1 322 ? 2.431 2.592 11.255 1.00 91.94 322 VAL A C 1
ATOM 2495 O O . VAL A 1 322 ? 2.992 2.272 12.300 1.00 91.94 322 VAL A O 1
ATOM 2498 N N . GLN A 1 323 ? 1.279 3.255 11.240 1.00 88.56 323 GLN A N 1
ATOM 2499 C CA . GLN A 1 323 ? 0.533 3.618 12.440 1.00 88.56 323 GLN A CA 1
ATOM 2500 C C . GLN A 1 323 ? -0.915 3.141 12.324 1.00 88.56 323 GLN A C 1
ATOM 2502 O O . GLN A 1 323 ? -1.583 3.397 11.321 1.00 88.56 323 GLN A O 1
ATOM 2507 N N . TRP A 1 324 ? -1.390 2.429 13.345 1.00 86.50 324 TRP A N 1
ATOM 2508 C CA . TRP A 1 324 ? -2.742 1.872 13.386 1.00 86.50 324 TRP A CA 1
ATOM 2509 C C . TRP A 1 324 ? -3.689 2.735 14.203 1.00 86.50 324 TRP A C 1
ATOM 2511 O O . TRP A 1 324 ? -3.381 3.112 15.332 1.00 86.50 324 TRP A O 1
ATOM 2521 N N . TYR A 1 325 ? -4.876 2.953 13.655 1.00 80.44 325 TYR A N 1
ATOM 2522 C CA . TYR A 1 325 ? -5.982 3.611 14.326 1.00 80.44 325 TYR A CA 1
ATOM 2523 C C . TYR A 1 325 ? -7.172 2.655 14.319 1.00 80.44 325 TYR A C 1
ATOM 2525 O O . TYR A 1 325 ? -7.772 2.409 13.272 1.00 80.44 325 TYR A O 1
ATOM 2533 N N . ALA A 1 326 ? -7.491 2.084 15.478 1.00 75.06 326 ALA A N 1
ATOM 2534 C CA . ALA A 1 326 ? -8.665 1.233 15.624 1.00 75.06 326 ALA A CA 1
ATOM 2535 C C . ALA A 1 326 ? -9.939 2.088 15.634 1.00 75.06 326 ALA A C 1
ATOM 2537 O O . ALA A 1 326 ? -9.956 3.156 16.249 1.00 75.06 326 ALA A O 1
ATOM 2538 N N . PHE A 1 327 ? -11.010 1.593 15.015 1.00 68.88 327 PHE A N 1
ATOM 2539 C CA . PHE A 1 327 ? -12.348 2.089 15.334 1.00 68.88 327 PHE A CA 1
ATOM 2540 C C . PHE A 1 327 ? -12.775 1.501 16.686 1.00 68.88 327 PHE A C 1
ATOM 2542 O O . PHE A 1 327 ? -12.471 0.343 16.983 1.00 68.88 327 PHE A O 1
ATOM 2549 N N . SER A 1 328 ? -13.401 2.307 17.548 1.00 53.44 328 SER A N 1
ATOM 2550 C CA . SER A 1 328 ? -13.838 1.831 18.863 1.00 53.44 328 SER A CA 1
ATOM 2551 C C . SER A 1 328 ? -14.965 0.817 18.683 1.00 53.44 328 SER A C 1
ATOM 2553 O O . SER A 1 328 ? -15.865 1.026 17.875 1.00 53.44 328 SER A O 1
ATOM 2555 N N . SER A 1 329 ? -14.961 -0.265 19.464 1.00 46.12 329 SER A N 1
ATOM 2556 C CA . SER A 1 329 ? -16.040 -1.264 19.452 1.00 46.12 329 SER A CA 1
ATOM 2557 C C . SER A 1 329 ? -17.386 -0.716 19.945 1.00 46.12 329 SER A C 1
ATOM 2559 O O . SER A 1 329 ? -18.405 -1.382 19.787 1.00 46.12 329 SER A O 1
ATOM 2561 N N . ALA A 1 330 ? -17.395 0.478 20.548 1.00 39.44 330 ALA A N 1
ATOM 2562 C CA . ALA A 1 330 ? -18.605 1.187 20.958 1.00 39.44 330 ALA A CA 1
ATOM 2563 C C . ALA A 1 330 ? -19.242 2.022 19.830 1.00 39.44 330 ALA A C 1
ATOM 2565 O O . ALA A 1 330 ? -20.365 2.492 20.000 1.00 39.44 330 ALA A O 1
ATOM 2566 N N . ASP A 1 331 ? -18.552 2.211 18.701 1.00 49.34 331 ASP A N 1
ATOM 2567 C CA . ASP A 1 331 ? -19.092 2.955 17.567 1.00 49.34 331 ASP A CA 1
ATOM 2568 C C . ASP A 1 331 ? -20.053 2.021 16.802 1.00 49.34 331 ASP A C 1
ATOM 2570 O O . ASP A 1 331 ? -19.638 1.160 16.025 1.00 49.34 331 ASP A O 1
ATOM 2574 N N . THR A 1 332 ? -21.358 2.119 17.069 1.00 47.50 332 THR A N 1
ATOM 2575 C CA . THR A 1 332 ? -22.389 1.501 16.224 1.00 47.50 332 THR A CA 1
ATOM 2576 C C . THR A 1 332 ? -22.476 2.280 14.922 1.00 47.50 332 THR A C 1
ATOM 2578 O O . THR A 1 332 ? -23.075 3.350 14.888 1.00 47.50 332 THR A O 1
ATOM 2581 N N . TRP A 1 333 ? -21.875 1.737 13.868 1.00 52.28 333 TRP A N 1
ATOM 2582 C CA . TRP A 1 333 ? -21.938 2.293 12.521 1.00 52.28 333 TRP A CA 1
ATOM 2583 C C . TRP A 1 333 ? -23.327 2.040 11.924 1.00 52.28 333 TRP A C 1
ATOM 2585 O O . TRP A 1 333 ? -23.711 0.871 11.797 1.00 52.28 333 TRP A O 1
ATOM 2595 N N . PRO A 1 334 ? -24.079 3.081 11.523 1.00 52.44 334 PRO A N 1
ATOM 2596 C CA . PRO A 1 334 ? -25.151 2.908 10.553 1.00 52.44 334 PRO A CA 1
ATOM 2597 C C . PRO A 1 334 ? -24.586 2.202 9.316 1.00 52.44 334 PRO A C 1
ATOM 2599 O O . PRO A 1 334 ? -23.465 2.493 8.904 1.00 52.44 334 PRO A O 1
ATOM 2602 N N . ALA A 1 335 ? -25.342 1.293 8.705 1.00 50.34 335 ALA A N 1
ATOM 2603 C CA . ALA A 1 335 ? -24.853 0.531 7.553 1.00 50.34 335 ALA A CA 1
ATOM 2604 C C . ALA A 1 335 ? -24.430 1.413 6.352 1.00 50.34 335 ALA A C 1
ATOM 2606 O O . ALA A 1 335 ? -23.612 0.982 5.543 1.00 50.34 335 ALA A O 1
ATOM 2607 N N . ASP A 1 336 ? -24.920 2.657 6.297 1.00 50.09 336 ASP A N 1
ATOM 2608 C CA . ASP A 1 336 ? -24.599 3.656 5.270 1.00 50.09 336 ASP A CA 1
ATOM 2609 C C . ASP A 1 336 ? -23.497 4.658 5.681 1.00 50.09 336 ASP A C 1
ATOM 2611 O O . ASP A 1 336 ? -23.133 5.539 4.900 1.00 50.09 336 ASP A O 1
ATOM 2615 N N . ALA A 1 337 ? -22.957 4.569 6.902 1.00 54.81 337 ALA A N 1
ATOM 2616 C CA . ALA A 1 337 ? -21.961 5.512 7.400 1.00 54.81 337 ALA A CA 1
ATOM 2617 C C . ALA A 1 337 ? -20.533 5.083 7.034 1.00 54.81 337 ALA A C 1
ATOM 2619 O O . ALA A 1 337 ? -20.015 4.078 7.525 1.00 54.81 337 ALA A O 1
ATOM 2620 N N . ALA A 1 338 ? -19.861 5.876 6.198 1.00 58.72 338 ALA A N 1
ATOM 2621 C CA . ALA A 1 338 ? -18.449 5.671 5.906 1.00 58.72 338 ALA A CA 1
ATOM 2622 C C . ALA A 1 338 ? -17.574 6.255 7.035 1.00 58.72 338 ALA A C 1
ATOM 2624 O O . ALA A 1 338 ? -17.788 7.404 7.442 1.00 58.72 338 ALA A O 1
ATOM 2625 N N . PRO A 1 339 ? -16.551 5.528 7.524 1.00 65.31 339 PRO A N 1
ATOM 2626 C CA . PRO A 1 339 ? -15.541 6.122 8.392 1.00 65.31 339 PRO A CA 1
ATOM 2627 C C . PRO A 1 339 ? -14.839 7.268 7.682 1.00 65.31 339 PRO A C 1
ATOM 2629 O O . PRO A 1 339 ? -14.428 7.143 6.528 1.00 65.31 339 PRO A O 1
ATOM 2632 N N . ALA A 1 340 ? -14.627 8.366 8.398 1.00 65.94 340 ALA A N 1
ATOM 2633 C CA . ALA A 1 340 ? -13.801 9.460 7.928 1.00 65.94 340 ALA A CA 1
ATOM 2634 C C . ALA A 1 340 ? -12.662 9.735 8.916 1.00 65.94 340 ALA A C 1
ATOM 2636 O O . ALA A 1 340 ? -12.812 9.669 10.135 1.00 65.94 340 ALA A O 1
ATOM 2637 N N . ALA A 1 341 ? -11.489 10.041 8.372 1.00 71.44 341 ALA A N 1
ATOM 2638 C CA . ALA A 1 341 ? -10.365 10.553 9.138 1.00 71.44 341 ALA A CA 1
ATOM 2639 C C . ALA A 1 341 ? -10.301 12.066 8.921 1.00 71.44 341 ALA A C 1
ATOM 2641 O O . ALA A 1 341 ? -10.115 12.526 7.796 1.00 71.44 341 ALA A O 1
ATOM 2642 N N . LEU A 1 342 ? -10.455 12.838 9.992 1.00 75.75 342 LEU A N 1
ATOM 2643 C CA . LEU A 1 342 ? -10.250 14.276 9.981 1.00 75.75 342 LEU A CA 1
ATOM 2644 C C . LEU A 1 342 ? -8.788 14.567 10.323 1.00 75.75 342 LEU A C 1
ATOM 2646 O O . LEU A 1 342 ? -8.310 14.252 11.415 1.00 75.75 342 LEU A O 1
ATOM 2650 N N . MET A 1 343 ? -8.071 15.159 9.370 1.00 77.00 343 MET A N 1
ATOM 2651 C CA . MET A 1 343 ? -6.662 15.513 9.515 1.00 77.00 343 MET A CA 1
ATOM 2652 C C . MET A 1 343 ? -6.537 16.989 9.881 1.00 77.00 343 MET A C 1
ATOM 2654 O O . MET A 1 343 ? -6.945 17.862 9.121 1.00 77.00 343 MET A O 1
ATOM 2658 N N . LEU A 1 344 ? -5.965 17.261 11.050 1.00 82.31 344 LEU A N 1
ATOM 2659 C CA . LEU A 1 344 ? -5.611 18.603 11.486 1.00 82.31 344 LEU A CA 1
ATOM 2660 C C . LEU A 1 344 ? -4.115 18.819 11.263 1.00 82.31 344 LEU A C 1
ATOM 2662 O O . LEU A 1 344 ? -3.290 18.304 12.021 1.00 82.31 344 LEU A O 1
ATOM 2666 N N . GLU A 1 345 ? -3.776 19.575 10.223 1.00 81.75 345 GLU A N 1
ATOM 2667 C CA . GLU A 1 345 ? -2.398 19.925 9.883 1.00 81.75 345 GLU A CA 1
ATOM 2668 C C . GLU A 1 345 ? -1.979 21.212 10.600 1.00 81.75 345 GLU A C 1
ATOM 2670 O O . GLU A 1 345 ? -2.572 22.276 10.426 1.00 81.75 345 GLU A O 1
ATOM 2675 N N . ILE A 1 346 ? -0.950 21.107 11.436 1.00 82.62 346 ILE A N 1
ATOM 2676 C CA . ILE A 1 346 ? -0.422 22.199 12.248 1.00 82.62 346 ILE A CA 1
ATOM 2677 C C . ILE A 1 346 ? 0.950 22.566 11.694 1.00 82.62 346 ILE A C 1
ATOM 2679 O O . ILE A 1 346 ? 1.931 21.848 11.904 1.00 82.62 346 ILE A O 1
ATOM 2683 N N . PHE A 1 347 ? 1.003 23.684 10.975 1.00 83.44 347 PHE A N 1
ATOM 2684 C CA . PHE A 1 347 ? 2.208 24.168 10.306 1.00 83.44 347 PHE A CA 1
ATOM 2685 C C . PHE A 1 347 ? 3.032 25.062 11.230 1.00 83.44 347 PHE A C 1
ATOM 2687 O O . PHE A 1 347 ? 3.914 24.575 11.940 1.00 83.44 347 PHE A O 1
ATOM 2694 N N . GLN A 1 348 ? 2.708 26.352 11.240 1.00 83.75 348 GLN A N 1
ATOM 2695 C CA . GLN A 1 348 ? 3.418 27.396 11.960 1.00 83.75 348 GLN A CA 1
ATOM 2696 C C . GLN A 1 348 ? 2.435 28.366 12.608 1.00 83.75 348 GLN A C 1
ATOM 2698 O O . GLN A 1 348 ? 1.290 28.494 12.170 1.00 83.75 348 GLN A O 1
ATOM 2703 N N . GLY A 1 349 ? 2.895 29.065 13.634 1.00 82.31 349 GLY A N 1
ATOM 2704 C CA . GLY A 1 349 ? 2.183 30.192 14.215 1.00 82.31 349 GLY A CA 1
ATOM 2705 C C . GLY A 1 349 ? 3.160 31.267 14.668 1.00 82.31 349 GLY A C 1
ATOM 2706 O O . GLY A 1 349 ? 4.309 30.973 14.999 1.00 82.31 349 GLY A O 1
ATOM 2707 N N . SER A 1 350 ? 2.682 32.502 14.703 1.00 83.12 350 SER A N 1
ATOM 2708 C CA . SER A 1 350 ? 3.429 33.666 15.171 1.00 83.12 350 SER A CA 1
ATOM 2709 C C . SER A 1 350 ? 2.699 34.334 16.334 1.00 83.12 350 SER A C 1
ATOM 2711 O O . SER A 1 350 ? 1.530 34.050 16.609 1.00 83.12 350 SER A O 1
ATOM 2713 N N . GLY A 1 351 ? 3.393 35.222 17.048 1.00 79.88 351 GLY A N 1
ATOM 2714 C CA . GLY A 1 351 ? 2.781 35.982 18.141 1.00 79.88 351 GLY A CA 1
ATOM 2715 C C . GLY A 1 351 ? 2.780 35.266 19.494 1.00 79.88 351 GLY A C 1
ATOM 2716 O O . GLY A 1 351 ? 2.063 35.694 20.398 1.00 79.88 351 GLY A O 1
ATOM 2717 N N . PHE A 1 352 ? 3.576 34.206 19.668 1.00 83.25 352 PHE A N 1
ATOM 2718 C CA . PHE A 1 352 ? 3.677 33.498 20.947 1.00 83.25 352 PHE A CA 1
ATOM 2719 C C . PHE A 1 352 ? 4.642 34.202 21.911 1.00 83.25 352 PHE A C 1
ATOM 2721 O O . PHE A 1 352 ? 5.658 34.724 21.457 1.00 83.25 352 PHE A O 1
ATOM 2728 N N . PRO A 1 353 ? 4.377 34.220 23.228 1.00 76.50 353 PRO A N 1
ATOM 2729 C CA . PRO A 1 353 ? 5.305 34.780 24.208 1.00 76.50 353 PRO A CA 1
ATOM 2730 C C . PRO A 1 353 ? 6.576 33.924 24.317 1.00 76.50 353 PRO A C 1
ATOM 2732 O O . PRO A 1 353 ? 6.501 32.695 24.397 1.00 76.50 353 PRO A O 1
ATOM 2735 N N . ALA A 1 354 ? 7.742 34.572 24.352 1.00 70.19 354 ALA A N 1
ATOM 2736 C CA . ALA A 1 354 ? 9.036 33.895 24.446 1.00 70.19 354 ALA A CA 1
ATOM 2737 C C . ALA A 1 354 ? 9.189 33.060 25.735 1.00 70.19 354 ALA A C 1
ATOM 2739 O O . ALA A 1 354 ? 9.737 31.955 25.705 1.00 70.19 354 ALA A O 1
ATOM 2740 N N . ASP A 1 355 ? 8.618 33.539 26.842 1.00 64.38 355 ASP A N 1
ATOM 2741 C CA . ASP A 1 355 ? 8.695 32.903 28.163 1.00 64.38 355 ASP A CA 1
ATOM 2742 C C . ASP A 1 355 ? 7.962 31.550 28.218 1.00 64.38 355 ASP A C 1
ATOM 2744 O O . ASP A 1 355 ? 8.403 30.620 28.899 1.00 64.38 355 ASP A O 1
ATOM 2748 N N . GLY A 1 356 ? 6.893 31.391 27.426 1.00 56.31 356 GLY A N 1
ATOM 2749 C CA . GLY A 1 356 ? 6.124 30.143 27.295 1.00 56.31 356 GLY A CA 1
ATOM 2750 C C . GLY A 1 356 ? 6.860 29.034 26.527 1.00 56.31 356 GLY A C 1
ATOM 2751 O O . GLY A 1 356 ? 6.437 27.875 26.511 1.00 56.31 356 GLY A O 1
ATOM 2752 N N . HIS A 1 357 ? 7.997 29.346 25.895 1.00 52.00 357 HIS A N 1
ATOM 2753 C CA . HIS A 1 357 ? 8.837 28.359 25.212 1.00 52.00 357 HIS A CA 1
ATOM 2754 C C . HIS A 1 357 ? 9.836 27.647 26.148 1.00 52.00 357 HIS A C 1
ATOM 2756 O O . HIS A 1 357 ? 10.444 26.637 25.759 1.00 52.00 357 HIS A O 1
ATOM 2762 N N . GLY A 1 358 ? 9.991 28.111 27.394 1.00 56.25 358 GLY A N 1
ATOM 2763 C CA . GLY A 1 358 ? 10.831 27.472 28.409 1.00 56.25 358 GLY A CA 1
ATOM 2764 C C . GLY A 1 358 ? 10.447 26.010 28.691 1.00 56.25 358 GLY A C 1
ATOM 2765 O O . GLY A 1 358 ? 9.310 25.592 28.477 1.00 56.25 358 GLY A O 1
ATOM 2766 N N . GLY A 1 359 ? 11.422 25.202 29.135 1.00 55.56 359 GLY A N 1
ATOM 2767 C CA . GLY A 1 359 ? 11.282 23.824 29.646 1.00 55.56 359 GLY A CA 1
ATOM 2768 C C . GLY A 1 359 ? 10.500 22.823 28.777 1.00 55.56 359 GLY A C 1
ATOM 2769 O O . GLY A 1 359 ? 11.086 21.938 28.157 1.00 55.56 359 GLY A O 1
ATOM 2770 N N . ARG A 1 360 ? 9.165 22.935 28.742 1.00 58.84 360 ARG A N 1
ATOM 2771 C CA . ARG A 1 360 ? 8.225 21.965 28.147 1.00 58.84 360 ARG A CA 1
ATOM 2772 C C . ARG A 1 360 ? 7.587 22.413 26.823 1.00 58.84 360 ARG A C 1
ATOM 2774 O O . ARG A 1 360 ? 7.202 21.528 26.055 1.00 58.84 360 ARG A O 1
ATOM 2781 N N . GLY A 1 361 ? 7.585 23.729 26.552 1.00 74.00 361 GLY A N 1
ATOM 2782 C CA . GLY A 1 361 ? 7.121 24.438 25.343 1.00 74.00 361 GLY A CA 1
ATOM 2783 C C . GLY A 1 361 ? 5.683 24.202 24.872 1.00 74.00 361 GLY A C 1
ATOM 2784 O O . GLY A 1 361 ? 5.022 23.258 25.296 1.00 74.00 361 GLY A O 1
ATOM 2785 N N . LEU A 1 362 ? 5.228 25.061 23.953 1.00 84.44 362 LEU A N 1
ATOM 2786 C CA . LEU A 1 362 ? 3.842 25.106 23.482 1.00 84.44 362 LEU A CA 1
ATOM 2787 C C . LEU A 1 362 ? 3.449 23.878 22.652 1.00 84.44 362 LEU A C 1
ATOM 2789 O O . LEU A 1 362 ? 4.204 23.407 21.790 1.00 84.44 362 LEU A O 1
ATOM 2793 N N . ARG A 1 363 ? 2.240 23.370 22.907 1.00 87.12 363 ARG A N 1
ATOM 2794 C CA . ARG A 1 363 ? 1.646 22.221 22.210 1.00 87.12 363 ARG A CA 1
ATOM 2795 C C . ARG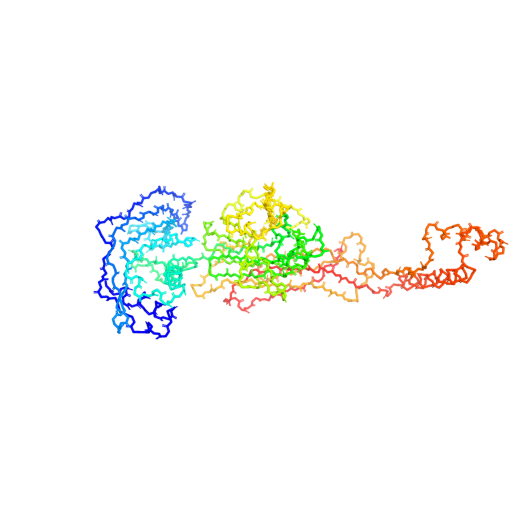 A 1 363 ? 0.197 22.508 21.873 1.00 87.12 363 ARG A C 1
ATOM 2797 O O . ARG A 1 363 ? -0.495 23.184 22.618 1.00 87.12 363 ARG A O 1
ATOM 2804 N N . TRP A 1 364 ? -0.289 21.925 20.798 1.00 88.12 364 TRP A N 1
ATOM 2805 C CA . TRP A 1 364 ? -1.695 21.949 20.441 1.00 88.12 364 TRP A CA 1
ATOM 2806 C C . TRP A 1 364 ? -2.391 20.714 20.981 1.00 88.12 364 TRP A C 1
ATOM 2808 O O . TRP A 1 364 ? -1.910 19.596 20.816 1.00 88.12 364 TRP A O 1
ATOM 2818 N N . ARG A 1 365 ? -3.544 20.907 21.603 1.00 90.62 365 ARG A N 1
ATOM 2819 C CA . ARG A 1 365 ? -4.488 19.854 21.951 1.00 90.62 365 ARG A CA 1
ATOM 2820 C C . ARG A 1 365 ? -5.676 19.954 21.014 1.00 90.62 365 ARG A C 1
ATOM 2822 O O . ARG A 1 365 ? -6.224 21.033 20.838 1.00 90.62 365 ARG A O 1
ATOM 2829 N N . SER A 1 366 ? -6.097 18.834 20.452 1.00 89.94 366 SER A N 1
ATOM 2830 C CA . SER A 1 366 ? -7.330 18.755 19.673 1.00 89.94 366 SER A CA 1
ATOM 2831 C C . SER A 1 366 ? -8.162 17.564 20.120 1.00 89.94 366 SER A C 1
ATOM 2833 O O . SER A 1 366 ? -7.607 16.544 20.525 1.00 89.94 366 SER A O 1
ATOM 2835 N N . TRP A 1 367 ? -9.483 17.694 20.105 1.00 89.31 367 TRP A N 1
ATOM 2836 C CA . TRP A 1 367 ? -10.402 16.618 20.473 1.00 89.31 367 TRP A CA 1
ATOM 2837 C C . TRP A 1 367 ? -11.747 16.803 19.785 1.00 89.31 367 TRP A C 1
ATOM 2839 O O . TRP A 1 367 ? -12.143 17.921 19.457 1.00 89.31 367 TRP A O 1
ATOM 2849 N N . ILE A 1 368 ? -12.449 15.692 19.602 1.00 85.19 368 ILE A N 1
ATOM 2850 C CA . ILE A 1 368 ? -13.854 15.687 19.200 1.00 85.19 368 ILE A CA 1
ATOM 2851 C C . ILE A 1 368 ? -14.695 15.445 20.445 1.00 85.19 368 ILE A C 1
ATOM 2853 O O . ILE A 1 368 ? -14.287 14.690 21.330 1.00 85.19 368 ILE A O 1
ATOM 2857 N N . ASP A 1 369 ? -15.866 16.068 20.512 1.00 81.38 369 ASP A N 1
ATOM 2858 C CA . ASP A 1 369 ? -16.821 15.851 21.598 1.00 81.38 369 ASP A CA 1
ATOM 2859 C C . ASP A 1 369 ? -17.077 14.343 21.830 1.00 81.38 369 ASP A C 1
ATOM 2861 O O . ASP A 1 369 ? -17.512 13.609 20.939 1.00 81.38 369 ASP A O 1
ATOM 2865 N N . GLY A 1 370 ? -16.764 13.867 23.041 1.00 73.75 370 GLY A N 1
ATOM 2866 C CA . GLY A 1 370 ? -16.908 12.459 23.435 1.00 73.75 370 GLY A CA 1
ATOM 2867 C C . GLY A 1 370 ? -15.754 11.520 23.050 1.00 73.75 370 GLY A C 1
ATOM 2868 O O . GLY A 1 370 ? -15.880 10.320 23.279 1.00 73.75 370 GLY A O 1
ATOM 2869 N N . LYS A 1 371 ? -14.641 12.023 22.494 1.00 74.94 371 LYS A N 1
ATOM 2870 C CA . LYS A 1 371 ? -13.424 11.240 22.192 1.00 74.94 371 LYS A CA 1
ATOM 2871 C C . LYS A 1 371 ? -12.196 11.760 22.945 1.00 74.94 371 LYS A C 1
ATOM 2873 O O . LYS A 1 371 ? -12.165 12.900 23.411 1.00 74.94 371 LYS A O 1
ATOM 2878 N N . ASP A 1 372 ? -11.172 10.913 23.046 1.00 75.88 372 ASP A N 1
ATOM 2879 C CA . ASP A 1 372 ? -9.896 11.269 23.668 1.00 75.88 372 ASP A CA 1
ATOM 2880 C C . ASP A 1 372 ? -9.187 12.403 22.918 1.00 75.88 372 ASP A C 1
ATOM 2882 O O . ASP A 1 372 ? -9.251 12.525 21.693 1.00 75.88 372 ASP A O 1
ATOM 2886 N N . ALA A 1 373 ? -8.475 13.239 23.673 1.00 83.75 373 ALA A N 1
ATOM 2887 C CA . ALA A 1 373 ? -7.733 14.353 23.108 1.00 83.75 373 ALA A CA 1
ATOM 2888 C C . ALA A 1 373 ? -6.360 13.921 22.579 1.00 83.75 373 ALA A C 1
ATOM 2890 O O . ALA A 1 373 ? -5.608 13.215 23.249 1.00 83.75 373 ALA A O 1
ATOM 2891 N N . LEU A 1 374 ? -5.996 14.442 21.411 1.00 82.50 374 LEU A N 1
ATOM 2892 C CA . LEU A 1 374 ? -4.673 14.311 20.816 1.00 82.50 374 LEU A CA 1
ATOM 2893 C C . LEU A 1 374 ? -3.839 15.550 21.124 1.00 82.50 374 LEU A C 1
ATOM 2895 O O . LEU A 1 374 ? -4.338 16.674 21.058 1.00 82.50 374 LEU A O 1
ATOM 2899 N N . VAL A 1 375 ? -2.559 15.348 21.433 1.00 86.12 375 VAL A N 1
ATOM 2900 C CA . VAL A 1 375 ? -1.621 16.430 21.758 1.00 86.12 375 VAL A CA 1
ATOM 2901 C C . VAL A 1 375 ? -0.453 16.416 20.775 1.00 86.12 375 VAL A C 1
ATOM 2903 O O . VAL A 1 375 ? 0.134 15.368 20.500 1.00 86.12 375 VAL A O 1
ATOM 2906 N N . SER A 1 376 ? -0.114 17.582 20.230 1.00 85.44 376 SER A N 1
ATOM 2907 C CA . SER A 1 376 ? 1.029 17.759 19.342 1.00 85.44 376 SER A CA 1
ATOM 2908 C C . SER A 1 376 ? 2.354 17.651 20.100 1.00 85.44 376 SER A C 1
ATOM 2910 O O . SER A 1 376 ? 2.439 17.771 21.323 1.00 85.44 376 SER A O 1
ATOM 2912 N N . GLN A 1 377 ? 3.430 17.488 19.341 1.00 81.50 377 GLN A N 1
ATOM 2913 C CA . GLN A 1 377 ? 4.787 17.721 19.803 1.00 81.50 377 GLN A CA 1
ATOM 2914 C C . GLN A 1 377 ? 4.968 19.193 20.203 1.00 81.50 377 GLN A C 1
ATOM 2916 O O . GLN A 1 377 ? 4.131 20.050 19.902 1.00 81.50 377 GLN A O 1
ATOM 2921 N N . LYS A 1 378 ? 6.066 19.477 20.907 1.00 83.69 378 LYS A N 1
ATOM 2922 C CA . LYS A 1 378 ? 6.473 20.845 21.238 1.00 83.69 378 LYS A CA 1
ATOM 2923 C C . LYS A 1 378 ? 6.813 21.600 19.948 1.00 83.69 378 LYS A C 1
ATOM 2925 O O . LYS A 1 378 ? 7.557 21.069 19.124 1.00 83.69 378 LYS A O 1
ATOM 2930 N N . GLY A 1 379 ? 6.301 22.823 19.816 1.00 82.38 379 GLY A N 1
ATOM 2931 C CA . GLY A 1 379 ? 6.659 23.724 18.722 1.00 82.38 379 GLY A CA 1
ATOM 2932 C C . GLY A 1 379 ? 8.150 24.030 18.756 1.00 82.38 379 GLY A C 1
ATOM 2933 O O . GLY A 1 379 ? 8.716 24.259 19.826 1.00 82.38 379 GLY A O 1
ATOM 2934 N N . LYS A 1 380 ? 8.796 23.980 17.597 1.00 81.88 380 LYS A N 1
ATOM 2935 C CA . LYS A 1 380 ? 10.208 24.319 17.443 1.00 81.88 380 LYS A CA 1
ATOM 2936 C C . LYS A 1 380 ? 10.324 25.796 17.113 1.00 81.88 380 LYS A C 1
ATOM 2938 O O . LYS A 1 380 ? 9.553 26.294 16.300 1.00 81.88 380 LYS A O 1
ATOM 2943 N N . LEU A 1 381 ? 11.286 26.465 17.738 1.00 77.88 381 LEU A N 1
ATOM 2944 C CA . LEU A 1 381 ? 11.619 27.839 17.398 1.00 77.88 381 LEU A CA 1
ATOM 2945 C C . LEU A 1 381 ? 12.143 27.885 15.965 1.00 77.88 381 LEU A C 1
ATOM 2947 O O . LEU A 1 381 ? 13.076 27.148 15.637 1.00 77.88 381 LEU A O 1
ATOM 2951 N N . GLU A 1 382 ? 11.573 28.758 15.144 1.00 68.62 382 GLU A N 1
ATOM 2952 C CA . GLU A 1 382 ? 12.265 29.205 13.945 1.00 68.62 382 GLU A CA 1
ATOM 2953 C C . GLU A 1 382 ? 13.397 30.116 14.418 1.00 68.62 382 GLU A C 1
ATOM 2955 O O . GLU A 1 382 ? 13.175 31.203 14.952 1.00 68.62 382 GLU A O 1
ATOM 2960 N N . ALA A 1 383 ? 14.623 29.599 14.387 1.00 59.19 383 ALA A N 1
ATOM 2961 C CA . ALA A 1 383 ? 15.766 30.392 14.783 1.00 59.19 383 ALA A CA 1
ATOM 2962 C C . ALA A 1 383 ? 16.035 31.405 13.668 1.00 59.19 383 ALA A C 1
ATOM 2964 O O . ALA A 1 383 ? 16.429 31.019 12.568 1.00 59.19 383 ALA A O 1
ATOM 2965 N N . ASP A 1 384 ? 15.880 32.693 13.978 1.00 56.31 384 ASP A N 1
ATOM 2966 C CA . ASP A 1 384 ? 16.530 33.781 13.244 1.00 56.31 384 ASP A CA 1
ATOM 2967 C C . ASP A 1 384 ? 18.055 33.635 13.417 1.00 56.31 384 ASP A C 1
ATOM 2969 O O . ASP A 1 384 ? 18.712 34.381 14.151 1.00 56.31 384 ASP A O 1
ATOM 2973 N N . GLU A 1 385 ? 18.648 32.605 12.810 1.00 59.56 385 GLU A N 1
ATOM 2974 C CA . GLU A 1 385 ? 20.092 32.437 12.793 1.00 59.56 385 GLU A CA 1
ATOM 2975 C C . GLU A 1 385 ? 20.675 33.517 11.892 1.00 59.56 385 GLU A C 1
ATOM 2977 O O . GLU A 1 385 ? 20.650 33.445 10.663 1.00 59.56 385 GLU A O 1
ATOM 2982 N N . LEU A 1 386 ? 21.229 34.549 12.521 1.00 70.31 386 LEU A N 1
ATOM 2983 C CA . LEU A 1 386 ? 22.111 35.468 11.829 1.00 70.31 386 LEU A CA 1
ATOM 2984 C C . LEU A 1 386 ? 23.301 34.671 11.286 1.00 70.31 386 LEU A C 1
ATOM 2986 O O . LEU A 1 386 ? 24.172 34.251 12.046 1.00 70.31 386 LEU A O 1
ATOM 2990 N N . GLN A 1 387 ? 23.350 34.475 9.972 1.00 77.00 387 GLN A N 1
ATOM 2991 C CA . GLN A 1 387 ? 24.494 33.857 9.310 1.00 77.00 387 GLN A CA 1
ATOM 2992 C C . GLN A 1 387 ? 25.562 34.912 9.026 1.00 77.00 387 GLN A C 1
ATOM 2994 O O . GLN A 1 387 ? 25.262 36.014 8.553 1.00 77.00 387 GLN A O 1
ATOM 2999 N N . PHE A 1 388 ? 26.811 34.593 9.365 1.00 83.31 388 PHE A N 1
ATOM 3000 C CA . PHE A 1 388 ? 27.938 35.454 9.029 1.00 83.31 388 PHE A CA 1
ATOM 3001 C C . PHE A 1 388 ? 28.151 35.416 7.509 1.00 83.31 388 PHE A C 1
ATOM 3003 O O . PHE A 1 388 ? 28.179 34.317 6.960 1.00 83.31 388 PHE A O 1
ATOM 3010 N N . PRO A 1 389 ? 28.294 36.561 6.819 1.00 83.81 389 PRO A N 1
ATOM 3011 C CA . PRO A 1 389 ? 28.489 36.565 5.373 1.00 83.81 389 PRO A CA 1
ATOM 3012 C C . PRO A 1 389 ? 29.730 35.774 4.944 1.00 83.81 389 PRO A C 1
ATOM 3014 O O . PRO A 1 389 ? 30.784 35.876 5.577 1.00 83.81 389 PRO A O 1
ATOM 3017 N N . ASP A 1 390 ? 29.626 35.044 3.834 1.00 86.00 390 ASP A N 1
ATOM 3018 C CA . ASP A 1 390 ? 30.768 34.349 3.245 1.00 86.00 390 ASP A CA 1
ATOM 3019 C C . ASP A 1 390 ? 31.791 35.361 2.715 1.00 86.00 390 ASP A C 1
ATOM 3021 O O . ASP A 1 390 ? 31.511 36.163 1.821 1.00 86.00 390 ASP A O 1
ATOM 3025 N N . LEU A 1 391 ? 33.001 35.317 3.273 1.00 88.25 391 LEU A N 1
ATOM 3026 C CA . LEU A 1 391 ? 34.132 36.138 2.848 1.00 88.25 391 LEU A CA 1
ATOM 3027 C C . LEU A 1 391 ? 35.203 35.257 2.194 1.00 88.25 391 LEU A C 1
ATOM 3029 O O . LEU A 1 391 ? 35.406 34.121 2.627 1.00 88.25 391 LEU A O 1
ATOM 3033 N N . PRO A 1 392 ? 35.962 35.775 1.210 1.00 87.50 392 PRO A N 1
ATOM 3034 C CA . PRO A 1 392 ? 37.062 35.058 0.559 1.00 87.50 392 PRO A CA 1
ATOM 3035 C C . PRO A 1 392 ? 38.323 35.007 1.448 1.00 87.50 392 PRO A C 1
ATOM 3037 O O . PRO A 1 392 ? 39.437 35.280 1.012 1.00 87.50 392 PRO A O 1
ATOM 3040 N N . ILE A 1 393 ? 38.144 34.677 2.726 1.00 87.75 393 ILE A N 1
ATOM 3041 C CA . ILE A 1 393 ? 39.182 34.461 3.730 1.00 87.75 393 ILE A CA 1
ATOM 3042 C C . ILE A 1 393 ? 38.826 33.153 4.432 1.00 87.75 393 ILE A C 1
ATOM 3044 O O . ILE A 1 393 ? 37.676 32.939 4.806 1.00 87.75 393 ILE A O 1
ATOM 3048 N N . ASN A 1 394 ? 39.806 32.276 4.648 1.00 86.88 394 ASN A N 1
ATOM 3049 C CA . ASN A 1 394 ? 39.565 31.047 5.397 1.00 86.88 394 ASN A CA 1
ATOM 3050 C C . ASN A 1 394 ? 39.080 31.388 6.827 1.00 86.88 394 ASN A C 1
ATOM 3052 O O . ASN A 1 394 ? 39.830 32.045 7.555 1.00 86.88 394 ASN A O 1
ATOM 3056 N N . PRO A 1 395 ? 37.902 30.910 7.279 1.00 87.62 395 PRO A N 1
ATOM 3057 C CA . PRO A 1 395 ? 37.346 31.265 8.588 1.00 87.62 395 PRO A CA 1
ATOM 3058 C C . PRO A 1 395 ? 38.256 30.959 9.785 1.00 87.62 395 PRO A C 1
ATOM 3060 O O . PRO A 1 395 ? 38.145 31.587 10.835 1.00 87.62 395 PRO A O 1
ATOM 3063 N N . ARG A 1 396 ? 39.214 30.030 9.639 1.00 89.69 396 ARG A N 1
ATOM 3064 C CA . ARG A 1 396 ? 40.221 29.729 10.676 1.00 89.69 396 ARG A CA 1
ATOM 3065 C C . ARG A 1 396 ? 41.179 30.890 10.951 1.00 89.69 396 ARG A C 1
ATOM 3067 O O . ARG A 1 396 ? 41.845 30.890 11.982 1.00 89.69 396 ARG A O 1
ATOM 3074 N N . LEU A 1 397 ? 41.262 31.857 10.041 1.00 90.19 397 LEU A N 1
ATOM 3075 C CA . LEU A 1 397 ? 42.130 33.027 10.143 1.00 90.19 397 LEU A CA 1
ATOM 3076 C C . LEU A 1 397 ? 41.444 34.201 10.857 1.00 90.19 397 LEU A C 1
ATOM 3078 O O . LEU A 1 397 ? 42.136 35.094 11.335 1.00 90.19 397 LEU A O 1
ATOM 3082 N N . PHE A 1 398 ? 40.116 34.180 11.011 1.00 92.19 398 PHE A N 1
ATOM 3083 C CA . PHE A 1 398 ? 39.356 35.221 11.714 1.00 92.19 398 PHE A CA 1
ATOM 3084 C C . PHE A 1 398 ? 39.859 35.485 13.145 1.00 92.19 398 PHE A C 1
ATOM 3086 O O . PHE A 1 398 ? 40.165 36.640 13.452 1.00 92.19 398 PHE A O 1
ATOM 3093 N N . PRO A 1 399 ? 40.095 34.464 14.002 1.00 91.94 399 PRO A N 1
ATOM 3094 C CA . PRO A 1 399 ? 40.635 34.701 15.341 1.00 91.94 399 PRO A CA 1
ATOM 3095 C C . PRO A 1 399 ? 42.074 35.230 15.318 1.00 91.94 399 PRO A C 1
ATOM 3097 O O . PRO A 1 399 ? 42.506 35.898 16.254 1.00 91.94 399 PRO A O 1
ATOM 3100 N N . VAL A 1 400 ? 42.845 34.917 14.271 1.00 91.38 400 VAL A N 1
ATOM 3101 C CA . VAL A 1 400 ? 44.223 35.404 14.112 1.00 91.38 400 VAL A CA 1
ATOM 3102 C C . VAL A 1 400 ? 44.204 36.893 13.785 1.00 91.38 400 VAL A C 1
ATOM 3104 O O . VAL A 1 400 ? 44.898 37.662 14.448 1.00 91.38 400 VAL A O 1
ATOM 3107 N N . ILE A 1 401 ? 43.360 37.301 12.832 1.00 91.00 401 ILE A N 1
ATOM 3108 C CA . ILE A 1 401 ? 43.128 38.710 12.496 1.00 91.00 401 ILE A CA 1
ATOM 3109 C C . ILE A 1 401 ? 42.674 39.471 13.749 1.00 91.00 401 ILE A C 1
ATOM 3111 O O . ILE A 1 401 ? 43.297 40.466 14.109 1.00 91.00 401 ILE A O 1
ATOM 3115 N N . ASP A 1 402 ? 41.671 38.960 14.474 1.00 92.69 402 ASP A N 1
ATOM 3116 C CA . ASP A 1 402 ? 41.153 39.592 15.694 1.00 92.69 402 ASP A CA 1
ATOM 3117 C C . ASP A 1 402 ? 42.242 39.804 16.757 1.00 92.69 402 ASP A C 1
ATOM 3119 O O . ASP A 1 402 ? 42.354 40.892 17.323 1.00 92.69 402 ASP A O 1
ATOM 3123 N N . ASN A 1 403 ? 43.074 38.788 17.014 1.00 92.94 403 ASN A N 1
ATOM 3124 C CA . ASN A 1 403 ? 44.148 38.862 18.005 1.00 92.94 403 ASN A CA 1
ATOM 3125 C C . ASN A 1 403 ? 45.258 39.842 17.607 1.00 92.94 403 ASN A C 1
ATOM 3127 O O . ASN A 1 403 ? 45.780 40.559 18.462 1.00 92.94 403 ASN A O 1
ATOM 3131 N N . LEU A 1 404 ? 45.642 39.872 16.328 1.00 91.00 404 LEU A N 1
ATOM 3132 C CA . LEU A 1 404 ? 46.673 40.788 15.839 1.00 91.00 404 LEU A CA 1
ATOM 3133 C C . LEU A 1 404 ? 46.172 42.237 15.850 1.00 91.00 404 LEU A C 1
ATOM 3135 O O . LEU A 1 404 ? 46.884 43.127 16.314 1.00 91.00 404 LEU A O 1
ATOM 3139 N N . THR A 1 405 ? 44.925 42.474 15.438 1.00 90.25 405 THR A N 1
ATOM 3140 C CA . THR A 1 405 ? 44.302 43.800 15.521 1.00 90.25 405 THR A CA 1
ATOM 3141 C C . THR A 1 405 ? 44.124 44.249 16.976 1.00 90.25 405 THR A C 1
ATOM 3143 O O . THR A 1 405 ? 44.411 45.401 17.292 1.00 90.25 405 THR A O 1
ATOM 3146 N N . ALA A 1 406 ? 43.746 43.353 17.897 1.00 91.69 406 ALA A N 1
ATOM 3147 C CA . ALA A 1 406 ? 43.647 43.666 19.328 1.00 91.69 406 ALA A CA 1
ATOM 3148 C C . ALA A 1 406 ? 45.001 44.040 19.960 1.00 91.69 406 ALA A C 1
ATOM 3150 O O . ALA A 1 406 ? 45.054 44.840 20.892 1.00 91.69 406 ALA A O 1
ATOM 3151 N N . ARG A 1 407 ? 46.105 43.498 19.431 1.00 92.81 407 ARG A N 1
ATOM 3152 C CA . ARG A 1 407 ? 47.484 43.850 19.814 1.00 92.81 407 ARG A CA 1
ATOM 3153 C C . ARG A 1 407 ? 48.025 45.094 19.098 1.00 92.81 407 ARG A C 1
ATOM 3155 O O . ARG A 1 407 ? 49.207 45.386 19.237 1.00 92.81 407 ARG A O 1
ATOM 3162 N N . GLN A 1 408 ? 47.179 45.820 18.363 1.00 90.44 408 GLN A N 1
ATOM 3163 C CA . GLN A 1 408 ? 47.509 47.072 17.670 1.00 90.44 408 GLN A CA 1
ATOM 3164 C C . GLN A 1 408 ? 48.562 46.936 16.552 1.00 90.44 408 GLN A C 1
ATOM 3166 O O . GLN A 1 408 ? 49.257 47.901 16.237 1.00 90.44 408 GLN A O 1
ATOM 3171 N N . TYR A 1 409 ? 48.673 45.765 15.911 1.00 91.38 409 TYR A N 1
ATOM 3172 C CA . TYR A 1 409 ? 49.448 45.637 14.668 1.00 91.38 409 TYR A CA 1
ATOM 3173 C C . TYR A 1 409 ? 48.794 46.446 13.539 1.00 91.38 409 TYR A C 1
ATOM 3175 O O . TYR A 1 409 ? 47.565 46.547 13.474 1.00 91.38 409 TYR A O 1
ATOM 3183 N N . CYS A 1 410 ? 49.596 47.004 12.625 1.00 92.00 410 CYS A N 1
ATOM 3184 C CA . CYS A 1 410 ? 49.042 47.725 11.482 1.00 92.00 410 CYS A CA 1
ATOM 3185 C C . CYS A 1 410 ? 48.373 46.753 10.493 1.00 92.00 410 CYS A C 1
ATOM 3187 O O . CYS A 1 410 ? 48.810 45.612 10.335 1.00 92.00 410 CYS A O 1
ATOM 3189 N N . LEU A 1 411 ? 47.305 47.192 9.818 1.00 89.56 411 LEU A N 1
ATOM 3190 C CA . LEU A 1 411 ? 46.482 46.319 8.964 1.00 89.56 411 LEU A CA 1
ATOM 3191 C C . LEU A 1 411 ? 47.277 45.682 7.819 1.00 89.56 411 LEU A C 1
ATOM 3193 O O . LEU A 1 411 ? 47.031 44.530 7.465 1.00 89.56 411 LEU A O 1
ATOM 3197 N N . LYS A 1 412 ? 48.283 46.397 7.312 1.00 90.38 412 LYS A N 1
ATOM 3198 C CA . LYS A 1 412 ? 49.222 45.901 6.308 1.00 90.38 412 LYS A CA 1
ATOM 3199 C C . LYS A 1 412 ? 50.047 44.707 6.806 1.00 90.38 412 LYS A C 1
ATOM 3201 O O . LYS A 1 412 ? 50.190 43.725 6.080 1.00 90.38 412 LYS A O 1
ATOM 3206 N N . ASP A 1 413 ? 50.534 44.749 8.047 1.00 89.56 413 ASP A N 1
ATOM 3207 C CA . ASP A 1 413 ? 51.287 43.640 8.649 1.00 89.56 413 ASP A CA 1
ATOM 3208 C C . ASP A 1 413 ? 50.374 42.441 8.924 1.00 89.56 413 ASP A C 1
ATOM 3210 O O . ASP A 1 413 ? 50.755 41.296 8.690 1.00 89.56 413 ASP A O 1
ATOM 3214 N N . VAL A 1 414 ? 49.139 42.694 9.371 1.00 90.00 414 VAL A N 1
ATOM 3215 C CA . VAL A 1 414 ? 48.130 41.643 9.578 1.00 90.00 414 VAL A CA 1
ATOM 3216 C C . VAL A 1 414 ? 47.811 40.930 8.263 1.00 90.00 414 VAL A C 1
ATOM 3218 O O . VAL A 1 414 ? 47.817 39.701 8.217 1.00 90.00 414 VAL A O 1
ATOM 3221 N N . ALA A 1 415 ? 47.596 41.685 7.185 1.00 90.12 415 ALA A N 1
ATOM 3222 C CA . ALA A 1 415 ? 47.350 41.154 5.847 1.00 90.12 415 ALA A CA 1
ATOM 3223 C C . ALA A 1 415 ? 48.519 40.281 5.355 1.00 90.12 415 ALA A C 1
ATOM 3225 O O . ALA A 1 415 ? 48.308 39.168 4.868 1.00 90.12 415 ALA A O 1
ATOM 3226 N N . GLN A 1 416 ? 49.759 40.730 5.583 1.00 88.56 416 GLN A N 1
ATOM 3227 C CA . GLN A 1 416 ? 50.964 39.984 5.224 1.00 88.56 416 GLN A CA 1
ATOM 3228 C C . GLN A 1 416 ? 51.135 38.687 6.034 1.00 88.56 416 GLN A C 1
ATOM 3230 O O . GLN A 1 416 ? 51.500 37.663 5.462 1.00 88.56 416 GLN A O 1
ATOM 3235 N N . ILE A 1 417 ? 50.854 38.705 7.342 1.00 88.25 417 ILE A N 1
ATOM 3236 C CA . ILE A 1 417 ? 50.940 37.519 8.217 1.00 88.25 417 ILE A CA 1
ATOM 3237 C C . ILE A 1 417 ? 49.894 36.467 7.829 1.00 88.25 417 ILE A C 1
ATOM 3239 O O . ILE A 1 417 ? 50.164 35.268 7.873 1.00 88.25 417 ILE A O 1
ATOM 3243 N N . VAL A 1 418 ? 48.694 36.916 7.464 1.00 87.81 418 VAL A N 1
ATOM 3244 C CA . VAL A 1 418 ? 47.555 36.048 7.142 1.00 87.81 418 VAL A CA 1
ATOM 3245 C C . VAL A 1 418 ? 47.575 35.593 5.674 1.00 87.81 418 VAL A C 1
ATOM 3247 O O . VAL A 1 418 ? 46.932 34.604 5.329 1.00 87.81 418 VAL A O 1
ATOM 3250 N N . GLY A 1 419 ? 48.351 36.264 4.816 1.00 88.81 419 GLY A N 1
ATOM 3251 C CA . GLY A 1 419 ? 48.483 35.933 3.397 1.00 88.81 419 GLY A CA 1
ATOM 3252 C C . GLY A 1 419 ? 47.282 36.373 2.556 1.00 88.81 419 GLY A C 1
ATOM 3253 O O . GLY A 1 419 ? 46.932 35.700 1.590 1.00 88.81 419 GLY A O 1
ATOM 3254 N N . VAL A 1 420 ? 46.635 37.480 2.930 1.00 91.06 420 VAL A N 1
ATOM 3255 C CA . VAL A 1 420 ? 45.461 38.046 2.242 1.00 91.06 420 VAL A CA 1
ATOM 3256 C C . VAL A 1 420 ? 45.691 39.519 1.909 1.00 91.06 420 VAL A C 1
ATOM 3258 O O . VAL A 1 420 ? 46.607 40.144 2.437 1.00 91.06 420 VAL A O 1
ATOM 3261 N N . ALA A 1 421 ? 44.876 40.086 1.021 1.00 91.31 421 ALA A N 1
ATOM 3262 C CA . ALA A 1 421 ? 44.947 41.507 0.699 1.00 91.31 421 ALA A CA 1
ATOM 3263 C C . ALA A 1 421 ? 44.394 42.377 1.853 1.00 91.31 421 ALA A C 1
ATOM 3265 O O . ALA A 1 421 ? 43.520 41.955 2.613 1.00 91.31 421 ALA A O 1
ATOM 3266 N N . GLU A 1 422 ? 44.942 43.584 2.023 1.00 90.62 422 GLU A N 1
ATOM 3267 C CA . GLU A 1 422 ? 44.612 44.486 3.141 1.00 90.62 422 GLU A CA 1
ATOM 3268 C C . GLU A 1 422 ? 43.135 44.920 3.139 1.00 90.62 422 GLU A C 1
ATOM 3270 O O . GLU A 1 422 ? 42.500 45.003 4.190 1.00 90.62 422 GLU A O 1
ATOM 3275 N N . ASP A 1 423 ? 42.558 45.115 1.955 1.00 90.31 423 ASP A N 1
ATOM 3276 C CA . ASP A 1 423 ? 41.144 45.426 1.736 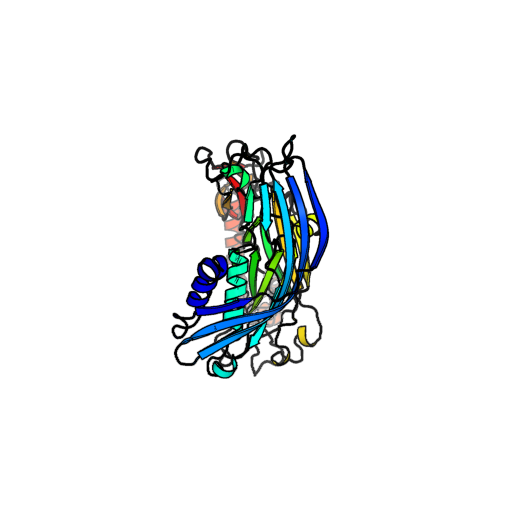1.00 90.31 423 ASP A CA 1
ATOM 3277 C C . ASP A 1 423 ? 40.202 44.320 2.239 1.00 90.31 423 ASP A C 1
ATOM 3279 O O . ASP A 1 423 ? 39.136 44.612 2.789 1.00 90.31 423 ASP A O 1
ATOM 3283 N N . LEU A 1 424 ? 40.605 43.052 2.121 1.00 89.31 424 LEU A N 1
ATOM 3284 C CA . LEU A 1 424 ? 39.859 41.914 2.657 1.00 89.31 424 LEU A CA 1
ATOM 3285 C C . LEU A 1 424 ? 39.889 41.888 4.188 1.00 89.31 424 LEU A C 1
ATOM 3287 O O . LEU A 1 424 ? 38.862 41.609 4.807 1.00 89.31 424 LEU A O 1
ATOM 3291 N N . VAL A 1 425 ? 41.021 42.240 4.811 1.00 89.56 425 VAL A N 1
ATOM 3292 C CA . VAL A 1 425 ? 41.125 42.373 6.277 1.00 89.56 425 VAL A CA 1
ATOM 3293 C C . VAL A 1 425 ? 40.213 43.496 6.780 1.00 89.56 425 VAL A C 1
ATOM 3295 O O . VAL A 1 425 ? 39.466 43.294 7.736 1.00 89.56 425 VAL A O 1
ATOM 3298 N N . VAL A 1 426 ? 40.212 44.652 6.105 1.00 91.69 426 VAL A N 1
ATOM 3299 C CA . VAL A 1 426 ? 39.303 45.774 6.408 1.00 91.69 426 VAL A CA 1
ATOM 3300 C C . VAL A 1 426 ? 37.839 45.354 6.257 1.00 91.69 426 VAL A C 1
ATOM 3302 O O . VAL A 1 426 ? 37.018 45.640 7.130 1.00 91.69 426 VAL A O 1
ATOM 3305 N N . THR A 1 427 ? 37.513 44.644 5.175 1.00 90.81 427 THR A N 1
ATOM 3306 C CA . THR A 1 427 ? 36.154 44.156 4.903 1.00 90.81 427 THR A CA 1
ATOM 3307 C C . THR A 1 427 ? 35.692 43.180 5.979 1.00 90.81 427 THR A C 1
ATOM 3309 O O . THR A 1 427 ? 34.594 43.344 6.503 1.00 90.81 427 THR A O 1
ATOM 3312 N N . TYR A 1 428 ? 36.542 42.228 6.375 1.00 93.25 428 TYR A N 1
ATOM 3313 C CA . TYR A 1 428 ? 36.257 41.306 7.473 1.00 93.25 428 TYR A CA 1
ATOM 3314 C C . TYR A 1 428 ? 35.984 42.039 8.787 1.00 93.25 428 TYR A C 1
ATOM 3316 O O . TYR A 1 428 ? 34.967 41.768 9.417 1.00 93.25 428 TYR A O 1
ATOM 3324 N N . LEU A 1 429 ? 36.845 42.981 9.189 1.00 91.69 429 LEU A N 1
ATOM 3325 C CA . LEU A 1 429 ? 36.674 43.717 10.446 1.00 91.69 429 LEU A CA 1
ATOM 3326 C C . LEU A 1 429 ? 35.355 44.501 10.465 1.00 91.69 429 LEU A C 1
ATOM 3328 O O . LEU A 1 429 ? 34.614 44.415 11.442 1.00 91.69 429 LEU A O 1
ATOM 3332 N N . ARG A 1 430 ? 35.019 45.187 9.363 1.00 91.25 430 ARG A N 1
ATOM 3333 C CA . ARG A 1 430 ? 33.740 45.896 9.218 1.00 91.25 430 ARG A CA 1
ATOM 3334 C C . ARG A 1 430 ? 32.552 44.938 9.309 1.00 91.25 430 ARG A C 1
ATOM 3336 O O . ARG A 1 430 ? 31.654 45.163 10.112 1.00 91.25 430 ARG A O 1
ATOM 3343 N N . THR A 1 431 ? 32.555 43.857 8.528 1.00 89.81 431 THR A N 1
ATOM 3344 C CA . THR A 1 431 ? 31.468 42.865 8.525 1.00 89.81 431 THR A CA 1
ATOM 3345 C C . THR A 1 431 ? 31.327 42.172 9.882 1.00 89.81 431 THR A C 1
ATOM 3347 O O . THR A 1 431 ? 30.212 41.911 10.326 1.00 89.81 431 THR A O 1
ATOM 3350 N N . ARG A 1 432 ? 32.437 41.920 10.586 1.00 91.94 432 ARG A N 1
ATOM 3351 C CA . ARG A 1 432 ? 32.460 41.402 11.960 1.00 91.94 432 ARG A CA 1
ATOM 3352 C C . ARG A 1 432 ? 31.771 42.336 12.940 1.00 91.94 432 ARG A C 1
ATOM 3354 O O . ARG A 1 432 ? 30.984 41.863 13.760 1.00 91.94 432 ARG A O 1
ATOM 3361 N N . ASP A 1 433 ? 32.067 43.626 12.866 1.00 90.25 433 ASP A N 1
ATOM 3362 C CA . ASP A 1 433 ? 31.493 44.620 13.769 1.00 90.25 433 ASP A CA 1
ATOM 3363 C C . ASP A 1 433 ? 30.003 44.848 13.456 1.00 90.25 433 ASP A C 1
ATOM 3365 O O . ASP A 1 433 ? 29.180 44.760 14.361 1.00 90.25 433 ASP A O 1
ATOM 3369 N N . GLU A 1 434 ? 29.622 44.960 12.178 1.00 88.25 434 GLU A N 1
ATOM 3370 C CA . GLU A 1 434 ? 28.214 45.023 11.745 1.00 88.25 434 GLU A CA 1
ATOM 3371 C C . GLU A 1 434 ? 27.407 43.790 12.186 1.00 88.25 434 GLU A C 1
ATOM 3373 O O . GLU A 1 434 ? 26.273 43.902 12.659 1.00 88.25 434 GLU A O 1
ATOM 3378 N N . PHE A 1 435 ? 27.988 42.596 12.048 1.00 88.50 435 PHE A N 1
ATOM 3379 C CA . PHE A 1 435 ? 27.361 41.351 12.482 1.00 88.50 435 PHE A CA 1
ATOM 3380 C C . PHE A 1 435 ? 27.205 41.296 14.005 1.00 88.50 435 PHE A C 1
ATOM 3382 O O . PHE A 1 435 ? 26.171 40.846 14.504 1.00 88.50 435 PHE A O 1
ATOM 3389 N N . ARG A 1 436 ? 28.208 41.772 14.755 1.00 86.81 436 ARG A N 1
ATOM 3390 C CA . ARG A 1 436 ? 28.154 41.872 16.218 1.00 86.81 436 ARG A CA 1
ATOM 3391 C C . ARG A 1 436 ? 27.054 42.835 16.658 1.00 86.81 436 ARG A C 1
ATOM 3393 O O . ARG A 1 436 ? 26.226 42.433 17.467 1.00 86.81 436 ARG A O 1
ATOM 3400 N N . ASP A 1 437 ? 26.982 44.018 16.057 1.00 86.88 437 ASP A N 1
ATOM 3401 C CA . ASP A 1 437 ? 25.944 45.014 16.334 1.00 86.88 437 ASP A CA 1
ATOM 3402 C C . ASP A 1 437 ? 24.548 44.467 16.031 1.00 86.88 437 ASP A C 1
ATOM 3404 O O . ASP A 1 437 ? 23.621 44.613 16.827 1.00 86.88 437 ASP A O 1
ATOM 3408 N N . LYS A 1 438 ? 24.377 43.797 14.886 1.00 84.25 438 LYS A N 1
ATOM 3409 C CA . LYS A 1 438 ? 23.095 43.194 14.507 1.00 84.25 438 LYS A CA 1
ATOM 3410 C C . LYS A 1 438 ? 22.701 42.064 15.466 1.00 84.25 438 LYS A C 1
ATOM 3412 O O . LYS A 1 438 ? 21.532 41.967 15.835 1.00 84.25 438 LYS A O 1
ATOM 3417 N N . ARG A 1 439 ? 23.663 41.256 15.923 1.00 83.69 439 ARG A N 1
ATOM 3418 C CA . ARG A 1 439 ? 23.448 40.221 16.947 1.00 83.69 439 ARG A CA 1
ATOM 3419 C C . ARG A 1 439 ? 23.075 40.823 18.303 1.00 83.69 439 ARG A C 1
ATOM 3421 O O . ARG A 1 439 ? 22.177 40.303 18.958 1.00 83.69 439 ARG A O 1
ATOM 3428 N N . ASP A 1 440 ? 23.736 41.895 18.723 1.00 83.94 440 ASP A N 1
ATOM 3429 C CA . ASP A 1 440 ? 23.465 42.544 20.006 1.00 83.94 440 ASP A CA 1
ATOM 3430 C C . ASP A 1 440 ? 22.093 43.244 19.986 1.00 83.94 440 ASP A C 1
ATOM 3432 O O . ASP A 1 440 ? 21.309 43.063 20.915 1.00 83.94 440 ASP A O 1
ATOM 3436 N N . ARG A 1 441 ? 21.712 43.884 18.869 1.00 83.25 441 ARG A N 1
ATOM 3437 C CA . ARG A 1 441 ? 20.344 44.397 18.650 1.00 83.25 441 ARG A CA 1
ATOM 3438 C C . ARG A 1 441 ? 19.287 43.300 18.709 1.00 83.25 441 ARG A C 1
ATOM 3440 O O . ARG A 1 441 ? 18.235 43.505 19.306 1.00 83.25 441 ARG A O 1
ATOM 3447 N N . LEU A 1 442 ? 19.538 42.137 18.101 1.00 78.38 442 LEU A N 1
ATOM 3448 C CA . LEU A 1 442 ? 18.611 41.009 18.219 1.00 78.38 442 LEU A CA 1
ATOM 3449 C C . LEU A 1 442 ? 18.479 40.532 19.664 1.00 78.38 442 LEU A C 1
ATOM 3451 O O . LEU A 1 442 ? 17.363 40.275 20.103 1.00 78.38 442 LEU A O 1
ATOM 3455 N N . ARG A 1 443 ? 19.581 40.464 20.419 1.00 78.19 443 ARG A N 1
ATOM 3456 C CA . ARG A 1 443 ? 19.546 40.106 21.845 1.00 78.19 443 ARG A CA 1
ATOM 3457 C C . ARG A 1 443 ? 18.739 41.107 22.671 1.00 78.19 443 ARG A C 1
ATOM 3459 O O . ARG A 1 443 ? 17.964 40.684 23.518 1.00 78.19 443 ARG A O 1
ATOM 3466 N N . GLU A 1 444 ? 18.876 42.404 22.400 1.00 80.38 444 GLU A N 1
ATOM 3467 C CA . GLU A 1 444 ? 18.082 43.456 23.053 1.00 80.38 444 GLU A CA 1
ATOM 3468 C C . GLU A 1 444 ? 16.590 43.379 22.706 1.00 80.38 444 GLU A C 1
ATOM 3470 O O . GLU A 1 444 ? 15.736 43.674 23.540 1.00 80.38 444 GLU A O 1
ATOM 3475 N N . VAL A 1 445 ? 16.250 42.999 21.471 1.00 78.19 445 VAL A N 1
ATOM 3476 C CA . VAL A 1 445 ? 14.855 42.775 21.064 1.00 78.19 445 VAL A CA 1
ATOM 3477 C C . VAL A 1 445 ? 14.295 41.528 21.749 1.00 78.19 445 VAL A C 1
ATOM 3479 O O . VAL A 1 445 ? 13.173 41.573 22.246 1.00 78.19 445 VAL A O 1
ATOM 3482 N N . GLN A 1 446 ? 15.089 40.458 21.831 1.00 73.50 446 GLN A N 1
ATOM 3483 C CA . GLN A 1 446 ? 14.738 39.200 22.494 1.00 73.50 446 GLN A CA 1
ATOM 3484 C C . GLN A 1 446 ? 14.609 39.322 24.019 1.00 73.50 446 GLN A C 1
ATOM 3486 O O . GLN A 1 446 ? 13.895 38.529 24.620 1.00 73.50 446 GLN A O 1
ATOM 3491 N N . SER A 1 447 ? 15.271 40.295 24.655 1.00 71.69 447 SER A N 1
ATOM 3492 C CA . SER A 1 447 ? 15.196 40.510 26.107 1.00 71.69 447 SER A CA 1
ATOM 3493 C C . SER A 1 447 ? 13.978 41.318 26.568 1.00 71.69 447 SER A C 1
ATOM 3495 O O . SER A 1 447 ? 13.874 41.619 27.753 1.00 71.69 447 SER A O 1
ATOM 3497 N N . LYS A 1 448 ? 13.097 41.744 25.654 1.00 78.94 448 LYS A N 1
ATOM 3498 C CA . LYS A 1 448 ? 11.865 42.471 25.996 1.00 78.94 448 LYS A CA 1
ATOM 3499 C C . LYS A 1 448 ? 10.736 41.494 26.332 1.00 78.94 448 LYS A C 1
ATOM 3501 O O . LYS A 1 448 ? 10.516 40.552 25.579 1.00 78.94 448 LYS A O 1
ATOM 3506 N N . ASP A 1 449 ? 9.950 41.799 27.363 1.00 67.50 449 ASP A N 1
ATOM 3507 C CA . ASP A 1 449 ? 8.797 40.986 27.807 1.00 67.50 449 ASP A CA 1
ATOM 3508 C C . ASP A 1 449 ? 7.719 40.795 26.713 1.00 67.50 449 ASP A C 1
ATOM 3510 O O . ASP A 1 449 ? 7.007 39.790 26.658 1.00 67.50 449 ASP A O 1
ATOM 3514 N N . ASP A 1 450 ? 7.620 41.744 25.779 1.00 76.69 450 ASP A N 1
ATOM 3515 C CA . ASP A 1 450 ? 6.702 41.673 24.638 1.00 76.69 450 ASP A CA 1
ATOM 3516 C C . ASP A 1 450 ? 7.279 40.935 23.424 1.00 76.69 450 ASP A C 1
ATOM 3518 O O . ASP A 1 450 ? 6.624 40.869 22.381 1.00 76.69 450 ASP A O 1
ATOM 3522 N N . TYR A 1 451 ? 8.489 40.372 23.521 1.00 79.25 451 TYR A N 1
ATOM 3523 C CA . TYR A 1 451 ? 9.077 39.634 22.412 1.00 79.25 451 TYR A CA 1
ATOM 3524 C C . TYR A 1 451 ? 8.189 38.445 22.043 1.00 79.25 451 TYR A C 1
ATOM 3526 O O . TYR A 1 451 ? 7.749 37.651 22.888 1.00 79.25 451 TYR A O 1
ATOM 3534 N N . ARG A 1 452 ? 7.886 38.361 20.748 1.00 79.81 452 ARG A N 1
ATOM 3535 C CA . ARG A 1 452 ? 7.075 37.298 20.177 1.00 79.81 452 ARG A CA 1
ATOM 3536 C C . ARG A 1 452 ? 7.933 36.416 19.298 1.00 79.81 452 ARG A C 1
ATOM 3538 O O . ARG A 1 452 ? 8.773 36.908 18.552 1.00 79.81 452 ARG A O 1
ATOM 3545 N N . ILE A 1 453 ? 7.690 35.120 19.405 1.00 79.81 453 ILE A N 1
ATOM 3546 C CA . ILE A 1 453 ? 8.410 34.090 18.666 1.00 79.81 453 ILE A CA 1
ATOM 3547 C C . ILE A 1 453 ? 7.503 33.451 17.623 1.00 79.81 453 ILE A C 1
ATOM 3549 O O . ILE A 1 453 ? 6.276 33.390 17.783 1.00 79.81 453 ILE A O 1
ATOM 3553 N N . GLU A 1 454 ? 8.138 32.940 16.578 1.00 82.19 454 GLU A N 1
ATOM 3554 C CA . GLU A 1 454 ? 7.514 32.074 15.590 1.00 82.19 454 GLU A CA 1
ATOM 3555 C C . GLU A 1 454 ? 7.845 30.621 15.922 1.00 82.19 454 GLU A C 1
ATOM 3557 O O . GLU A 1 454 ? 8.978 30.267 16.270 1.00 82.19 454 GLU A O 1
ATOM 3562 N N . LEU A 1 455 ? 6.813 29.784 15.890 1.00 84.38 455 LEU A N 1
ATOM 3563 C CA . LEU A 1 455 ? 6.914 28.372 16.215 1.00 84.38 455 LEU A CA 1
ATOM 3564 C C . LEU A 1 455 ? 6.411 27.527 15.061 1.00 84.38 455 LEU A C 1
ATOM 3566 O O . LEU A 1 455 ? 5.351 27.789 14.494 1.00 84.38 455 LEU A O 1
ATOM 3570 N N . GLN A 1 456 ? 7.145 26.456 14.792 1.00 84.50 456 GLN A N 1
ATOM 3571 C CA . GLN A 1 456 ? 6.852 25.486 13.752 1.00 84.50 456 GLN A CA 1
ATOM 3572 C C . GLN A 1 456 ? 6.618 24.103 14.370 1.00 84.50 456 GLN A C 1
ATOM 3574 O O . GLN A 1 456 ? 7.412 23.615 15.178 1.00 84.50 456 GLN A O 1
ATOM 3579 N N . TRP A 1 457 ? 5.524 23.450 13.986 1.00 83.75 457 TRP A N 1
ATOM 3580 C CA . TRP A 1 457 ? 5.192 22.083 14.399 1.00 83.75 457 TRP A CA 1
ATOM 3581 C C . TRP A 1 457 ? 5.329 21.089 13.250 1.00 83.75 457 TRP A C 1
ATOM 3583 O O . TRP A 1 457 ? 5.845 19.995 13.472 1.00 83.75 457 TRP A O 1
ATOM 3593 N N . PHE A 1 458 ? 4.866 21.460 12.050 1.00 78.81 458 PHE A N 1
ATOM 3594 C CA . PHE A 1 458 ? 4.767 20.585 10.873 1.00 78.81 458 PHE A CA 1
ATOM 3595 C C . PHE A 1 458 ? 4.269 19.175 11.216 1.00 78.81 458 PHE A C 1
ATOM 3597 O O . PHE A 1 458 ? 4.894 18.161 10.893 1.00 78.81 458 PHE A O 1
ATOM 3604 N N . GLN A 1 459 ? 3.150 19.116 11.935 1.00 78.12 459 GLN A N 1
ATOM 3605 C CA . GLN A 1 459 ? 2.577 17.873 12.432 1.00 78.12 459 GLN A CA 1
ATOM 3606 C C . GLN A 1 459 ? 1.113 17.748 12.030 1.00 78.12 459 GLN A C 1
ATOM 3608 O O . GLN A 1 459 ? 0.365 18.716 12.081 1.00 78.12 459 GLN A O 1
ATOM 3613 N N . VAL A 1 460 ? 0.687 16.519 11.737 1.00 77.25 460 VAL A N 1
ATOM 3614 C CA . VAL A 1 460 ? -0.726 16.175 11.554 1.00 77.25 460 VAL A CA 1
ATOM 3615 C C . VAL A 1 460 ? -1.254 15.429 12.774 1.00 77.25 460 VAL A C 1
ATOM 3617 O O . VAL A 1 460 ? -0.645 14.453 13.227 1.00 77.25 460 VAL A O 1
ATOM 3620 N N . LEU A 1 461 ? -2.380 15.894 13.312 1.00 80.25 461 LEU A N 1
ATOM 3621 C CA . LEU A 1 461 ? -3.189 15.183 14.300 1.00 80.25 461 LEU A CA 1
ATOM 3622 C C . LEU A 1 461 ? -4.396 14.573 13.586 1.00 80.25 461 LEU A C 1
ATOM 3624 O O . LEU A 1 461 ? -5.089 15.262 12.844 1.00 80.25 461 LEU A O 1
ATOM 3628 N N . VAL A 1 462 ? -4.629 13.277 13.782 1.00 77.06 462 VAL A N 1
ATOM 3629 C CA . VAL A 1 462 ? -5.626 12.517 13.015 1.00 77.06 462 VAL A CA 1
ATOM 3630 C C . VAL A 1 462 ? -6.738 12.076 13.942 1.00 77.06 462 VAL A C 1
ATOM 3632 O O . VAL A 1 462 ? -6.524 11.237 14.814 1.00 77.06 462 VAL A O 1
ATOM 3635 N N . HIS A 1 463 ? -7.924 12.624 13.726 1.00 77.44 463 HIS A N 1
ATOM 3636 C CA . HIS A 1 463 ? -9.128 12.284 14.460 1.00 77.44 463 HIS A CA 1
ATOM 3637 C C . HIS A 1 463 ? -10.017 11.355 13.641 1.00 77.44 463 HIS A C 1
ATOM 3639 O O . HIS A 1 463 ? -10.299 11.638 12.482 1.00 77.44 463 HIS A O 1
ATOM 3645 N N . MET A 1 464 ? -10.509 10.273 14.241 1.00 73.25 464 MET A N 1
ATOM 3646 C CA . MET A 1 464 ? -11.499 9.415 13.583 1.00 73.25 464 MET A CA 1
ATOM 3647 C C . MET A 1 464 ? -12.906 9.927 13.851 1.00 73.25 464 MET A C 1
ATOM 3649 O O . MET A 1 464 ? -13.301 10.063 15.011 1.00 73.25 464 MET A O 1
ATOM 3653 N N . VAL A 1 465 ? -13.671 10.161 12.791 1.00 72.06 465 VAL A N 1
ATOM 3654 C CA . VAL A 1 465 ? -15.066 10.614 12.818 1.00 72.06 465 VAL A CA 1
ATOM 3655 C C . VAL A 1 465 ? -15.960 9.650 12.050 1.00 72.06 465 VAL A C 1
ATOM 3657 O O . VAL A 1 465 ? -15.541 8.999 11.095 1.00 72.06 465 VAL A O 1
ATOM 3660 N N . ASP A 1 466 ? -17.208 9.582 12.485 1.00 65.62 466 ASP A N 1
ATOM 3661 C CA . ASP A 1 466 ? -18.294 8.992 11.717 1.00 65.62 466 ASP A CA 1
ATOM 3662 C C . ASP A 1 466 ? -18.942 10.123 10.899 1.00 65.62 466 ASP A C 1
ATOM 3664 O O . ASP A 1 466 ? -19.255 11.179 11.453 1.00 65.62 466 ASP A O 1
ATOM 3668 N N . GLN A 1 467 ? -19.108 9.937 9.584 1.00 57.09 467 GLN A N 1
ATOM 3669 C CA . GLN A 1 467 ? -19.749 10.936 8.719 1.00 57.09 467 GLN A CA 1
ATOM 3670 C C . GLN A 1 467 ? -21.207 11.227 9.105 1.00 57.09 467 GLN A C 1
ATOM 3672 O O . GLN A 1 467 ? -21.718 12.295 8.767 1.00 57.09 467 GLN A O 1
ATOM 3677 N N . SER A 1 468 ? -21.873 10.312 9.811 1.00 55.41 468 SER A N 1
ATOM 3678 C CA . SER A 1 468 ? -23.245 10.498 10.287 1.00 55.41 468 SER A CA 1
ATOM 3679 C C . SER A 1 468 ? -23.347 11.420 11.511 1.00 55.41 468 SER A C 1
ATOM 3681 O O . SER A 1 468 ? -24.419 11.954 11.794 1.00 55.41 468 SER A O 1
ATOM 3683 N N . ASP A 1 469 ? -22.233 11.687 12.198 1.00 60.69 469 ASP A N 1
ATOM 3684 C CA . ASP A 1 469 ? -22.195 12.400 13.477 1.00 60.69 469 ASP A CA 1
ATOM 3685 C C . ASP A 1 469 ? -21.868 13.896 13.296 1.00 60.69 469 ASP A C 1
ATOM 3687 O O . ASP A 1 469 ? -20.952 14.460 13.900 1.00 60.69 469 ASP A O 1
ATOM 3691 N N . VAL A 1 470 ? -22.631 14.556 12.416 1.00 58.91 470 VAL A N 1
ATOM 3692 C CA . VAL A 1 470 ? -22.439 15.964 11.999 1.00 58.91 470 VAL A CA 1
ATOM 3693 C C . VAL A 1 470 ? -22.602 16.959 13.167 1.00 58.91 470 VAL A C 1
ATOM 3695 O O . VAL A 1 470 ? -22.243 18.128 13.051 1.00 58.91 470 VAL A O 1
ATOM 3698 N N . SER A 1 471 ? -23.121 16.518 14.318 1.00 66.25 471 SER A N 1
ATOM 3699 C CA . SER A 1 471 ? -23.330 17.357 15.506 1.00 66.25 471 SER A CA 1
ATOM 3700 C C . SER A 1 471 ? -22.097 17.571 16.390 1.00 66.25 471 SER A C 1
ATOM 3702 O O . SER A 1 471 ? -22.160 18.398 17.301 1.00 66.25 471 SER A O 1
ATOM 3704 N N . LYS A 1 472 ? -20.999 16.836 16.180 1.00 76.19 472 LYS A N 1
ATOM 3705 C CA . LYS A 1 472 ? -19.815 16.916 17.050 1.00 76.19 472 LYS A CA 1
ATOM 3706 C C . LYS A 1 472 ? -18.831 17.981 16.579 1.00 76.19 472 LYS A C 1
ATOM 3708 O O . LYS A 1 472 ? -18.471 18.027 15.404 1.00 76.19 472 LYS A O 1
ATOM 3713 N N . ASN A 1 473 ? -18.332 18.797 17.507 1.00 83.00 473 ASN A N 1
ATOM 3714 C CA . ASN A 1 473 ? -17.345 19.824 17.188 1.00 83.00 473 ASN A CA 1
ATOM 3715 C C . ASN A 1 473 ? -15.919 19.274 17.287 1.00 83.00 473 ASN A C 1
ATOM 3717 O O . ASN A 1 473 ? -15.574 18.546 18.223 1.00 83.00 473 ASN A O 1
ATOM 3721 N N . LEU A 1 474 ? -15.067 19.677 16.339 1.00 86.12 474 LEU A N 1
ATOM 3722 C CA . LEU A 1 474 ? -13.620 19.600 16.503 1.00 86.12 474 LEU A CA 1
ATOM 3723 C C . LEU A 1 474 ? -13.166 20.812 17.312 1.00 86.12 474 LEU A C 1
ATOM 3725 O O . LEU A 1 474 ? -13.232 21.948 16.848 1.00 86.12 474 LEU A O 1
ATOM 3729 N N . ASN A 1 475 ? -12.653 20.554 18.504 1.00 89.75 475 ASN A N 1
ATOM 3730 C CA . ASN A 1 475 ? -12.107 21.575 19.376 1.00 89.75 475 ASN A CA 1
ATOM 3731 C C . ASN A 1 475 ? -10.581 21.569 19.284 1.00 89.75 475 ASN A C 1
ATOM 3733 O O . ASN A 1 475 ? -9.952 20.508 19.238 1.00 89.75 475 ASN A O 1
ATOM 3737 N N . ILE A 1 476 ? -9.982 22.759 19.283 1.00 91.06 476 ILE A N 1
ATOM 3738 C CA . ILE A 1 476 ? -8.533 22.954 19.232 1.00 91.06 476 ILE A CA 1
ATOM 3739 C C . ILE A 1 476 ? -8.163 23.983 20.296 1.00 91.06 476 ILE A C 1
ATOM 3741 O O . ILE A 1 476 ? -8.751 25.059 20.358 1.00 91.06 476 ILE A O 1
ATOM 3745 N N . ALA A 1 477 ? -7.183 23.657 21.130 1.00 89.69 477 ALA A N 1
ATOM 3746 C CA . ALA A 1 477 ? -6.667 24.538 22.164 1.00 89.69 477 ALA A CA 1
ATOM 3747 C C . ALA A 1 477 ? -5.140 24.516 22.163 1.00 89.69 477 ALA A C 1
ATOM 3749 O O . ALA A 1 477 ? -4.520 23.463 22.005 1.00 89.69 477 ALA A O 1
ATOM 3750 N N . LEU A 1 478 ? -4.527 25.673 22.383 1.00 86.75 478 LEU A N 1
ATOM 3751 C CA . LEU A 1 478 ? -3.103 25.755 22.667 1.00 86.75 478 LEU A CA 1
ATOM 3752 C C . LEU A 1 478 ? -2.892 25.474 24.157 1.00 86.75 478 LEU A C 1
ATOM 3754 O O . LEU A 1 478 ? -3.476 26.138 25.010 1.00 86.75 478 LEU A O 1
ATOM 3758 N N . LEU A 1 479 ? -2.080 24.470 24.464 1.00 82.75 479 LEU A N 1
ATOM 3759 C CA . LEU A 1 479 ? -1.646 24.164 25.816 1.00 82.75 479 LEU A CA 1
ATOM 3760 C C . LEU A 1 479 ? -0.365 24.937 26.112 1.00 82.75 479 LEU A C 1
ATOM 3762 O O . LEU A 1 479 ? 0.678 24.694 25.492 1.00 82.75 479 LEU A O 1
ATOM 3766 N N . ASP A 1 480 ? -0.462 25.825 27.094 1.00 69.75 480 ASP A N 1
ATOM 3767 C CA . ASP A 1 480 ? 0.693 26.285 27.848 1.00 69.75 480 ASP A CA 1
ATOM 3768 C C . ASP A 1 480 ? 0.968 25.289 28.983 1.00 69.75 480 ASP A C 1
ATOM 3770 O O . ASP A 1 480 ? 0.071 24.612 29.482 1.00 69.75 480 ASP A O 1
ATOM 3774 N N . SER A 1 481 ? 2.229 25.137 29.351 1.00 57.38 481 SER A N 1
ATOM 3775 C CA . SER A 1 481 ? 2.708 24.103 30.268 1.00 57.38 481 SER A CA 1
ATOM 3776 C C . SER A 1 481 ? 2.489 24.400 31.761 1.00 57.38 481 SER A C 1
ATOM 3778 O O . SER A 1 481 ? 3.239 23.865 32.585 1.00 57.38 481 SER A O 1
ATOM 3780 N N . GLN A 1 482 ? 1.480 25.214 32.099 1.00 45.78 482 GLN A N 1
ATOM 3781 C CA . GLN A 1 482 ? 1.068 25.482 33.484 1.00 45.78 482 GLN A CA 1
ATOM 3782 C C . GLN A 1 482 ? 0.112 24.423 34.028 1.00 45.78 482 GLN A C 1
ATOM 3784 O O . GLN A 1 482 ? -0.868 24.076 33.330 1.00 45.78 482 GLN A O 1
#

InterPro domains:
  IPR000008 C2 domain [PF00168] (171-271)
  IPR000008 C2 domain [PS50004] (148-282)
  IPR000008 C2 domain [SM00239] (171-281)
  IPR031468 Synaptotagmin-like mitochondrial-lipid-binding domain [PS51847] (1-155)
  IPR035892 C2 domain superfamily [G3DSA:2.60.40.150] (150-298)
  IPR035892 C2 domain superfamily [SSF49562] (168-270)
  IPR039010 Synaptotagmin, SMP domain [PF17047] (51-152)
  IPR051634 Extended Synaptotagmin [PTHR45761] (3-246)

Sequence (482 aa):
MEFVHEDLMPRLRDSLPSLFRHVQCCRFTLGEKSPELGPVQVLEHSKDGVDVVISVQYLSDVDISFDAGSGISFGVRRLTFSGKMCVALRPLLQRFPIAGAVHIFFAAAPTVDIEFTGLASLGHFPGIETTIRRAITDWLTSYMVLPRSKAVILADDVDPMEALAQKPLGVVRVKVLQACNLAGVNCHAFKEDCFTSHPYCIMSLGDCSVRTSTVYDTTNPVWPSTETGAFFVVHHREQEMSVQVHGEASASLFQHNFTGFLGCVSCRIGHCLRRWPEECPSGKSGVRRSTQKLDTSQVRRELLHVDDPVNRGVPSVVDMEVQWYAFSSADTWPADAAPAALMLEIFQGSGFPADGHGGRGLRWRSWIDGKDALVSQKGKLEADELQFPDLPINPRLFPVIDNLTARQYCLKDVAQIVGVAEDLVVTYLRTRDEFRDKRDRLREVQSKDDYRIELQWFQVLVHMVDQSDVSKNLNIALLDSQ

Foldseek 3Di:
DCCCVPQQVVLLLVLDPPLQVPKDWPDWDQADDDKDKDDKDWDDDDQFKTKIKIKTWDWHQIWIKIDSDPPQIKTWGIKIKTAIKIWIFGDADPDPVRGQKIKIAGLEQIDIDTDMGRCVSVVVDPCRVVSSVVSVSVSNLVDGYPPHIDMDGDDPPDDPLRRRFQDWFFKKFKDWFKKAQWFQLDDDPPDPPFRFFFKKKWKDWRPDIDIADTHGRHRIDGGDPLDAGDMDTHSDQQTKIKMWMFTDDDPDPPPPPARRTRFMDIDGNNCQQPPFDDDCDPNDPAKGKDKAFTHCVVHPCVSGDCPRCVNVVNTMIIIMIMGIGGDDPPDPADSPWDKDKDKDWFFKDKQAFPVLCPDQAKWKWKDKVPDDIDIAHHWDFPDPPPDQDDAPADPVCLVVLVVCVVVVDDLVVSCVVRVHDSVSSVVSVVSVVVSVVVVVVVVVLSPDRSRMTMTTRSDMDIDMDIPVPVVMDIDMDMDRPD

Secondary structure (DSSP, 8-state):
-HHIIIIIHHHHHHHS-GGGTT-EEEEEE--SPPPEEEEEEEEEE-SS-EEEEEEEEEEEEEEEEEE-STT-EEEEEEEEEEEEEEEEEEEE-SSSSSEEEEEEEESSPPEEEEEEESGGGGTTSTTHHHHHHHHHHHHHHHHHBTT--EEEE--TTS-HHHHH-----EEEEEEEEEEES----EE-TT-TT-EE--EEEEEEETTEEEEPPPPPS-SS-B--TT---EEEEES-TTPEEEEEEEEPPPS-TTTTS---EEEEEEEEHHHHHHHSPEE-STT-TTEEEEEEE-B-TTS-GGGS-TT-TTTTTPPPEEEEEEEEEEPPTT----TT--EEEEEEEEEEEEEEEGGGGSTT--EEEEEETTSPPEEPPPPEE-----PPPP-SS-GGGHHHHHHHHHTT--HHHHHHHHTS-HHHHHHHHHHHHHHHHHHHHHHHHHTSTT-EEEEEEEEEEEEEEETT-TT--EEEEEEP--

pLDDT: mean 82.06, std 12.39, range [39.44, 97.56]

Radius of gyration: 31.62 Å; chains: 1; bounding box: 86×78×73 Å